Protein AF-0000000079926873 (afdb_homodimer)

Sequence (504 aa):
MEKRAVNDMFVIMSDIWLDNEETMGKLETVLDGYENVEVVPSLFVFMGNFCTHPCNLSFNSFSSLRLQFGKLGQMIGAHPRLKEQSRFLLIPGPDDPGPSTALPRCALPKYLTEEFQKHVPNAIFSSNPCRVKFCTQEIVFFRQDLLYRMRRSCLMRPSTEETNDTFEHLVATITHQSHLCPLPLSVQPVIWNYDHCLHLYPAPHTIVLGDKSQQKAFNYTGITCFNPGSFSNDSTFVAYRPCTREVELSALMEKRAVNDMFVIMSDIWLDNEETMGKLETVLDGYENVEVVPSLFVFMGNFCTHPCNLSFNSFSSLRLQFGKLGQMIGAHPRLKEQSRFLLIPGPDDPGPSTALPRCALPKYLTEEFQKHVPNAIFSSNPCRVKFCTQEIVFFRQDLLYRMRRSCLMRPSTEETNDTFEHLVATITHQSHLCPLPLSVQPVIWNYDHCLHLYPAPHTIVLGDKSQQKAFNYTGITCFNPGSFSNDSTFVAYRPCTREVELSAL

Organism: Actinidia chinensis var. chinensis (NCBI:txid1590841)

pLDDT: mean 84.82, std 15.98, range [30.34, 98.56]

Nearest PDB structures (foldseek):
  5vbn-assembly2_E  TM=8.504E-01  e=3.961E-26  Homo sapiens
  7pfo-assembly1_A  TM=8.439E-01  e=5.200E-24  Homo sapiens
  6hv9-assembly1_B  TM=8.030E-01  e=9.950E-19  Saccharomyces cerevisiae
  6hv8-assembly1_B  TM=7.920E-01  e=2.362E-18  Saccharomyces cerevisiae
  6vab-assembly1_C  TM=4.880E-01  e=1.366E-05  Mus musculus

Solvent-accessible surface area (backbone atoms only — not comparable to full-atom values): 25933 Å² total; per-residue (Å²): 119,70,71,70,45,64,72,39,27,31,39,36,35,12,31,42,25,52,79,35,68,68,34,46,51,52,49,48,52,53,51,52,56,47,56,72,42,93,74,56,45,46,31,37,35,44,26,22,26,48,45,86,56,67,53,55,93,46,66,68,51,50,55,52,49,24,53,34,33,26,51,50,15,49,54,46,47,73,33,60,63,45,55,74,62,27,37,40,36,39,28,40,19,71,49,36,64,61,98,58,77,33,36,59,29,59,36,63,52,62,83,38,48,51,45,20,34,75,48,38,68,76,51,41,70,36,30,26,51,33,78,45,76,52,93,90,38,36,36,36,42,35,43,46,59,52,64,61,50,36,51,58,30,16,62,60,67,42,56,81,82,70,51,90,45,69,66,59,28,49,50,51,45,25,61,74,63,32,21,74,70,57,55,52,57,72,33,75,50,57,42,72,92,40,46,69,72,39,43,34,72,76,77,49,47,28,39,37,40,31,21,67,51,77,60,46,76,46,77,54,97,80,24,41,31,35,22,30,6,21,26,51,83,62,38,20,25,26,44,33,24,70,75,75,66,44,76,41,86,44,65,116,120,70,73,70,44,65,72,38,28,32,38,36,35,10,30,41,25,54,79,35,68,67,35,46,52,51,51,48,50,53,50,52,56,45,56,73,41,93,76,56,45,48,31,38,38,42,26,22,27,48,46,88,56,68,54,54,93,45,66,67,50,51,55,54,50,25,52,33,32,27,51,50,15,49,56,45,47,73,32,59,64,45,58,72,61,25,37,42,37,39,27,40,17,71,48,36,64,59,98,58,78,32,37,60,28,60,37,62,53,63,82,38,47,50,46,19,34,75,47,37,70,76,52,42,68,36,31,26,52,35,78,46,78,53,93,92,39,35,37,38,42,36,44,46,59,52,64,61,50,37,51,60,30,15,62,59,66,41,56,82,81,69,51,89,44,68,66,58,29,50,50,50,47,22,59,75,63,33,21,74,70,59,55,50,56,74,32,73,51,56,42,74,92,41,47,69,71,39,42,34,73,76,77,50,46,28,40,37,38,32,19,67,51,77,59,46,75,47,75,55,96,82,24,41,32,35,23,30,6,22,27,51,84,62,38,21,26,26,46,30,25,70,74,75,66,44,78,40,86,42,64,115

Radius of gyration: 29.16 Å; Cα contacts (8 Å, |Δi|>4): 1116; chains: 2; bounding box: 43×89×57 Å

Foldseek 3Di:
DVVLLQPAKEWEAEAQALLDPVSVVLVLVVLVVQLPDPDHHAEYEYEHDHHPDQQDPDPVSQVVLLVSLLVVLVSCLVSVCCLVRYEYEYEYAQRHDADDSAPWTAWHDCSRCVSNCVRRVRYHTGIAFDWDDDDPFIETEHHYAVVVLCCQQVLPPPPVVPDPDPVVSLVVQCVVVVHNCSGPPPPRHYDPVCCVVVDCPVPGQEYEYAHQDDWDWDDDPNHTYIYQHHCVVFVWIWMASRVVRDIDTDHD/DVVLLQPAKEWEAEAQALLDPVSVVLVLVVLVVQLPDPDHHAEYEYEHDHHPDQQDPDPVSQVSLLVSLLVVLVSCLVRVCCLPRYEYEYEYAQRHDADDSAPWTAWHDPSRCVSNCVRRVRYHTGIAFDWDDDDPFIETEHHYAVVVLCCQQVLPPPPVVPDPDPVVSLVVQCVVVVHNCSGPPPPRHYDPVCCVVVDCPVPGQEYEYAHQDDWDWDDDPNHTYIYQHHCVVFVWIWMASRVVRDIDTDHD

Secondary structure (DSSP, 8-state):
--STTTT--EEEEE---TT-HHHHHHHHHHHHHHHTSSS--SEEEEES--SSS---S-HHHHHHHHHHHHHHHHHHHT-HHHHHH-EEEEE--TTSSSS-SSBSBPPPPHHHHHHHHTT-TT-EE--BSEEEEETTEEEEEE---HHHHHHHHS-----TTT---HHHHHHHHHHHHTBS--S------B-GGGGGGGB-PSPPSEEEE--SS--EEEEETTEEEEE--BHHHH-EEEEEETTTTEEEEEE-/--STTTT--EEEEE---TT-HHHHHHHHHHHHHHHTSSS--SEEEEES--SSS---S-HHHHHHHHHHHHHHHHHHHT-HHHHHH-EEEEE--TTSSSS-SSBSBPPPPHHHHHHHHTT-TT-EE--BSEEEEETTEEEEEE---HHHHHHHHS-----TTT---HHHHHHHHHHHHTBS--S------B-GGGGGGGB-PSPPSEEEE--SS--EEEEETTEEEEE--BHHHH-EEEEEETTTTEEEEEE-

InterPro domains:
  IPR007185 DNA polymerase alpha/delta/epsilon, subunit B [PF04042] (10-215)
  IPR016266 DNA polymerase epsilon, subunit B [PTHR12708] (1-252)

Structure (mmCIF, N/CA/C/O backbone):
data_AF-0000000079926873-model_v1
#
loop_
_entity.id
_entity.type
_entity.pdbx_description
1 polymer 'DNA polymerase II subunit 2'
#
loop_
_atom_site.group_PDB
_atom_site.id
_atom_site.type_symbol
_atom_site.label_atom_id
_atom_site.label_alt_id
_atom_site.label_comp_id
_atom_site.label_asym_id
_atom_site.label_entity_id
_atom_site.label_seq_id
_atom_site.pdbx_PDB_ins_code
_atom_site.Cartn_x
_atom_site.Cartn_y
_atom_site.Cartn_z
_atom_site.occupancy
_atom_site.B_iso_or_equiv
_atom_site.auth_seq_id
_atom_site.auth_comp_id
_atom_site.auth_asym_id
_atom_site.auth_atom_id
_atom_site.pdbx_PDB_model_num
ATOM 1 N N . MET A 1 1 ? 16.516 -36.938 -25.953 1 30.48 1 MET A N 1
ATOM 2 C CA . MET A 1 1 ? 16.078 -36.25 -24.734 1 30.48 1 MET A CA 1
ATOM 3 C C . MET A 1 1 ? 15.672 -34.812 -25.016 1 30.48 1 MET A C 1
ATOM 5 O O . MET A 1 1 ? 14.945 -34.188 -24.234 1 30.48 1 MET A O 1
ATOM 9 N N . GLU A 1 2 ? 16.312 -34.312 -26 1 40.38 2 GLU A N 1
ATOM 10 C CA . GLU A 1 2 ? 16.188 -33 -26.578 1 40.38 2 GLU A CA 1
ATOM 11 C C . GLU A 1 2 ? 14.891 -32.844 -27.375 1 40.38 2 GLU A C 1
ATOM 13 O O . GLU A 1 2 ? 14.258 -31.797 -27.359 1 40.38 2 GLU A O 1
ATOM 18 N N . LYS A 1 3 ? 14.578 -33.781 -28.203 1 44.34 3 LYS A N 1
ATOM 19 C CA . LYS A 1 3 ? 13.43 -33.844 -29.109 1 44.34 3 LYS A CA 1
ATOM 20 C C . LYS A 1 3 ? 12.125 -33.938 -28.328 1 44.34 3 LYS A C 1
ATOM 22 O O . LYS A 1 3 ? 11.086 -33.469 -28.781 1 44.34 3 LYS A O 1
ATOM 27 N N . ARG A 1 4 ? 12.023 -34.812 -27.406 1 47.62 4 ARG A N 1
ATOM 28 C CA . ARG A 1 4 ? 10.875 -35.062 -26.547 1 47.62 4 ARG A CA 1
ATOM 29 C C . ARG A 1 4 ? 10.523 -33.812 -25.734 1 47.62 4 ARG A C 1
ATOM 31 O O . ARG A 1 4 ? 9.398 -33.688 -25.25 1 47.62 4 ARG A O 1
ATOM 38 N N . ALA A 1 5 ? 11.586 -33.062 -25.516 1 53.28 5 ALA A N 1
ATOM 39 C CA . ALA A 1 5 ? 11.562 -31.812 -24.75 1 53.28 5 ALA A CA 1
ATOM 40 C C . ALA A 1 5 ? 10.75 -30.734 -25.469 1 53.28 5 ALA A C 1
ATOM 42 O O . ALA A 1 5 ? 10.102 -29.922 -24.812 1 53.28 5 ALA A O 1
ATOM 43 N N . VAL A 1 6 ? 10.594 -30.922 -26.844 1 56.06 6 VAL A N 1
ATOM 44 C CA . VAL A 1 6 ? 10.008 -29.875 -27.672 1 56.06 6 VAL A CA 1
ATOM 45 C C . VAL A 1 6 ? 8.5 -29.828 -27.438 1 56.06 6 VAL A C 1
ATOM 47 O O . VAL A 1 6 ? 7.891 -28.75 -27.5 1 56.06 6 VAL A O 1
ATOM 50 N N . ASN A 1 7 ? 7.926 -30.922 -26.953 1 73.88 7 ASN A N 1
ATOM 51 C CA . ASN A 1 7 ? 6.469 -30.891 -26.875 1 73.88 7 ASN A CA 1
ATOM 52 C C . ASN A 1 7 ? 5.977 -30.922 -25.422 1 73.88 7 ASN A C 1
ATOM 54 O O . ASN A 1 7 ? 4.82 -31.25 -25.172 1 73.88 7 ASN A O 1
ATOM 58 N N . ASP A 1 8 ? 6.914 -30.641 -24.531 1 88.88 8 ASP A N 1
ATOM 59 C CA . ASP A 1 8 ? 6.508 -30.688 -23.141 1 88.88 8 ASP A CA 1
ATOM 60 C C . ASP A 1 8 ? 5.496 -29.578 -22.828 1 88.88 8 ASP A C 1
ATOM 62 O O . ASP A 1 8 ? 5.613 -28.469 -23.328 1 88.88 8 ASP A O 1
ATOM 66 N N . MET A 1 9 ? 4.473 -30.078 -22.109 1 94.06 9 MET A N 1
ATOM 67 C CA . MET A 1 9 ? 3.4 -29.156 -21.734 1 94.06 9 MET A CA 1
ATOM 68 C C . MET A 1 9 ? 3.154 -29.172 -20.234 1 94.06 9 MET A C 1
ATOM 70 O O . MET A 1 9 ? 3.211 -30.234 -19.609 1 94.06 9 MET A O 1
ATOM 74 N N . PHE A 1 10 ? 3.004 -28 -19.672 1 97.06 10 PHE A N 1
ATOM 75 C CA . PHE A 1 10 ? 2.588 -27.859 -18.281 1 97.06 10 PHE A CA 1
ATOM 76 C C . PHE A 1 10 ? 1.14 -27.391 -18.203 1 97.06 10 PHE A C 1
ATOM 78 O O . PHE A 1 10 ? 0.717 -26.516 -18.953 1 97.06 10 PHE A O 1
ATOM 85 N N . VAL A 1 11 ? 0.397 -28.016 -17.359 1 97.94 11 VAL A N 1
ATOM 86 C CA . VAL A 1 11 ? -0.959 -27.562 -17.078 1 97.94 11 VAL A CA 1
ATOM 87 C C . VAL A 1 11 ? -1.008 -26.891 -15.703 1 97.94 11 VAL A C 1
ATOM 89 O O . VAL A 1 11 ? -0.74 -27.531 -14.688 1 97.94 11 VAL A O 1
ATOM 92 N N . ILE A 1 12 ? -1.332 -25.625 -15.688 1 98.5 12 ILE A N 1
ATOM 93 C CA . ILE A 1 12 ? -1.188 -24.828 -14.477 1 98.5 12 ILE A CA 1
ATOM 94 C C . ILE A 1 12 ? -2.549 -24.266 -14.062 1 98.5 12 ILE A C 1
ATOM 96 O O . ILE A 1 12 ? -3.248 -23.656 -14.875 1 98.5 12 ILE A O 1
ATOM 100 N N . MET A 1 13 ? -2.947 -24.5 -12.836 1 98.19 13 MET A N 1
ATOM 101 C CA . MET A 1 13 ? -4.211 -24.016 -12.281 1 98.19 13 MET A CA 1
ATOM 102 C C . MET A 1 13 ? -4.004 -23.422 -10.891 1 98.19 13 MET A C 1
ATOM 104 O O . MET A 1 13 ? -3.074 -23.812 -10.18 1 98.19 13 MET A O 1
ATOM 108 N N . SER A 1 14 ? -4.805 -22.484 -10.555 1 98 14 SER A N 1
ATOM 109 C CA . SER A 1 14 ? -4.773 -21.891 -9.219 1 98 14 SER A CA 1
ATOM 110 C C . SER A 1 14 ? -6.172 -21.781 -8.633 1 98 14 SER A C 1
ATOM 112 O O . SER A 1 14 ? -7.168 -21.875 -9.359 1 98 14 SER A O 1
ATOM 114 N N . ASP A 1 15 ? -6.23 -21.703 -7.293 1 96.56 15 ASP A N 1
ATOM 115 C CA . ASP A 1 15 ? -7.5 -21.547 -6.594 1 96.56 15 ASP A CA 1
ATOM 116 C C . ASP A 1 15 ? -8.43 -22.734 -6.852 1 96.56 15 ASP A C 1
ATOM 118 O O . ASP A 1 15 ? -9.547 -22.547 -7.348 1 96.56 15 ASP A O 1
ATOM 122 N N . ILE A 1 16 ? -7.988 -23.828 -6.398 1 97.5 16 ILE A N 1
ATOM 123 C CA . ILE A 1 16 ? -8.68 -25.094 -6.621 1 97.5 16 ILE A CA 1
ATOM 124 C C . ILE A 1 16 ? -9.359 -25.547 -5.328 1 97.5 16 ILE A C 1
ATOM 126 O O . ILE A 1 16 ? -8.727 -26.141 -4.461 1 97.5 16 ILE A O 1
ATOM 130 N N . TRP A 1 17 ? -10.648 -25.438 -5.293 1 95.19 17 TRP A N 1
ATOM 131 C CA . TRP A 1 17 ? -11.383 -25.781 -4.086 1 95.19 17 TRP A CA 1
ATOM 132 C C . TRP A 1 17 ? -11.773 -27.266 -4.094 1 95.19 17 TRP A C 1
ATOM 134 O O . TRP A 1 17 ? -12.781 -27.641 -4.707 1 95.19 17 TRP A O 1
ATOM 144 N N . LEU A 1 18 ? -11.117 -27.984 -3.299 1 95.31 18 LEU A N 1
ATOM 145 C CA . LEU A 1 18 ? -11.344 -29.422 -3.283 1 95.31 18 LEU A CA 1
ATOM 146 C C . LEU A 1 18 ? -12.633 -29.766 -2.537 1 95.31 18 LEU A C 1
ATOM 148 O O . LEU A 1 18 ? -13.18 -30.859 -2.711 1 95.31 18 LEU A O 1
ATOM 152 N N . ASP A 1 19 ? -13.047 -28.828 -1.688 1 91.94 19 ASP A N 1
ATOM 153 C CA . ASP A 1 19 ? -14.266 -29.062 -0.918 1 91.94 19 ASP A CA 1
ATOM 154 C C . ASP A 1 19 ? -15.508 -28.734 -1.734 1 91.94 19 ASP A C 1
ATOM 156 O O . ASP A 1 19 ? -16.641 -28.891 -1.256 1 91.94 19 ASP A O 1
ATOM 160 N N . ASN A 1 20 ? -15.336 -28.266 -2.842 1 94.62 20 ASN A N 1
ATOM 161 C CA . ASN A 1 20 ? -16.422 -27.922 -3.754 1 94.62 20 ASN A CA 1
ATOM 162 C C . ASN A 1 20 ? -16.625 -29 -4.82 1 94.62 20 ASN A C 1
ATOM 164 O O . ASN A 1 20 ? -15.727 -29.234 -5.633 1 94.62 20 ASN A O 1
ATOM 168 N N . GLU A 1 21 ? -17.812 -29.578 -4.914 1 95 21 GLU A N 1
ATOM 169 C CA . GLU A 1 21 ? -18.094 -30.688 -5.809 1 95 21 GLU A CA 1
ATOM 170 C C . GLU A 1 21 ? -18.016 -30.266 -7.27 1 95 21 GLU A C 1
ATOM 172 O O . GLU A 1 21 ? -17.578 -31.031 -8.125 1 95 21 GLU A O 1
ATOM 177 N N . GLU A 1 22 ? -18.469 -29.078 -7.465 1 96.38 22 GLU A N 1
ATOM 178 C CA . GLU A 1 22 ? -18.406 -28.578 -8.836 1 96.38 22 GLU A CA 1
ATOM 179 C C . GLU A 1 22 ? -16.969 -28.453 -9.312 1 96.38 22 GLU A C 1
ATOM 181 O O . GLU A 1 22 ? -16.641 -28.828 -10.438 1 96.38 22 GLU A O 1
ATOM 186 N N . THR A 1 23 ? -16.188 -27.953 -8.484 1 96.94 23 THR A N 1
ATOM 187 C CA . THR A 1 23 ? -14.773 -27.797 -8.805 1 96.94 23 THR A CA 1
ATOM 188 C C . THR A 1 23 ? -14.117 -29.156 -9.047 1 96.94 23 THR A C 1
ATOM 190 O O . THR A 1 23 ? -13.375 -29.328 -10.023 1 96.94 23 THR A O 1
ATOM 193 N N . MET A 1 24 ? -14.453 -30.125 -8.281 1 97 24 MET A N 1
ATOM 194 C CA . MET A 1 24 ? -13.898 -31.469 -8.43 1 97 24 MET A CA 1
ATOM 195 C C . MET A 1 24 ? -14.344 -32.094 -9.75 1 97 24 MET A C 1
ATOM 197 O O . MET A 1 24 ? -13.547 -32.75 -10.422 1 97 24 MET A O 1
ATOM 201 N N . GLY A 1 25 ? -15.602 -31.844 -10.039 1 97.38 25 GLY A N 1
ATOM 202 C CA . GLY A 1 25 ? -16.094 -32.344 -11.312 1 97.38 25 GLY A CA 1
ATOM 203 C C . GLY A 1 25 ? -15.367 -31.734 -12.5 1 97.38 25 GLY A C 1
ATOM 20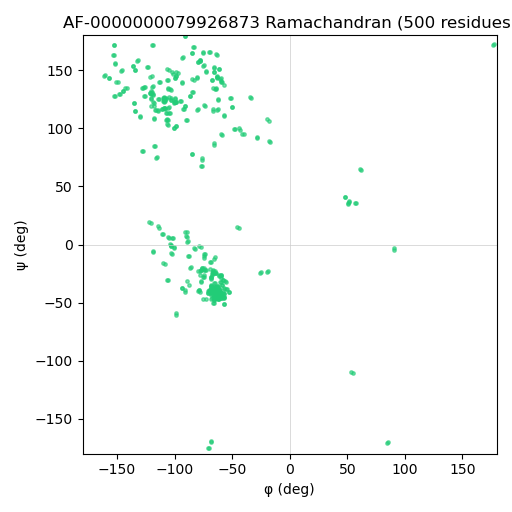4 O O . GLY A 1 25 ? -15.039 -32.438 -13.461 1 97.38 25 GLY A O 1
ATOM 205 N N . LYS A 1 26 ? -15.141 -30.5 -12.422 1 97.56 26 LYS A N 1
ATOM 206 C CA . LYS A 1 26 ? -14.43 -29.797 -13.492 1 97.56 26 LYS A CA 1
ATOM 207 C C . LYS A 1 26 ? -12.992 -30.297 -13.602 1 97.56 26 LYS A C 1
ATOM 209 O O . LYS A 1 26 ? -12.461 -30.422 -14.711 1 97.56 26 LYS A O 1
ATOM 214 N N . LEU A 1 27 ? -12.406 -30.484 -12.477 1 97.69 27 LEU A N 1
ATOM 215 C CA . LEU A 1 27 ? -11.039 -31 -12.461 1 97.69 27 LEU A CA 1
ATOM 216 C C . LEU A 1 27 ? -10.969 -32.375 -13.133 1 97.69 27 LEU A C 1
ATOM 218 O O . LEU A 1 27 ? -10.055 -32.625 -13.914 1 97.69 27 LEU A O 1
ATOM 222 N N . GLU A 1 28 ? -11.93 -33.188 -12.852 1 97.56 28 GLU A N 1
ATOM 223 C CA . GLU A 1 28 ? -12 -34.5 -13.484 1 97.56 28 GLU A CA 1
ATOM 224 C C . GLU A 1 28 ? -12.125 -34.344 -15 1 97.56 28 GLU A C 1
ATOM 226 O O . GLU A 1 28 ? -11.492 -35.125 -15.742 1 97.56 28 GLU A O 1
ATOM 231 N N . THR A 1 29 ? -12.906 -33.406 -15.375 1 97.56 29 THR A N 1
ATOM 232 C CA . THR A 1 29 ? -13.086 -33.156 -16.797 1 97.56 29 THR A CA 1
ATOM 233 C C . THR A 1 29 ? -11.758 -32.781 -17.453 1 97.56 29 THR A C 1
ATOM 235 O O . THR A 1 29 ? -11.445 -33.281 -18.562 1 97.56 29 THR A O 1
ATOM 238 N N . VAL A 1 30 ? -11 -32 -16.828 1 97.5 30 VAL A N 1
ATOM 239 C CA . VAL A 1 30 ? -9.695 -31.609 -17.359 1 97.5 30 VAL A CA 1
ATOM 240 C C . VAL A 1 30 ? -8.773 -32.844 -17.438 1 97.5 30 VAL A C 1
ATOM 242 O O . VAL A 1 30 ? -8.125 -33.062 -18.453 1 97.5 30 VAL A O 1
ATOM 245 N N . LEU A 1 31 ? -8.75 -33.625 -16.391 1 97.62 31 LEU A N 1
ATOM 246 C CA . LEU A 1 31 ? -7.898 -34.812 -16.359 1 97.62 31 LEU A CA 1
ATOM 247 C C . LEU A 1 31 ? -8.32 -35.812 -17.422 1 97.62 31 LEU A C 1
ATOM 249 O O . LEU A 1 31 ? -7.473 -36.438 -18.078 1 97.62 31 LEU A O 1
ATOM 253 N N . ASP A 1 32 ? -9.648 -35.906 -17.594 1 96.94 32 ASP A N 1
ATOM 254 C CA . ASP A 1 32 ? -10.164 -36.781 -18.656 1 96.94 32 ASP A CA 1
ATOM 255 C C . ASP A 1 32 ? -9.656 -36.344 -20.016 1 96.94 32 ASP A C 1
ATOM 257 O O . ASP A 1 32 ? -9.25 -37.188 -20.828 1 96.94 32 ASP A O 1
ATOM 261 N N . GLY A 1 33 ? -9.758 -35.094 -20.172 1 96.25 33 GLY A N 1
ATOM 262 C CA . GLY A 1 33 ? -9.305 -34.531 -21.453 1 96.25 33 GLY A CA 1
ATOM 263 C C . GLY A 1 33 ? -7.848 -34.844 -21.734 1 96.25 33 GLY A C 1
ATOM 264 O O . GLY A 1 33 ? -7.5 -35.219 -22.859 1 96.25 33 GLY A O 1
ATOM 265 N N . TYR A 1 34 ? -7.016 -34.75 -20.781 1 96.25 34 TYR A N 1
ATOM 266 C CA . TYR A 1 34 ? -5.582 -34.906 -21 1 96.25 34 TYR A CA 1
ATOM 267 C C . TYR A 1 34 ? -5.18 -36.375 -20.922 1 96.25 34 TYR A C 1
ATOM 269 O O . TYR A 1 34 ? -4.109 -36.75 -21.406 1 96.25 34 TYR A O 1
ATOM 277 N N . GLU A 1 35 ? -6.016 -37.188 -20.297 1 95.81 35 GLU A N 1
ATOM 278 C CA . GLU A 1 35 ? -5.77 -38.625 -20.281 1 95.81 35 GLU A CA 1
ATOM 279 C C . GLU A 1 35 ? -5.902 -39.219 -21.688 1 95.81 35 GLU A C 1
ATOM 281 O O . GLU A 1 35 ? -5.238 -40.188 -22 1 95.81 35 GLU A O 1
ATOM 286 N N . ASN A 1 36 ? -6.656 -38.562 -22.562 1 92.25 36 ASN A N 1
ATOM 287 C CA . ASN A 1 36 ? -7.012 -39.094 -23.859 1 92.25 36 ASN A CA 1
ATOM 288 C C . ASN A 1 36 ? -6.16 -38.5 -24.969 1 92.25 36 ASN A C 1
ATOM 290 O O . ASN A 1 36 ? -6.344 -38.844 -26.141 1 92.25 36 ASN A O 1
ATOM 294 N N . VAL A 1 37 ? -5.195 -37.719 -24.578 1 90.44 37 VAL A N 1
ATOM 295 C CA . VAL A 1 37 ? -4.352 -37.125 -25.609 1 90.44 37 VAL A CA 1
ATOM 296 C C . VAL A 1 37 ? -3.121 -38 -25.844 1 90.44 37 VAL A C 1
ATOM 298 O O . VAL A 1 37 ? -2.762 -38.812 -25 1 90.44 37 VAL A O 1
ATOM 301 N N . GLU A 1 38 ? -2.557 -37.781 -26.969 1 88.69 38 GLU A N 1
ATOM 302 C CA . GLU A 1 38 ? -1.414 -38.625 -27.359 1 88.69 38 GLU A CA 1
ATOM 303 C C . GLU A 1 38 ? -0.213 -38.344 -26.453 1 88.69 38 GLU A C 1
ATOM 305 O O . GLU A 1 38 ? 0.439 -39.281 -25.984 1 88.69 38 GLU A O 1
ATOM 310 N N . VAL A 1 39 ? 0.027 -37.125 -26.266 1 90.19 39 VAL A N 1
ATOM 311 C CA . VAL A 1 39 ? 1.121 -36.75 -25.375 1 90.19 39 VAL A CA 1
ATOM 312 C C . VAL A 1 39 ? 0.564 -36.031 -24.156 1 90.19 39 VAL A C 1
ATOM 314 O O . VAL A 1 39 ? 0.023 -34.938 -24.25 1 90.19 39 VAL A O 1
ATOM 317 N N . VAL A 1 40 ? 0.75 -36.688 -23.047 1 94.62 40 VAL A N 1
ATOM 318 C CA . VAL A 1 40 ? 0.202 -36.125 -21.828 1 94.62 40 VAL A CA 1
ATOM 319 C C . VAL A 1 40 ? 1.111 -35.031 -21.312 1 94.62 40 VAL A C 1
ATOM 321 O O . VAL A 1 40 ? 2.305 -35 -21.625 1 94.62 40 VAL A O 1
ATOM 324 N N . PRO A 1 41 ? 0.609 -34.156 -20.547 1 95.31 41 PRO A N 1
ATOM 325 C CA . PRO A 1 41 ? 1.438 -33.094 -19.969 1 95.31 41 PRO A CA 1
ATOM 326 C C . PRO A 1 41 ? 2.531 -33.625 -19.047 1 95.31 41 PRO A C 1
ATOM 328 O O . PRO A 1 41 ? 2.314 -34.625 -18.344 1 95.31 41 PRO A O 1
ATOM 331 N N . SER A 1 42 ? 3.654 -33 -19.094 1 94.75 42 SER A N 1
ATOM 332 C CA . SER A 1 42 ? 4.773 -33.438 -18.266 1 94.75 42 SER A CA 1
ATOM 333 C C . SER A 1 42 ? 4.574 -33.031 -16.797 1 94.75 42 SER A C 1
ATOM 335 O O . SER A 1 42 ? 5.082 -33.688 -15.891 1 94.75 42 SER A O 1
ATOM 337 N N . LEU A 1 43 ? 3.824 -31.938 -16.641 1 96.31 43 LEU A N 1
ATOM 338 C CA . LEU A 1 43 ? 3.699 -31.406 -15.289 1 96.31 43 LEU A CA 1
ATOM 339 C C . LEU A 1 43 ? 2.334 -30.766 -15.086 1 96.31 43 LEU A C 1
ATOM 341 O O . LEU A 1 43 ? 1.861 -30.016 -15.945 1 96.31 43 LEU A O 1
ATOM 345 N N . PHE A 1 44 ? 1.683 -31.156 -14.016 1 98 44 PHE A N 1
ATOM 346 C CA . PHE A 1 44 ? 0.508 -30.453 -13.516 1 98 44 PHE A CA 1
ATOM 347 C C . PHE A 1 44 ? 0.86 -29.609 -12.289 1 98 44 PHE A C 1
ATOM 349 O O . PHE A 1 44 ? 1.45 -30.125 -11.336 1 98 44 PHE A O 1
ATOM 356 N N . VAL A 1 45 ? 0.578 -28.344 -12.352 1 98.44 45 VAL A N 1
ATOM 357 C CA . VAL A 1 45 ? 0.833 -27.469 -11.211 1 98.44 45 VAL A CA 1
ATOM 358 C C . VAL A 1 45 ? -0.491 -27.016 -10.602 1 98.44 45 VAL A C 1
ATOM 360 O O . VAL A 1 45 ? -1.281 -26.328 -11.258 1 98.44 45 VAL A O 1
ATOM 363 N N . PHE A 1 46 ? -0.731 -27.391 -9.375 1 98.56 46 PHE A N 1
ATOM 364 C CA . PHE A 1 46 ? -1.917 -27 -8.625 1 98.56 46 PHE A CA 1
ATOM 365 C C . PHE A 1 46 ? -1.562 -25.984 -7.547 1 98.56 46 PHE A C 1
ATOM 367 O O . PHE A 1 46 ? -0.843 -26.312 -6.598 1 98.56 46 PHE A O 1
ATOM 374 N N . MET A 1 47 ? -2.041 -24.797 -7.707 1 98.25 47 MET A N 1
ATOM 375 C CA . MET A 1 47 ? -1.827 -23.797 -6.676 1 98.25 47 MET A CA 1
ATOM 376 C C . MET A 1 47 ? -3.109 -23.531 -5.891 1 98.25 47 MET A C 1
ATOM 378 O O . MET A 1 47 ? -4.199 -23.5 -6.469 1 98.25 47 MET A O 1
ATOM 382 N N . GLY A 1 48 ? -3.01 -23.344 -4.68 1 95.62 48 GLY A N 1
ATOM 383 C CA . GLY A 1 48 ? -4.18 -23.125 -3.84 1 95.62 48 GLY A CA 1
ATOM 384 C C . GLY A 1 48 ? -4.871 -21.812 -4.105 1 95.62 48 GLY A C 1
ATOM 385 O O . GLY A 1 48 ? -4.582 -21.141 -5.102 1 95.62 48 GLY A O 1
ATOM 386 N N . ASN A 1 49 ? -5.734 -21.578 -3.217 1 93.31 49 ASN A N 1
ATOM 387 C CA . ASN A 1 49 ? -6.191 -22.312 -2.043 1 93.31 49 ASN A CA 1
ATOM 388 C C . ASN A 1 49 ? -6.887 -23.609 -2.436 1 93.31 49 ASN A C 1
ATOM 390 O O . ASN A 1 49 ? -7.562 -23.672 -3.463 1 93.31 49 ASN A O 1
ATOM 394 N N . PHE A 1 50 ? -6.816 -24.531 -1.564 1 95 50 PHE A N 1
ATOM 395 C CA . PHE A 1 50 ? -7.398 -25.844 -1.857 1 95 50 PHE A CA 1
ATOM 396 C C . PHE A 1 50 ? -8.734 -26.016 -1.144 1 95 50 PHE A C 1
ATOM 398 O O . PHE A 1 50 ? -9.406 -27.031 -1.305 1 95 50 PHE A O 1
ATOM 405 N N . CYS A 1 51 ? -9.062 -24.938 -0.391 1 89.81 51 CYS A N 1
ATOM 406 C CA . CYS A 1 51 ? -10.359 -24.922 0.276 1 89.81 51 CYS A CA 1
ATOM 407 C C . CYS A 1 51 ? -11.039 -23.562 0.125 1 89.81 51 CYS A C 1
ATOM 409 O O . CYS A 1 51 ? -10.359 -22.547 -0.034 1 89.81 51 CYS A O 1
ATOM 411 N N . THR A 1 52 ? -12.375 -23.578 0.193 1 84.69 52 THR A N 1
ATOM 412 C CA . THR A 1 52 ? -13.164 -22.359 0.02 1 84.69 52 THR A CA 1
ATOM 413 C C . THR A 1 52 ? -12.961 -21.406 1.196 1 84.69 52 THR A C 1
ATOM 415 O O . THR A 1 52 ? -12.922 -20.188 1.018 1 84.69 52 THR A O 1
ATOM 418 N N . HIS A 1 53 ? -12.867 -22 2.354 1 78.5 53 HIS A N 1
ATOM 419 C CA . HIS A 1 53 ? -12.727 -21.172 3.551 1 78.5 53 HIS A CA 1
ATOM 420 C C . HIS A 1 53 ? -11.352 -21.344 4.184 1 78.5 53 HIS A C 1
ATOM 422 O O . HIS A 1 53 ? -10.773 -22.438 4.125 1 78.5 53 HIS A O 1
ATOM 428 N N . PRO A 1 54 ? -10.883 -20.109 4.621 1 69.06 54 PRO A N 1
ATOM 429 C CA . PRO A 1 54 ? -9.594 -20.25 5.309 1 69.06 54 PRO A CA 1
ATOM 430 C C . PRO A 1 54 ? -9.625 -21.297 6.418 1 69.06 54 PRO A C 1
ATOM 432 O O . PRO A 1 54 ? -10.641 -21.453 7.102 1 69.06 54 PRO A O 1
ATOM 435 N N . CYS A 1 55 ? -8.695 -22.203 6.305 1 58.56 55 CYS A N 1
ATOM 436 C CA . CYS A 1 55 ? -8.648 -23.281 7.281 1 58.56 55 CYS A CA 1
ATOM 437 C C . CYS A 1 55 ? -8.305 -22.75 8.664 1 58.56 55 CYS A C 1
ATOM 439 O O . CYS A 1 55 ? -7.227 -22.188 8.875 1 58.56 55 CYS A O 1
ATOM 441 N N . ASN A 1 56 ? -9.375 -22.312 9.344 1 57.91 56 ASN A N 1
ATOM 442 C CA . ASN A 1 56 ? -9.148 -22.016 10.75 1 57.91 56 ASN A CA 1
ATOM 443 C C . ASN A 1 56 ? -8.602 -23.219 11.5 1 57.91 56 ASN A C 1
ATOM 445 O O . ASN A 1 56 ? -8.695 -24.344 11.023 1 57.91 56 ASN A O 1
ATOM 449 N N . LEU A 1 57 ? -7.625 -23 12.352 1 54.38 57 LEU A N 1
ATOM 450 C CA . LEU A 1 57 ? -6.902 -24 13.148 1 54.38 57 LEU A CA 1
ATOM 451 C C . LEU A 1 57 ? -7.8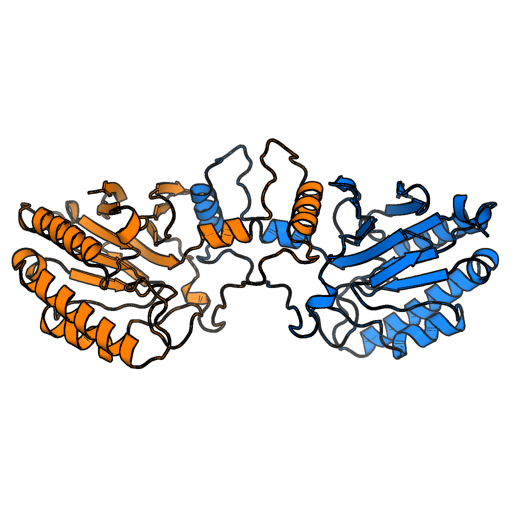67 -25 13.766 1 54.38 57 LEU A C 1
ATOM 453 O O . LEU A 1 57 ? -7.48 -25.781 14.641 1 54.38 57 LEU A O 1
ATOM 457 N N . SER A 1 58 ? -9.109 -24.953 13.219 1 55.69 58 SER A N 1
ATOM 458 C CA . SER A 1 58 ? -9.906 -25.953 13.906 1 55.69 58 SER A CA 1
ATOM 459 C C . SER A 1 58 ? -9.688 -27.344 13.312 1 55.69 58 SER A C 1
ATOM 461 O O . SER A 1 58 ? -9.453 -27.469 12.109 1 55.69 58 SER A O 1
ATOM 463 N N . PHE A 1 59 ? -9.656 -28.312 14.117 1 55.62 59 PHE A N 1
ATOM 464 C CA . PHE A 1 59 ? -9.414 -29.734 13.844 1 55.62 59 PHE A CA 1
ATOM 465 C C . PHE A 1 59 ? -10.352 -30.234 12.758 1 55.62 59 PHE A C 1
ATOM 467 O O . PHE A 1 59 ? -9.93 -30.969 11.859 1 55.62 59 PHE A O 1
ATOM 474 N N . ASN A 1 60 ? -11.578 -29.859 12.75 1 68.19 60 ASN A N 1
ATOM 475 C CA . ASN A 1 60 ? -12.547 -30.391 11.789 1 68.19 60 ASN A CA 1
ATOM 476 C C . ASN A 1 60 ? -12.242 -29.922 10.367 1 68.19 60 ASN A C 1
ATOM 478 O O . ASN A 1 60 ? -12.414 -30.672 9.414 1 68.19 60 ASN A O 1
ATOM 482 N N . SER A 1 61 ? -11.664 -28.844 10.336 1 72.38 61 SER A N 1
ATOM 483 C CA . SER A 1 61 ? -11.328 -28.312 9.016 1 72.38 61 SER A CA 1
ATOM 484 C C . SER A 1 61 ? -10.148 -29.047 8.398 1 72.38 61 SER A C 1
ATOM 486 O O . SER A 1 61 ? -10.156 -29.344 7.203 1 72.38 61 SER A O 1
ATOM 488 N N . PHE A 1 62 ? -9.391 -29.547 9.25 1 78.44 62 PHE A N 1
ATOM 489 C CA . PHE A 1 62 ? -8.203 -30.25 8.773 1 78.44 62 PHE A CA 1
ATOM 490 C C . PHE A 1 62 ? -8.555 -31.656 8.305 1 78.44 62 PHE A C 1
ATOM 492 O O . PHE A 1 62 ? -8.055 -32.125 7.281 1 78.44 62 PHE A O 1
ATOM 499 N N . SER A 1 63 ? -9.422 -32.281 9.055 1 84.44 63 SER A N 1
ATOM 500 C CA . SER A 1 63 ? -9.82 -33.625 8.688 1 84.44 63 SER A CA 1
ATOM 501 C C . SER A 1 63 ? -10.578 -33.656 7.363 1 84.44 63 SER A C 1
ATOM 503 O O . SER A 1 63 ? -10.383 -34.531 6.543 1 84.44 63 SER A O 1
ATOM 505 N N . SER A 1 64 ? -11.344 -32.688 7.23 1 87.56 64 SER A N 1
ATOM 506 C CA . SER A 1 64 ? -12.102 -32.594 5.992 1 87.56 64 SER A CA 1
ATOM 507 C C . SER A 1 64 ? -11.188 -32.312 4.797 1 87.56 64 SER A C 1
ATOM 509 O O . SER A 1 64 ? -11.344 -32.969 3.748 1 87.56 64 SER A O 1
ATOM 511 N N . LEU A 1 65 ? -10.281 -31.531 4.988 1 89.38 65 LEU A N 1
ATOM 512 C CA . LEU A 1 65 ? -9.344 -31.203 3.918 1 89.38 65 LEU A CA 1
ATOM 513 C C . LEU A 1 65 ? -8.484 -32.406 3.572 1 89.38 65 LEU A C 1
ATOM 515 O O . LEU A 1 65 ? -8.18 -32.656 2.402 1 89.38 65 LEU A O 1
ATOM 519 N N . ARG A 1 66 ? -8.164 -33.125 4.621 1 90.81 66 ARG A N 1
ATOM 520 C CA . ARG A 1 66 ? -7.395 -34.344 4.422 1 90.81 66 ARG A CA 1
ATOM 521 C C . ARG A 1 66 ? -8.148 -35.344 3.543 1 90.81 66 ARG A C 1
ATOM 523 O O . ARG A 1 66 ? -7.574 -35.938 2.633 1 90.81 66 ARG A O 1
ATOM 530 N N . LEU A 1 67 ? -9.43 -35.5 3.834 1 92.69 67 LEU A N 1
ATOM 531 C CA . LEU A 1 67 ? -10.273 -36.375 3.033 1 92.69 67 LEU A CA 1
ATOM 532 C C . LEU A 1 67 ? -10.344 -35.906 1.588 1 92.69 67 LEU A C 1
ATOM 534 O O . LEU A 1 67 ? -10.305 -36.719 0.659 1 92.69 67 LEU A O 1
ATOM 538 N N . GLN A 1 68 ? -10.398 -34.656 1.413 1 93.88 68 GLN A N 1
ATOM 539 C CA . GLN A 1 68 ? -10.492 -34.062 0.073 1 93.88 68 GLN A CA 1
ATOM 540 C C . GLN A 1 68 ? -9.211 -34.312 -0.715 1 93.88 68 GLN A C 1
ATOM 542 O O . GLN A 1 68 ? -9.25 -34.562 -1.919 1 93.88 68 GLN A O 1
ATOM 547 N N . PHE A 1 69 ? -8.078 -34.219 -0.095 1 95.44 69 PHE A N 1
ATOM 548 C CA . PHE A 1 69 ? -6.816 -34.5 -0.756 1 95.44 69 PHE A CA 1
ATOM 549 C C . PHE A 1 69 ? -6.738 -35.969 -1.162 1 95.44 69 PHE A C 1
ATOM 551 O O . PHE A 1 69 ? -6.191 -36.281 -2.215 1 95.44 69 PHE A O 1
ATOM 558 N N . GLY A 1 70 ? -7.297 -36.75 -0.298 1 96.19 70 GLY A N 1
ATOM 559 C CA . GLY A 1 70 ? -7.391 -38.156 -0.658 1 96.19 70 GLY A CA 1
ATOM 560 C C . GLY A 1 70 ? -8.227 -38.406 -1.899 1 96.19 70 GLY A C 1
ATOM 561 O O . GLY A 1 70 ? -7.848 -39.188 -2.77 1 96.19 70 GLY A O 1
ATOM 562 N N . LYS A 1 71 ? -9.328 -37.719 -1.948 1 96.62 71 LYS A N 1
ATOM 563 C CA . LYS A 1 71 ? -10.211 -37.844 -3.107 1 96.62 71 LYS A CA 1
ATOM 564 C C . LYS A 1 71 ? -9.516 -37.375 -4.379 1 96.62 71 LYS A C 1
ATOM 566 O O . LYS A 1 71 ? -9.664 -37.969 -5.441 1 96.62 71 LYS A O 1
ATOM 571 N N . LEU A 1 72 ? -8.781 -36.344 -4.23 1 97.38 72 LEU A N 1
ATOM 572 C CA . LEU A 1 72 ? -8.016 -35.844 -5.371 1 97.38 72 LEU A CA 1
ATOM 573 C C . LEU A 1 72 ? -6.98 -36.875 -5.82 1 97.38 72 LEU A C 1
ATOM 575 O O . LEU A 1 72 ? -6.828 -37.125 -7.02 1 97.38 72 LEU A O 1
ATOM 579 N N . GLY A 1 73 ? -6.324 -37.406 -4.879 1 97.31 73 GLY A N 1
ATOM 580 C CA . GLY A 1 73 ? -5.379 -38.469 -5.199 1 97.31 73 GLY A CA 1
ATOM 581 C C . GLY A 1 73 ? -6.02 -39.625 -5.926 1 97.31 73 GLY A C 1
ATOM 582 O O . GLY A 1 73 ? -5.469 -40.125 -6.91 1 97.31 73 GLY A O 1
ATOM 583 N N . GLN A 1 74 ? -7.16 -40.031 -5.422 1 97.38 74 GLN A N 1
ATOM 584 C CA . GLN A 1 74 ? -7.891 -41.125 -6.047 1 97.38 74 GLN A CA 1
ATOM 585 C C . GLN A 1 74 ? -8.289 -40.781 -7.477 1 97.38 74 GLN A C 1
ATOM 587 O O . GLN A 1 74 ? -8.203 -41.625 -8.375 1 97.38 74 GLN A O 1
ATOM 592 N N . MET A 1 75 ? -8.68 -39.594 -7.605 1 97.62 75 MET A N 1
ATOM 593 C CA . MET A 1 75 ? -9.094 -39.125 -8.922 1 97.62 75 MET A CA 1
ATOM 594 C C . MET A 1 75 ? -7.93 -39.188 -9.914 1 97.62 75 MET A C 1
ATOM 596 O O . MET A 1 75 ? -8.094 -39.656 -11.039 1 97.62 75 MET A O 1
ATOM 600 N N . ILE A 1 76 ? -6.789 -38.75 -9.547 1 97.44 76 ILE A N 1
ATOM 601 C CA . ILE A 1 76 ? -5.605 -38.781 -10.398 1 97.44 76 ILE A CA 1
ATOM 602 C C . ILE A 1 76 ? -5.199 -40.25 -10.625 1 97.44 76 ILE A C 1
ATOM 604 O O . ILE A 1 76 ? -4.828 -40.625 -11.742 1 97.44 76 ILE A O 1
ATOM 608 N N . GLY A 1 77 ? -5.305 -41.031 -9.586 1 96.31 77 GLY A N 1
ATOM 609 C CA . GLY A 1 77 ? -5.004 -42.438 -9.688 1 96.31 77 GLY A CA 1
ATOM 610 C C . GLY A 1 77 ? -5.875 -43.188 -10.695 1 96.31 77 GLY A C 1
ATOM 611 O O . GLY A 1 77 ? -5.457 -44.188 -11.266 1 96.31 77 GLY A O 1
ATOM 612 N N . ALA A 1 78 ? -7.035 -42.656 -10.891 1 96.56 78 ALA A N 1
ATOM 613 C CA . ALA A 1 78 ? -7.973 -43.25 -11.844 1 96.56 78 ALA A CA 1
ATOM 614 C C . ALA A 1 78 ? -7.59 -42.875 -13.273 1 96.56 78 ALA A C 1
ATOM 616 O O . ALA A 1 78 ? -8.242 -43.312 -14.227 1 96.56 78 ALA A O 1
ATOM 617 N N . HIS A 1 79 ? -6.59 -42.125 -13.453 1 97.5 79 HIS A N 1
ATOM 618 C CA . HIS A 1 79 ? -6.012 -41.781 -14.742 1 97.5 79 HIS A CA 1
ATOM 619 C C . HIS A 1 79 ? -4.582 -42.281 -14.867 1 97.5 79 HIS A C 1
ATOM 621 O O . HIS A 1 79 ? -3.629 -41.531 -14.68 1 97.5 79 HIS A O 1
ATOM 627 N N . PRO A 1 80 ? -4.406 -43.531 -15.258 1 96.12 80 PRO A N 1
ATOM 628 C CA . PRO A 1 80 ? -3.113 -44.219 -15.164 1 96.12 80 PRO A CA 1
ATOM 629 C C . PRO A 1 80 ? -2.035 -43.562 -16.031 1 96.12 80 PRO A C 1
ATOM 631 O O . PRO A 1 80 ? -0.863 -43.531 -15.641 1 96.12 80 PRO A O 1
ATOM 634 N N . ARG A 1 81 ? -2.381 -43.062 -17.172 1 96.06 81 ARG A N 1
ATOM 635 C CA . ARG A 1 81 ? -1.379 -42.438 -18.016 1 96.06 81 ARG A CA 1
ATOM 636 C C . ARG A 1 81 ? -0.834 -41.156 -17.375 1 96.06 81 ARG A C 1
ATOM 638 O O . ARG A 1 81 ? 0.377 -40.938 -17.375 1 96.06 81 ARG A O 1
ATOM 645 N N . LEU A 1 82 ? -1.745 -40.406 -16.844 1 96.44 82 LEU A N 1
ATOM 646 C CA . LEU A 1 82 ? -1.323 -39.188 -16.156 1 96.44 82 LEU A CA 1
ATOM 647 C C . LEU A 1 82 ? -0.51 -39.5 -14.914 1 96.44 82 LEU A C 1
ATOM 649 O O . LEU A 1 82 ? 0.515 -38.875 -14.656 1 96.44 82 LEU A O 1
ATOM 653 N N . LYS A 1 83 ? -1.01 -40.438 -14.18 1 96.12 83 LYS A N 1
ATOM 654 C CA . LYS A 1 83 ? -0.327 -40.844 -12.953 1 96.12 83 LYS A CA 1
ATOM 655 C C . LYS A 1 83 ? 1.103 -41.281 -13.234 1 96.12 83 LYS A C 1
ATOM 657 O O . LYS A 1 83 ? 2.021 -40.969 -12.477 1 96.12 83 LYS A O 1
ATOM 662 N N . GLU A 1 84 ? 1.308 -41.969 -14.344 1 94.81 84 GLU A N 1
ATOM 663 C CA . GLU A 1 84 ? 2.594 -42.594 -14.648 1 94.81 84 GLU A CA 1
ATOM 664 C C . GLU A 1 84 ? 3.518 -41.594 -15.375 1 94.81 84 GLU A C 1
ATOM 666 O O . GLU A 1 84 ? 4.73 -41.594 -15.156 1 94.81 84 GLU A O 1
ATOM 671 N N . GLN A 1 85 ? 2.896 -40.781 -16.172 1 94.69 85 GLN A N 1
ATOM 672 C CA . GLN A 1 85 ? 3.746 -40.031 -17.078 1 94.69 85 GLN A CA 1
ATOM 673 C C . GLN A 1 85 ? 3.812 -38.562 -16.688 1 94.69 85 GLN A C 1
ATOM 675 O O . GLN A 1 85 ? 4.688 -37.812 -17.156 1 94.69 85 GLN A O 1
ATOM 680 N N . SER A 1 86 ? 2.924 -38.125 -15.898 1 95.19 86 SER A N 1
ATOM 681 C CA . SER A 1 86 ? 2.91 -36.75 -15.492 1 95.19 86 SER A CA 1
ATOM 682 C C . SER A 1 86 ? 3.4 -36.562 -14.055 1 95.19 86 SER A C 1
ATOM 684 O O . SER A 1 86 ? 3.334 -37.5 -13.258 1 95.19 86 SER A O 1
ATOM 686 N N . ARG A 1 87 ? 3.969 -35.469 -13.805 1 95.44 87 ARG A N 1
ATOM 687 C CA . ARG A 1 87 ? 4.285 -35.062 -12.438 1 95.44 87 ARG A CA 1
ATOM 688 C C . ARG A 1 87 ? 3.275 -34.031 -11.914 1 95.44 87 ARG A C 1
ATOM 690 O O . ARG A 1 87 ? 2.715 -33.281 -12.688 1 95.44 87 ARG A O 1
ATOM 697 N N . PHE A 1 88 ? 3.051 -34.156 -10.594 1 97.69 88 PHE A N 1
ATOM 698 C CA . PHE A 1 88 ? 2.088 -33.25 -9.969 1 97.69 88 PHE A CA 1
ATOM 699 C C . PHE A 1 88 ? 2.762 -32.375 -8.906 1 97.69 88 PHE A C 1
ATOM 701 O O . PHE A 1 88 ? 3.393 -32.906 -7.984 1 97.69 88 PHE A O 1
ATOM 708 N N . LEU A 1 89 ? 2.727 -31.109 -9.094 1 97.94 89 LEU A N 1
ATOM 709 C CA . LEU A 1 89 ? 3.289 -30.125 -8.172 1 97.94 89 LEU A CA 1
ATOM 710 C C . LEU A 1 89 ? 2.184 -29.344 -7.469 1 97.94 89 LEU A C 1
ATOM 712 O O . LEU A 1 89 ? 1.317 -28.766 -8.125 1 97.94 89 LEU A O 1
ATOM 716 N N . LEU A 1 90 ? 2.17 -29.344 -6.133 1 98.19 90 LEU A N 1
ATOM 717 C CA . LEU A 1 90 ? 1.179 -28.609 -5.352 1 98.19 90 LEU A CA 1
ATOM 718 C C . LEU A 1 90 ? 1.834 -27.484 -4.562 1 98.19 90 LEU A C 1
ATOM 720 O O . LEU A 1 90 ? 2.816 -27.703 -3.852 1 98.19 90 LEU A O 1
ATOM 724 N N . ILE A 1 91 ? 1.373 -26.344 -4.727 1 97.38 91 ILE A N 1
ATOM 725 C CA . ILE A 1 91 ? 1.853 -25.141 -4.055 1 97.38 91 ILE A CA 1
ATOM 726 C C . ILE A 1 91 ? 0.73 -24.531 -3.213 1 97.38 91 ILE A C 1
ATOM 728 O O . ILE A 1 91 ? -0.375 -24.312 -3.711 1 97.38 91 ILE A O 1
ATOM 732 N N . PRO A 1 92 ? 0.967 -24.234 -1.946 1 94.81 92 PRO A N 1
ATOM 733 C CA . PRO A 1 92 ? -0.104 -23.719 -1.095 1 94.81 92 PRO A CA 1
ATOM 734 C C . PRO A 1 92 ? -0.475 -22.281 -1.435 1 94.81 92 PRO A C 1
ATOM 736 O O . PRO A 1 92 ? 0.374 -21.5 -1.891 1 94.81 92 PRO A O 1
ATOM 739 N N . GLY A 1 93 ? -1.708 -21.953 -1.242 1 92.69 93 GLY A N 1
ATOM 740 C CA . GLY A 1 93 ? -2.178 -20.578 -1.347 1 92.69 93 GLY A CA 1
ATOM 741 C C . GLY A 1 93 ? -2.123 -19.828 -0.03 1 92.69 93 GLY A C 1
ATOM 742 O O . GLY A 1 93 ? -1.702 -20.375 0.989 1 92.69 93 GLY A O 1
ATOM 743 N N . PRO A 1 94 ? -2.51 -18.625 -0.049 1 87 94 PRO A N 1
ATOM 744 C CA . PRO A 1 94 ? -2.404 -17.766 1.134 1 87 94 PRO A CA 1
ATOM 745 C C . PRO A 1 94 ? -3.285 -18.234 2.287 1 87 94 PRO A C 1
ATOM 747 O O . PRO A 1 94 ? -2.949 -18.031 3.455 1 87 94 PRO A O 1
ATOM 750 N N . ASP A 1 95 ? -4.363 -18.969 2.021 1 84 95 ASP A N 1
ATOM 751 C CA . ASP A 1 95 ? -5.289 -19.344 3.084 1 84 95 ASP A CA 1
ATOM 752 C C . ASP A 1 95 ? -5.219 -20.828 3.373 1 84 95 ASP A C 1
ATOM 754 O O . ASP A 1 95 ? -6.059 -21.375 4.098 1 84 95 ASP A O 1
ATOM 758 N N . ASP A 1 96 ? -4.277 -21.484 2.805 1 88.56 96 ASP A N 1
ATOM 759 C CA . ASP A 1 96 ? -4.105 -22.906 3.084 1 88.56 96 ASP A CA 1
ATOM 760 C C . ASP A 1 96 ? -3.41 -23.109 4.426 1 88.56 96 ASP A C 1
ATOM 762 O O . ASP A 1 96 ? -2.77 -22.203 4.953 1 88.56 96 ASP A O 1
ATOM 766 N N . PRO A 1 97 ? -3.562 -24.203 4.941 1 82.12 97 PRO A N 1
ATOM 767 C CA . PRO A 1 97 ? -2.945 -24.453 6.246 1 82.12 97 PRO A CA 1
ATOM 768 C C . PRO A 1 97 ? -1.427 -24.297 6.223 1 82.12 97 PRO A C 1
ATOM 770 O O . PRO A 1 97 ? -0.78 -24.656 5.234 1 82.12 97 PRO A O 1
ATOM 773 N N . GLY A 1 98 ? -0.885 -23.734 7.258 1 77.06 98 GLY A N 1
ATOM 774 C CA . GLY A 1 98 ? 0.544 -23.516 7.426 1 77.06 98 GLY A CA 1
ATOM 775 C C . GLY A 1 98 ? 0.89 -22.766 8.695 1 77.06 98 GLY A C 1
ATOM 776 O O . GLY A 1 98 ? -0.001 -22.328 9.43 1 77.06 98 GLY A O 1
ATOM 777 N N . PRO A 1 99 ? 2.145 -22.703 8.961 1 70.62 99 PRO A N 1
ATOM 778 C CA . PRO A 1 99 ? 2.574 -22.094 10.219 1 70.62 99 PRO A CA 1
ATOM 779 C C . PRO A 1 99 ? 2.24 -20.609 10.305 1 70.62 99 PRO A C 1
ATOM 781 O O . PRO A 1 99 ? 2.066 -20.062 11.398 1 70.62 99 PRO A O 1
ATOM 784 N N . SER A 1 100 ? 2.275 -19.906 9.117 1 64.94 100 SER A N 1
ATOM 785 C CA . SER A 1 100 ? 1.994 -18.469 9.102 1 64.94 100 SER A CA 1
ATOM 786 C C . SER A 1 100 ? 1.443 -18.031 7.754 1 64.94 100 SER A C 1
ATOM 788 O O . SER A 1 100 ? 1.521 -18.766 6.77 1 64.94 100 SER A O 1
ATOM 790 N N . THR A 1 101 ? 0.865 -16.859 7.805 1 67 101 THR A N 1
ATOM 791 C CA . THR A 1 101 ? 0.389 -16.266 6.559 1 67 101 THR A CA 1
ATOM 792 C C . THR A 1 101 ? 1.482 -15.422 5.91 1 67 101 THR A C 1
ATOM 794 O O . THR A 1 101 ? 1.278 -14.859 4.832 1 67 101 THR A O 1
ATOM 797 N N . ALA A 1 102 ? 2.555 -15.453 6.539 1 72.69 102 ALA A N 1
ATOM 798 C CA . ALA A 1 102 ? 3.676 -14.68 6.016 1 72.69 102 ALA A CA 1
ATOM 799 C C . ALA A 1 102 ? 4.34 -15.398 4.84 1 72.69 102 ALA A C 1
ATOM 801 O O . ALA A 1 102 ? 4.246 -16.625 4.723 1 72.69 102 ALA A O 1
ATOM 802 N N . LEU A 1 103 ? 5.008 -14.586 4.07 1 78.75 103 LEU A N 1
ATOM 803 C CA . LEU A 1 103 ? 5.762 -15.141 2.953 1 78.75 103 LEU A CA 1
ATOM 804 C C . LEU A 1 103 ? 7.242 -15.258 3.301 1 78.75 103 LEU A C 1
ATOM 806 O O . LEU A 1 103 ? 7.785 -14.422 4.023 1 78.75 103 LEU A O 1
ATOM 810 N N . PRO A 1 104 ? 7.867 -16.406 2.77 1 84 104 PRO A N 1
ATOM 811 C CA . PRO A 1 104 ? 7.328 -17.5 1.965 1 84 104 PRO A CA 1
ATOM 812 C C . PRO A 1 104 ? 6.48 -18.484 2.785 1 84 104 PRO A C 1
ATOM 814 O O . PRO A 1 104 ? 6.613 -18.531 4.008 1 84 104 PRO A O 1
ATOM 817 N N . ARG A 1 105 ? 5.605 -19.094 2.074 1 88.31 105 ARG A N 1
ATOM 818 C CA . ARG A 1 105 ? 4.77 -20.094 2.717 1 88.31 105 ARG A CA 1
ATOM 819 C C . ARG A 1 105 ? 5.379 -21.484 2.57 1 88.31 105 ARG A C 1
ATOM 821 O O . ARG A 1 105 ? 5.871 -21.844 1.498 1 88.31 105 ARG A O 1
ATOM 828 N N . CYS A 1 106 ? 5.273 -22.172 3.604 1 87.38 106 CYS A N 1
ATOM 829 C CA . CYS A 1 106 ? 5.793 -23.531 3.57 1 87.38 106 CYS A CA 1
ATOM 830 C C . CYS A 1 106 ? 4.863 -24.453 2.787 1 87.38 106 CYS A C 1
ATOM 832 O O . CYS A 1 106 ? 3.715 -24.094 2.518 1 87.38 106 CYS A O 1
ATOM 834 N N . ALA A 1 107 ? 5.434 -25.594 2.475 1 91.88 107 ALA A N 1
ATOM 835 C CA . ALA A 1 107 ? 4.629 -26.609 1.799 1 91.88 107 ALA A CA 1
ATOM 836 C C . ALA A 1 107 ? 3.494 -27.094 2.693 1 91.88 107 ALA A C 1
ATOM 838 O O . ALA A 1 107 ? 3.518 -26.875 3.908 1 91.88 107 ALA A O 1
ATOM 839 N 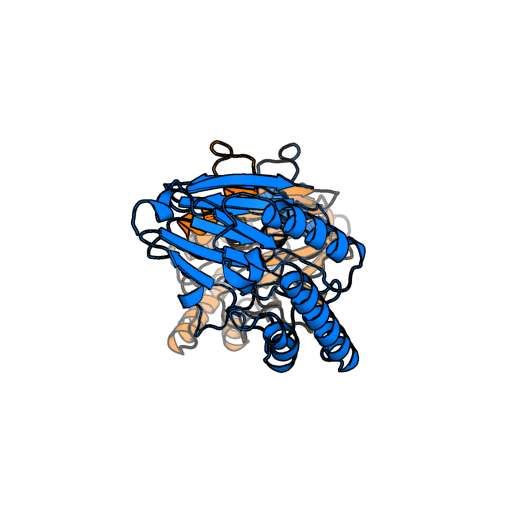N . LEU A 1 108 ? 2.555 -27.719 2.123 1 91.25 108 LEU A N 1
ATOM 840 C CA . LEU A 1 108 ? 1.438 -28.281 2.869 1 91.25 108 LEU A CA 1
ATOM 841 C C . LEU A 1 108 ? 1.93 -29.312 3.885 1 91.25 108 LEU A C 1
ATOM 843 O O . LEU A 1 108 ? 2.867 -30.062 3.611 1 91.25 108 LEU A O 1
ATOM 847 N N . PRO A 1 109 ? 1.308 -29.344 5.055 1 87.25 109 PRO A N 1
ATOM 848 C CA . PRO A 1 109 ? 1.721 -30.281 6.094 1 87.25 109 PRO A CA 1
ATOM 849 C C . PRO A 1 109 ? 1.581 -31.734 5.652 1 87.25 109 PRO A C 1
ATOM 851 O O . PRO A 1 109 ? 0.671 -32.062 4.887 1 87.25 109 PRO A O 1
ATOM 854 N N . LYS A 1 110 ? 2.416 -32.531 6.215 1 89.06 110 LYS A N 1
ATOM 855 C CA . LYS A 1 110 ? 2.449 -33.938 5.883 1 89.06 110 LYS A CA 1
ATOM 856 C C . LYS A 1 110 ? 1.114 -34.625 6.195 1 89.06 110 LYS A C 1
ATOM 858 O O . LYS A 1 110 ? 0.699 -35.531 5.5 1 89.06 110 LYS A O 1
ATOM 863 N N . TYR A 1 111 ? 0.472 -34.125 7.223 1 86.25 111 TYR A N 1
ATOM 864 C CA . TYR A 1 111 ? -0.82 -34.656 7.629 1 86.25 111 TYR A CA 1
ATOM 865 C C . TYR A 1 111 ? -1.815 -34.625 6.477 1 86.25 111 TYR A C 1
ATOM 867 O O . TYR A 1 111 ? -2.623 -35.531 6.309 1 86.25 111 TYR A O 1
ATOM 875 N N . LEU A 1 112 ? -1.672 -33.688 5.676 1 88.56 112 LEU A N 1
ATOM 876 C CA . LEU A 1 112 ? -2.588 -33.5 4.555 1 88.56 112 LEU A CA 1
ATOM 877 C C . LEU A 1 112 ? -2.074 -34.25 3.32 1 88.56 112 LEU A C 1
ATOM 879 O O . LEU A 1 112 ? -2.846 -34.906 2.615 1 88.56 112 LEU A O 1
ATOM 883 N N . THR A 1 113 ? -0.791 -34.188 3.119 1 92.19 113 THR A N 1
ATOM 884 C CA . THR A 1 113 ? -0.224 -34.656 1.856 1 92.19 113 THR A CA 1
ATOM 885 C C . THR A 1 113 ? -0.129 -36.188 1.83 1 92.19 113 THR A C 1
ATOM 887 O O . THR A 1 113 ? -0.095 -36.781 0.757 1 92.19 113 THR A O 1
ATOM 890 N N . GLU A 1 114 ? -0.109 -36.781 3.008 1 93.44 114 GLU A N 1
ATOM 891 C CA . GLU A 1 114 ? 0.043 -38.219 3.08 1 93.44 114 GLU A CA 1
ATOM 892 C C . GLU A 1 114 ? -1.111 -38.938 2.381 1 93.44 114 GLU A C 1
ATOM 894 O O . GLU A 1 114 ? -0.904 -39.938 1.695 1 93.44 114 GLU A O 1
ATOM 899 N N . GLU A 1 115 ? -2.295 -38.469 2.555 1 93 115 GLU A N 1
ATOM 900 C CA . GLU A 1 115 ? -3.467 -39.062 1.934 1 93 115 GLU A CA 1
ATOM 901 C C . GLU A 1 115 ? -3.41 -38.969 0.413 1 93 115 GLU A C 1
ATOM 903 O O . GLU A 1 115 ? -3.84 -39.875 -0.301 1 93 115 GLU A O 1
ATOM 908 N N . PHE A 1 116 ? -2.926 -37.906 -0.065 1 95.44 116 PHE A N 1
ATOM 909 C CA . PHE A 1 116 ? -2.744 -37.656 -1.493 1 95.44 116 PHE A CA 1
ATOM 910 C C . PHE A 1 116 ? -1.64 -38.562 -2.051 1 95.44 116 PHE A C 1
ATOM 912 O O . PHE A 1 116 ? -1.805 -39.188 -3.105 1 95.44 116 PHE A O 1
ATOM 919 N N . GLN A 1 117 ? -0.598 -38.719 -1.338 1 95.44 117 GLN A N 1
ATOM 920 C CA . GLN A 1 117 ? 0.601 -39.438 -1.798 1 95.44 117 GLN A CA 1
ATOM 921 C C . GLN A 1 117 ? 0.389 -40.938 -1.816 1 95.44 117 GLN A C 1
ATOM 923 O O . GLN A 1 117 ? 1.139 -41.656 -2.469 1 95.44 117 GLN A O 1
ATOM 928 N N . LYS A 1 118 ? -0.606 -41.375 -1.067 1 94.94 118 LYS A N 1
ATOM 929 C CA . LYS A 1 118 ? -0.976 -42.781 -1.137 1 94.94 118 LYS A CA 1
ATOM 930 C C . LYS A 1 118 ? -1.354 -43.188 -2.561 1 94.94 118 LYS A C 1
ATOM 932 O O . LYS A 1 118 ? -1.115 -44.312 -2.977 1 94.94 118 LYS A O 1
ATOM 937 N N . HIS A 1 119 ? -1.889 -42.219 -3.287 1 95.75 119 HIS A N 1
ATOM 938 C CA . HIS A 1 119 ? -2.387 -42.531 -4.629 1 95.75 119 HIS A CA 1
ATOM 939 C C . HIS A 1 119 ? -1.445 -41.969 -5.691 1 95.75 119 HIS A C 1
ATOM 941 O O . HIS A 1 119 ? -1.366 -42.5 -6.797 1 95.75 119 HIS A O 1
ATOM 947 N N . VAL A 1 120 ? -0.81 -40.906 -5.367 1 96.31 120 VAL A N 1
ATOM 948 C CA . VAL A 1 120 ? 0.14 -40.281 -6.273 1 96.31 120 VAL A CA 1
ATOM 949 C C . VAL A 1 120 ? 1.48 -40.062 -5.562 1 96.31 120 VAL A C 1
ATOM 951 O O . VAL A 1 120 ? 1.835 -38.969 -5.184 1 96.31 120 VAL A O 1
ATOM 954 N N . PRO A 1 121 ? 2.25 -41.031 -5.477 1 93.62 121 PRO A N 1
ATOM 955 C CA . PRO A 1 121 ? 3.467 -41 -4.664 1 93.62 121 PRO A CA 1
ATOM 956 C C . PRO A 1 121 ? 4.512 -40.031 -5.207 1 93.62 121 PRO A C 1
ATOM 958 O O . PRO A 1 121 ? 5.359 -39.562 -4.453 1 93.62 121 PRO A O 1
ATOM 961 N N . ASN A 1 122 ? 4.508 -39.75 -6.469 1 92.94 122 ASN A N 1
ATOM 962 C CA . ASN A 1 122 ? 5.535 -38.875 -7.059 1 92.94 122 ASN A CA 1
ATOM 963 C C . ASN A 1 122 ? 5.133 -37.406 -7.02 1 92.94 122 ASN A C 1
ATOM 965 O O . ASN A 1 122 ? 5.762 -36.562 -7.668 1 92.94 122 ASN A O 1
ATOM 969 N N . ALA A 1 123 ? 4.117 -37.125 -6.316 1 96 123 ALA A N 1
ATOM 970 C CA . ALA A 1 123 ? 3.67 -35.75 -6.203 1 96 123 ALA A CA 1
ATOM 971 C C . ALA A 1 123 ? 4.68 -34.906 -5.43 1 96 123 ALA A C 1
ATOM 973 O O . ALA A 1 123 ? 5.312 -35.375 -4.488 1 96 123 ALA A O 1
ATOM 974 N N . ILE A 1 124 ? 4.887 -33.688 -5.836 1 96.38 124 ILE A N 1
ATOM 975 C CA . ILE A 1 124 ? 5.816 -32.781 -5.211 1 96.38 124 ILE A CA 1
ATOM 976 C C . ILE A 1 124 ? 5.043 -31.656 -4.496 1 96.38 124 ILE A C 1
ATOM 978 O O . ILE A 1 124 ? 4.148 -31.047 -5.086 1 96.38 124 ILE A O 1
ATOM 982 N N . PHE A 1 125 ? 5.324 -31.484 -3.273 1 96.25 125 PHE A N 1
ATOM 983 C CA . PHE A 1 125 ? 4.746 -30.391 -2.5 1 96.25 125 PHE A CA 1
ATOM 984 C C . PHE A 1 125 ? 5.797 -29.328 -2.197 1 96.25 125 PHE A C 1
ATOM 986 O O . PHE A 1 125 ? 6.797 -29.609 -1.533 1 96.25 125 PHE A O 1
ATOM 993 N N . SER A 1 126 ? 5.605 -28.188 -2.678 1 95.75 126 SER A N 1
ATOM 994 C CA . SER A 1 126 ? 6.621 -27.141 -2.566 1 95.75 126 SER A CA 1
ATOM 995 C C . SER A 1 126 ? 6.094 -25.938 -1.79 1 95.75 126 SER A C 1
ATOM 997 O O . SER A 1 126 ? 4.926 -25.906 -1.406 1 95.75 126 SER A O 1
ATOM 999 N N . SER A 1 127 ? 7 -25.047 -1.51 1 93.69 127 SER A N 1
ATOM 1000 C CA . SER A 1 127 ? 6.648 -23.797 -0.844 1 93.69 127 SER A CA 1
ATOM 1001 C C . SER A 1 127 ? 6.145 -22.766 -1.843 1 93.69 127 SER A C 1
ATOM 1003 O O . SER A 1 127 ? 6.18 -23 -3.053 1 93.69 127 SER A O 1
ATOM 1005 N N . ASN A 1 128 ? 5.633 -21.719 -1.327 1 93.75 128 ASN A N 1
ATOM 1006 C CA . ASN A 1 128 ? 5.168 -20.562 -2.082 1 93.75 128 ASN A CA 1
ATOM 1007 C C . ASN A 1 128 ? 5.953 -19.297 -1.723 1 93.75 128 ASN A C 1
ATOM 1009 O O . ASN A 1 128 ? 5.832 -18.781 -0.61 1 93.75 128 ASN A O 1
ATOM 1013 N N . PRO A 1 129 ? 6.793 -18.875 -2.643 1 94.19 129 PRO A N 1
ATOM 1014 C CA . PRO A 1 129 ? 6.91 -19.188 -4.07 1 94.19 129 PRO A CA 1
ATOM 1015 C C . PRO A 1 129 ? 7.73 -20.453 -4.332 1 94.19 129 PRO A C 1
ATOM 1017 O O . PRO A 1 129 ? 8.359 -20.984 -3.414 1 94.19 129 PRO A O 1
ATOM 1020 N N . CYS A 1 130 ? 7.566 -20.922 -5.586 1 95.31 130 CYS A N 1
ATOM 1021 C CA . CYS A 1 130 ? 8.32 -22.094 -6.012 1 95.31 130 CYS A CA 1
ATOM 1022 C C . CYS A 1 130 ? 9.062 -21.828 -7.316 1 95.31 130 CYS A C 1
ATOM 1024 O O . CYS A 1 130 ? 8.5 -21.25 -8.25 1 95.31 130 CYS A O 1
ATOM 1026 N N . ARG A 1 131 ? 10.305 -22.234 -7.332 1 93.5 131 ARG A N 1
ATOM 1027 C CA . ARG A 1 131 ? 11.117 -22.094 -8.539 1 93.5 131 ARG A CA 1
ATOM 1028 C C . ARG A 1 131 ? 11.383 -23.453 -9.172 1 93.5 131 ARG A C 1
ATOM 1030 O O . ARG A 1 131 ? 11.789 -24.391 -8.484 1 93.5 131 ARG A O 1
ATOM 1037 N N . VAL A 1 132 ? 11.062 -23.562 -10.422 1 92.81 132 VAL A N 1
ATOM 1038 C CA . VAL A 1 132 ? 11.258 -24.797 -11.156 1 92.81 132 VAL A CA 1
ATOM 1039 C C . VAL A 1 132 ? 12.195 -24.562 -12.336 1 92.81 132 VAL A C 1
ATOM 1041 O O . VAL A 1 132 ? 12.031 -23.609 -13.086 1 92.81 132 VAL A O 1
ATOM 1044 N N . LYS A 1 133 ? 13.133 -25.469 -12.391 1 90.56 133 LYS A N 1
ATOM 1045 C CA . LYS A 1 133 ? 14.008 -25.438 -13.562 1 90.56 133 LYS A CA 1
ATOM 1046 C C . LYS A 1 133 ? 13.656 -26.562 -14.531 1 90.56 133 LYS A C 1
ATOM 1048 O O . LYS A 1 133 ? 13.477 -27.719 -14.117 1 90.56 133 LYS A O 1
ATOM 1053 N N . PHE A 1 134 ? 13.438 -26.234 -15.734 1 88.12 134 PHE A N 1
ATOM 1054 C CA . PHE A 1 134 ? 13.18 -27.188 -16.812 1 88.12 134 PHE A CA 1
ATOM 1055 C C . PHE A 1 134 ? 14.07 -26.906 -18.016 1 88.12 134 PHE A C 1
ATOM 1057 O O . PHE A 1 134 ? 13.859 -25.938 -18.734 1 88.12 134 PHE A O 1
ATOM 1064 N N . CYS A 1 135 ? 15 -27.828 -18.203 1 84.31 135 CYS A N 1
ATOM 1065 C CA . CYS A 1 135 ? 16 -27.609 -19.25 1 84.31 135 CYS A CA 1
ATOM 1066 C C . CYS A 1 135 ? 16.703 -26.266 -19.047 1 84.31 135 CYS A C 1
ATOM 1068 O O . CYS A 1 135 ? 17.281 -26 -18 1 84.31 135 CYS A O 1
ATOM 1070 N N . THR A 1 136 ? 16.438 -25.312 -19.938 1 85.38 136 THR A N 1
ATOM 1071 C CA . THR A 1 136 ? 17.109 -24.031 -19.828 1 85.38 136 THR A CA 1
ATOM 1072 C C . THR A 1 136 ? 16.156 -22.969 -19.297 1 85.38 136 THR A C 1
ATOM 1074 O O . THR A 1 136 ? 16.531 -21.797 -19.156 1 85.38 136 THR A O 1
ATOM 1077 N N . GLN A 1 137 ? 15.023 -23.453 -18.938 1 89.31 137 GLN A N 1
ATOM 1078 C CA . GLN A 1 137 ? 14.016 -22.484 -18.516 1 89.31 137 GLN A CA 1
ATOM 1079 C C . GLN A 1 137 ? 13.867 -22.469 -17 1 89.31 137 GLN A C 1
ATOM 1081 O O . GLN A 1 137 ? 13.922 -23.516 -16.344 1 89.31 137 GLN A O 1
ATOM 1086 N N . GLU A 1 138 ? 13.844 -21.297 -16.484 1 93.81 138 GLU A N 1
ATOM 1087 C CA . GLU A 1 138 ? 13.5 -21.109 -15.078 1 93.81 138 GLU A CA 1
ATOM 1088 C C . GLU A 1 138 ? 12.117 -20.484 -14.922 1 93.81 138 GLU A C 1
ATOM 1090 O O . GLU A 1 138 ? 11.828 -19.438 -15.508 1 93.81 138 GLU A O 1
ATOM 1095 N N . ILE A 1 139 ? 11.281 -21.203 -14.141 1 95.69 139 ILE A N 1
ATOM 1096 C CA . ILE A 1 139 ? 9.898 -20.766 -13.953 1 95.69 139 ILE A CA 1
ATOM 1097 C C . ILE A 1 139 ? 9.641 -20.531 -12.469 1 95.69 139 ILE A C 1
ATOM 1099 O O . ILE A 1 139 ? 9.992 -21.344 -11.625 1 95.69 139 ILE A O 1
ATOM 1103 N N . VAL A 1 140 ? 9.07 -19.375 -12.156 1 96.81 140 VAL A N 1
ATOM 1104 C CA . VAL A 1 140 ? 8.711 -19.062 -10.781 1 96.81 140 VAL A CA 1
ATOM 1105 C C . VAL A 1 140 ? 7.188 -19.078 -10.633 1 96.81 140 VAL A C 1
ATOM 1107 O O . VAL A 1 140 ? 6.473 -18.422 -11.383 1 96.81 140 VAL A O 1
ATOM 1110 N N . PHE A 1 141 ? 6.703 -19.906 -9.727 1 97.62 141 PHE A N 1
ATOM 1111 C CA . PHE A 1 141 ? 5.289 -19.969 -9.383 1 97.62 141 PHE A CA 1
ATOM 1112 C C . PHE A 1 141 ? 5.016 -19.188 -8.094 1 97.62 141 PHE A C 1
ATOM 1114 O O . PHE A 1 141 ? 5.676 -19.422 -7.078 1 97.62 141 PHE A O 1
ATOM 1121 N N . PHE A 1 142 ? 4.133 -18.281 -8.141 1 96.81 142 PHE A N 1
ATOM 1122 C CA . PHE A 1 142 ? 3.781 -17.5 -6.961 1 96.81 142 PHE A CA 1
ATOM 1123 C C . PHE A 1 142 ? 2.268 -17.391 -6.82 1 96.81 142 PHE A C 1
ATOM 1125 O O . PHE A 1 142 ? 1.604 -16.781 -7.652 1 96.81 142 PHE A O 1
ATOM 1132 N N . ARG A 1 143 ? 1.768 -17.984 -5.762 1 96.31 143 ARG A N 1
ATOM 1133 C CA . ARG A 1 143 ? 0.334 -17.938 -5.488 1 96.31 143 ARG A CA 1
ATOM 1134 C C . ARG A 1 143 ? 0.004 -16.891 -4.438 1 96.31 143 ARG A C 1
ATOM 1136 O O . ARG A 1 143 ? 0.171 -17.125 -3.238 1 96.31 143 ARG A O 1
ATOM 1143 N N . GLN A 1 144 ? -0.465 -15.742 -4.871 1 90.06 144 GLN A N 1
ATOM 1144 C CA . GLN A 1 144 ? -0.889 -14.625 -4.035 1 90.06 144 GLN A CA 1
ATOM 1145 C C . GLN A 1 144 ? -1.873 -13.727 -4.777 1 90.06 144 GLN A C 1
ATOM 1147 O O . GLN A 1 144 ? -1.749 -13.523 -5.988 1 90.06 144 GLN A O 1
ATOM 1152 N N . ASP A 1 145 ? -2.816 -13.234 -4.059 1 84.38 145 ASP A N 1
ATOM 1153 C CA . ASP A 1 145 ? -3.766 -12.32 -4.691 1 84.38 145 ASP A CA 1
ATOM 1154 C C . ASP A 1 145 ? -3.229 -10.891 -4.711 1 84.38 145 ASP A C 1
ATOM 1156 O O . ASP A 1 145 ? -3.756 -10.016 -4.023 1 84.38 145 ASP A O 1
ATOM 1160 N N . LEU A 1 146 ? -2.355 -10.656 -5.605 1 78.38 146 LEU A N 1
ATOM 1161 C CA . LEU A 1 146 ? -1.602 -9.406 -5.617 1 78.38 146 LEU A CA 1
ATOM 1162 C C . LEU A 1 146 ? -2.436 -8.273 -6.207 1 78.38 146 LEU A C 1
ATOM 1164 O O . LEU A 1 146 ? -2.326 -7.125 -5.773 1 78.38 146 LEU A O 1
ATOM 1168 N N . LEU A 1 147 ? -3.182 -8.672 -7.27 1 72.62 147 LEU A N 1
ATOM 1169 C CA . LEU A 1 147 ? -3.922 -7.621 -7.953 1 72.62 147 LEU A CA 1
ATOM 1170 C C . LEU A 1 147 ? -4.938 -6.977 -7.02 1 72.62 147 LEU A C 1
ATOM 1172 O O . LEU A 1 147 ? -5.125 -5.758 -7.043 1 72.62 147 LEU A O 1
ATOM 1176 N N . TYR A 1 148 ? -5.57 -7.871 -6.301 1 63.62 148 TYR A N 1
ATOM 1177 C CA . TYR A 1 148 ? -6.516 -7.348 -5.32 1 63.62 148 TYR A CA 1
ATOM 1178 C C . TYR A 1 148 ? -5.824 -6.391 -4.355 1 63.62 148 TYR A C 1
ATOM 1180 O O . TYR A 1 148 ? -6.32 -5.289 -4.105 1 63.62 148 TYR A O 1
ATOM 1188 N N . ARG A 1 149 ? -4.762 -6.879 -3.838 1 64.94 149 ARG A N 1
ATOM 1189 C CA . ARG A 1 149 ? -4.012 -6.098 -2.861 1 64.94 149 ARG A CA 1
ATOM 1190 C C . ARG A 1 149 ? -3.5 -4.801 -3.477 1 64.94 149 ARG A C 1
ATOM 1192 O O . ARG A 1 149 ? -3.504 -3.752 -2.824 1 64.94 149 ARG A O 1
ATOM 1199 N N . MET A 1 150 ? -3.051 -4.984 -4.652 1 65.25 150 MET A N 1
ATOM 1200 C CA . MET A 1 150 ? -2.547 -3.812 -5.363 1 65.25 150 MET A CA 1
ATOM 1201 C C . MET A 1 150 ? -3.656 -2.789 -5.578 1 65.25 150 MET A C 1
ATOM 1203 O O . MET A 1 150 ? -3.43 -1.585 -5.441 1 65.25 150 MET A O 1
ATOM 1207 N N . ARG A 1 151 ? -4.727 -3.348 -6.008 1 57.66 151 ARG A N 1
ATOM 1208 C CA . ARG A 1 151 ? -5.855 -2.453 -6.242 1 57.66 151 ARG A CA 1
ATOM 1209 C C . ARG A 1 151 ? -6.25 -1.723 -4.965 1 57.66 151 ARG A C 1
ATOM 1211 O O . ARG A 1 151 ? -6.582 -0.536 -4.996 1 57.66 151 ARG A O 1
ATOM 1218 N N . ARG A 1 152 ? -6.258 -2.58 -3.959 1 54.66 152 ARG A N 1
ATOM 1219 C CA . ARG A 1 152 ? -6.629 -2.01 -2.668 1 54.66 152 ARG A CA 1
ATOM 1220 C C . ARG A 1 152 ? -5.609 -0.968 -2.219 1 54.66 152 ARG A C 1
ATOM 1222 O O . ARG A 1 152 ? -5.965 0.013 -1.562 1 54.66 152 ARG A O 1
ATOM 1229 N N . SER A 1 153 ? -4.426 -1.443 -2.482 1 53.25 153 SER A N 1
ATOM 1230 C CA . SER A 1 153 ? -3.348 -0.548 -2.08 1 53.25 153 SER A CA 1
ATOM 1231 C C . SER A 1 153 ? -3.291 0.687 -2.973 1 53.25 153 SER A C 1
ATOM 1233 O O . SER A 1 153 ? -2.766 1.727 -2.572 1 53.25 153 SER A O 1
ATOM 1235 N N . CYS A 1 154 ? -3.555 0.306 -4.348 1 47.44 154 CYS A N 1
ATOM 1236 C CA . CYS A 1 154 ? -3.51 1.43 -5.277 1 47.44 154 CYS A CA 1
ATOM 1237 C C . CYS A 1 154 ? -4.535 2.492 -4.898 1 47.44 154 CYS A C 1
ATOM 1239 O O . CYS A 1 154 ? -5.691 2.174 -4.617 1 47.44 154 CYS A O 1
ATOM 1241 N N . LEU A 1 155 ? -4.172 3.381 -4.25 1 46.03 155 LEU A N 1
ATOM 1242 C CA . LEU A 1 155 ? -5.055 4.531 -4.098 1 46.03 155 LEU A CA 1
ATOM 1243 C C . LEU A 1 155 ? -5.961 4.688 -5.312 1 46.03 155 LEU A C 1
ATOM 1245 O O . LEU A 1 155 ? -5.512 4.539 -6.453 1 46.03 155 LEU A O 1
ATOM 1249 N N . MET A 1 156 ? -7.246 4.051 -5.289 1 42.56 156 MET A N 1
ATOM 1250 C CA . MET A 1 156 ? -8.289 4.156 -6.309 1 42.56 156 MET A CA 1
ATOM 1251 C C . MET A 1 156 ? -8.039 5.355 -7.219 1 42.56 156 MET A C 1
ATOM 1253 O O . MET A 1 156 ? -7.898 6.484 -6.742 1 42.56 156 MET A O 1
ATOM 1257 N N . ARG A 1 157 ? -7.277 5.121 -8.273 1 43.12 157 ARG A N 1
ATOM 1258 C CA . ARG A 1 157 ? -7.418 6.203 -9.234 1 43.12 157 ARG A CA 1
ATOM 1259 C C . ARG A 1 157 ? -8.875 6.605 -9.406 1 43.12 157 ARG A C 1
ATOM 1261 O O . ARG A 1 157 ? -9.734 5.75 -9.641 1 43.12 157 ARG A O 1
ATOM 1268 N N . PRO A 1 158 ? -9.266 7.652 -8.773 1 42.81 158 PRO A N 1
ATOM 1269 C CA . PRO A 1 158 ? -10.586 8.016 -9.297 1 42.81 158 PRO A CA 1
ATOM 1270 C C . PRO A 1 158 ? -10.727 7.715 -10.789 1 42.81 158 PRO A C 1
ATOM 1272 O O . PRO A 1 158 ? -9.727 7.645 -11.508 1 42.81 158 PRO A O 1
ATOM 1275 N N . SER A 1 159 ? -11.734 7.004 -11.141 1 40.59 159 SER A N 1
ATOM 1276 C CA . SER A 1 159 ? -11.977 6.898 -12.578 1 40.59 159 SER A CA 1
ATOM 1277 C C . SER A 1 159 ? -11.281 8.023 -13.336 1 40.59 159 SER A C 1
ATOM 1279 O O . SER A 1 159 ? -11.289 9.172 -12.898 1 40.59 159 SER A O 1
ATOM 1281 N N . THR A 1 160 ? -10.188 7.621 -14.062 1 44.44 160 THR A N 1
ATOM 1282 C CA . THR A 1 160 ? -9.609 8.586 -14.992 1 44.44 160 THR A CA 1
ATOM 1283 C C . THR A 1 160 ? -10.617 9.688 -15.32 1 44.44 160 THR A C 1
ATOM 1285 O O . THR A 1 160 ? -10.25 10.75 -15.82 1 44.44 160 THR A O 1
ATOM 1288 N N . GLU A 1 161 ? -11.789 9.383 -15.172 1 47.78 161 GLU A N 1
ATOM 1289 C CA . GLU A 1 161 ? -12.836 10.344 -15.508 1 47.78 161 GLU A CA 1
ATOM 1290 C C . GLU A 1 161 ? -12.906 11.469 -14.484 1 47.78 161 GLU A C 1
ATOM 1292 O O . GLU A 1 161 ? -13.359 12.57 -14.797 1 47.78 161 GLU A O 1
ATOM 1297 N N . GLU A 1 162 ? -12.391 11.195 -13.305 1 49.84 162 GLU A N 1
ATOM 1298 C CA . GLU A 1 162 ? -12.664 12.25 -12.328 1 49.84 162 GLU A CA 1
ATOM 1299 C C . GLU A 1 162 ? -11.469 13.188 -12.172 1 49.84 162 GLU A C 1
ATOM 1301 O O . GLU A 1 162 ? -11.625 14.406 -12.156 1 49.84 162 GLU A O 1
ATOM 1306 N N . THR A 1 163 ? -10.273 12.75 -11.797 1 56.91 163 THR A N 1
ATOM 1307 C CA . THR A 1 163 ? -9.125 13.648 -11.766 1 56.91 163 THR A CA 1
ATOM 1308 C C . THR A 1 163 ? -7.836 12.883 -12.023 1 56.91 163 THR A C 1
ATOM 1310 O O . THR A 1 163 ? -7.742 11.695 -11.727 1 56.91 163 THR A O 1
ATOM 1313 N N . ASN A 1 164 ? -6.918 13.328 -12.719 1 59.75 164 ASN A N 1
ATOM 1314 C CA . ASN A 1 164 ? -5.582 12.789 -12.969 1 59.75 164 ASN A CA 1
ATOM 1315 C C . ASN A 1 164 ? -4.566 13.312 -11.953 1 59.75 164 ASN A C 1
ATOM 1317 O O . ASN A 1 164 ? -3.385 12.977 -12.023 1 59.75 164 ASN A O 1
ATOM 1321 N N . ASP A 1 165 ? -5.086 14.047 -10.914 1 74.62 165 ASP A N 1
ATOM 1322 C CA . ASP A 1 165 ? -4.172 14.617 -9.93 1 74.62 165 ASP A CA 1
ATOM 1323 C C . ASP A 1 165 ? -4.031 13.711 -8.711 1 74.62 165 ASP A C 1
ATOM 1325 O O . ASP A 1 165 ? -5.035 13.305 -8.117 1 74.62 165 ASP A O 1
ATOM 1329 N N . THR A 1 166 ? -2.832 13.32 -8.383 1 74.75 166 THR A N 1
ATOM 1330 C CA . THR A 1 166 ? -2.535 12.367 -7.316 1 74.75 166 THR A CA 1
ATOM 1331 C C . THR A 1 166 ? -3.055 12.875 -5.977 1 74.75 166 THR A C 1
ATOM 1333 O O . THR A 1 166 ? -3.508 12.086 -5.141 1 74.75 166 THR A O 1
ATOM 1336 N N . PHE A 1 167 ? -2.998 14.203 -5.777 1 83.31 167 PHE A N 1
ATOM 1337 C CA . PHE A 1 167 ? -3.488 14.766 -4.523 1 83.31 167 PHE A CA 1
ATOM 1338 C C . PHE A 1 167 ? -5.004 14.617 -4.422 1 83.31 167 PHE A C 1
ATOM 1340 O O . PHE A 1 167 ? -5.527 14.258 -3.365 1 83.31 167 PHE A O 1
ATOM 1347 N N . GLU A 1 168 ? -5.59 14.875 -5.43 1 83.06 168 GLU A N 1
ATOM 1348 C CA . GLU A 1 168 ? -7.047 14.75 -5.449 1 83.06 168 GLU A CA 1
ATOM 1349 C C . GLU A 1 168 ? -7.484 13.312 -5.219 1 83.06 168 GLU A C 1
ATOM 1351 O O . GLU A 1 168 ? -8.469 13.062 -4.523 1 83.06 168 GLU A O 1
ATOM 1356 N N . HIS A 1 169 ? -6.684 12.516 -5.77 1 76.69 169 HIS A N 1
ATOM 1357 C CA . HIS A 1 169 ? -6.961 11.094 -5.562 1 76.69 169 HIS A CA 1
ATOM 1358 C C . HIS A 1 169 ? -6.801 10.711 -4.094 1 76.69 169 HIS A C 1
ATOM 1360 O O . HIS A 1 169 ? -7.602 9.945 -3.559 1 76.69 169 HIS A O 1
ATOM 1366 N N . LEU A 1 170 ? -5.762 11.164 -3.547 1 80.69 170 LEU A N 1
ATOM 1367 C CA . LEU A 1 170 ? -5.516 10.891 -2.135 1 80.69 170 LEU A CA 1
ATOM 1368 C C . LEU A 1 170 ? -6.676 11.383 -1.277 1 80.69 170 LEU A C 1
ATOM 1370 O O . LEU A 1 170 ? -7.176 10.656 -0.418 1 80.69 170 LEU A O 1
ATOM 1374 N N . VAL A 1 171 ? -7.105 12.586 -1.555 1 86.31 171 VAL A N 1
ATOM 1375 C CA . VAL A 1 171 ? -8.188 13.188 -0.787 1 86.31 171 VAL A CA 1
ATOM 1376 C C . VAL A 1 171 ? -9.461 12.367 -0.947 1 86.31 171 VAL A C 1
ATOM 1378 O O . VAL A 1 171 ? -10.156 12.078 0.034 1 86.31 171 VAL A O 1
ATOM 1381 N N . ALA A 1 172 ? -9.703 12.055 -2.176 1 81.5 172 ALA A N 1
ATOM 1382 C CA . ALA A 1 172 ? -10.883 11.227 -2.43 1 81.5 172 ALA A CA 1
ATOM 1383 C C . ALA A 1 172 ? -10.812 9.914 -1.653 1 81.5 172 ALA A C 1
ATOM 1385 O O . ALA A 1 172 ? -11.805 9.484 -1.057 1 81.5 172 ALA A O 1
ATOM 1386 N N . THR A 1 173 ? -9.703 9.344 -1.625 1 75.5 173 THR A N 1
ATOM 1387 C CA . THR A 1 173 ? -9.516 8.062 -0.959 1 75.5 173 THR A CA 1
ATOM 1388 C C . THR A 1 173 ? -9.711 8.195 0.547 1 75.5 173 THR A C 1
ATOM 1390 O O . THR A 1 173 ? -10.438 7.41 1.159 1 75.5 173 THR A O 1
ATOM 1393 N N . ILE A 1 174 ? -9.102 9.172 1.142 1 82.81 174 ILE A N 1
ATOM 1394 C CA . ILE A 1 174 ? -9.18 9.422 2.576 1 82.81 174 ILE A CA 1
ATOM 1395 C C . ILE A 1 174 ? -10.633 9.695 2.969 1 82.81 174 ILE A C 1
ATOM 1397 O O . ILE A 1 174 ? -11.117 9.195 3.984 1 82.81 174 ILE A O 1
ATOM 1401 N N . THR A 1 175 ? -11.281 10.445 2.117 1 83.62 175 THR A N 1
ATOM 1402 C CA . THR A 1 175 ? -12.656 10.836 2.404 1 83.62 175 THR A CA 1
ATOM 1403 C C . THR A 1 175 ? -13.594 9.633 2.281 1 83.62 175 THR A C 1
ATOM 1405 O O . THR A 1 175 ? -14.445 9.414 3.148 1 83.62 175 THR A O 1
ATOM 1408 N N . HIS A 1 176 ? -13.344 8.867 1.249 1 75.44 176 HIS A N 1
ATOM 1409 C CA . HIS A 1 176 ? -14.188 7.699 1.024 1 75.44 176 HIS A CA 1
ATOM 1410 C C . HIS A 1 176 ? -14 6.656 2.119 1 75.44 176 HIS A C 1
ATOM 1412 O O . HIS A 1 176 ? -14.953 6 2.533 1 75.44 176 HIS A O 1
ATOM 1418 N N . GLN A 1 177 ? -12.797 6.543 2.557 1 72.56 177 GLN A N 1
ATOM 1419 C CA . GLN A 1 177 ? -12.477 5.555 3.582 1 72.56 177 GLN A CA 1
ATOM 1420 C C . GLN A 1 177 ? -12.688 6.129 4.98 1 72.56 177 GLN A C 1
ATOM 1422 O O . GLN A 1 177 ? -12.648 5.395 5.969 1 72.56 177 GLN A O 1
ATOM 1427 N N 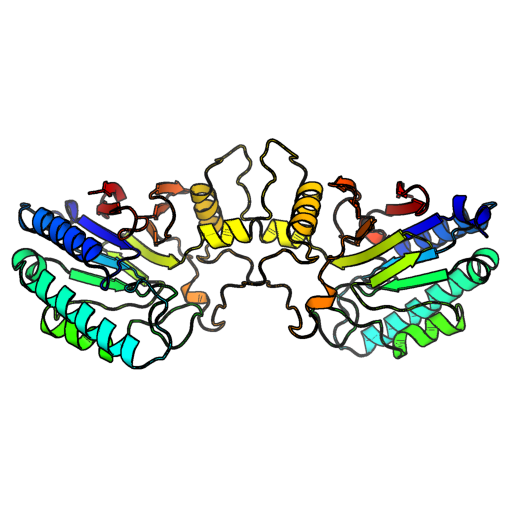. SER A 1 178 ? -12.906 7.418 5.039 1 82.44 178 SER A N 1
ATOM 1428 C CA . SER A 1 178 ? -13.031 8.148 6.301 1 82.44 178 SER A CA 1
ATOM 1429 C C . SER A 1 178 ? -11.898 7.789 7.254 1 82.44 178 SER A C 1
ATOM 1431 O O . SER A 1 178 ? -12.133 7.527 8.438 1 82.44 178 SER A O 1
ATOM 1433 N N . HIS A 1 179 ? -10.68 7.668 6.66 1 83.19 179 HIS A N 1
ATOM 1434 C CA . HIS A 1 179 ? -9.477 7.312 7.402 1 83.19 179 HIS A CA 1
ATOM 1435 C C . HIS A 1 179 ? -8.25 8.023 6.844 1 83.19 179 HIS A C 1
ATOM 1437 O O . HIS A 1 179 ? -8.062 8.078 5.625 1 83.19 179 HIS A O 1
ATOM 1443 N N . LEU A 1 180 ? -7.461 8.602 7.668 1 84.94 180 LEU A N 1
ATOM 1444 C CA . LEU A 1 180 ? -6.32 9.414 7.254 1 84.94 180 LEU A CA 1
ATOM 1445 C C . LEU A 1 180 ? -5.242 8.555 6.613 1 84.94 180 LEU A C 1
ATOM 1447 O O . LEU A 1 180 ? -4.418 9.047 5.84 1 84.94 180 LEU A O 1
ATOM 1451 N N . CYS A 1 181 ? -5.102 7.402 6.945 1 73.5 181 CYS A N 1
ATOM 1452 C CA . CYS A 1 181 ? -4.121 6.488 6.371 1 73.5 181 CYS A CA 1
ATOM 1453 C C . CYS A 1 181 ? -4.809 5.348 5.633 1 73.5 181 CYS A C 1
ATOM 1455 O O . CYS A 1 181 ? -4.922 4.238 6.16 1 73.5 181 CYS A O 1
ATOM 1457 N N . PRO A 1 182 ? -5.289 5.848 4.438 1 61.34 182 PRO A N 1
ATOM 1458 C CA . PRO A 1 182 ? -6.094 4.855 3.725 1 61.34 182 PRO A CA 1
ATOM 1459 C C . PRO A 1 182 ? -5.27 3.656 3.254 1 61.34 182 PRO A C 1
ATOM 1461 O O . PRO A 1 182 ? -5.828 2.676 2.756 1 61.34 182 PRO A O 1
ATOM 1464 N N . LEU A 1 183 ? -3.959 3.775 3.318 1 54.38 183 LEU A N 1
ATOM 1465 C CA . LEU A 1 183 ? -3.172 2.705 2.715 1 54.38 183 LEU A CA 1
ATOM 1466 C C . LEU A 1 183 ? -3.352 1.4 3.484 1 54.38 183 LEU A C 1
ATOM 1468 O O . LEU A 1 183 ? -3.426 1.404 4.715 1 54.38 183 LEU A O 1
ATOM 1472 N N . PRO A 1 184 ? -3.918 0.542 2.764 1 49.12 184 PRO A N 1
ATOM 1473 C CA . PRO A 1 184 ? -4.082 -0.77 3.396 1 49.12 184 PRO A CA 1
ATOM 1474 C C . PRO A 1 184 ? -2.861 -1.188 4.215 1 49.12 184 PRO A C 1
ATOM 1476 O O . PRO A 1 184 ? -1.724 -0.967 3.791 1 49.12 184 PRO A O 1
ATOM 1479 N N . LEU A 1 185 ? -2.967 -0.885 5.562 1 44.28 185 LEU A N 1
ATOM 1480 C CA . LEU A 1 185 ? -2.1 -1.546 6.531 1 44.28 185 LEU A CA 1
ATOM 1481 C C . LEU A 1 185 ? -1.624 -2.895 6.004 1 44.28 185 LEU A C 1
ATOM 1483 O O . LEU A 1 185 ? -0.831 -3.576 6.656 1 44.28 185 LEU A O 1
ATOM 1487 N N . SER A 1 186 ? -2.377 -3.408 5.121 1 45.28 186 SER A N 1
ATOM 1488 C CA . SER A 1 186 ? -2.135 -4.848 5.062 1 45.28 186 SER A CA 1
ATOM 1489 C C . SER A 1 186 ? -0.837 -5.16 4.328 1 45.28 186 SER A C 1
ATOM 1491 O O . SER A 1 186 ? -0.736 -4.941 3.117 1 45.28 186 SER A O 1
ATOM 1493 N N . VAL A 1 187 ? 0.299 -4.762 4.98 1 50.72 187 VAL A N 1
ATOM 1494 C CA . VAL A 1 187 ? 1.608 -5.223 4.531 1 50.72 187 VAL A CA 1
ATOM 1495 C C . VAL A 1 187 ? 1.646 -6.746 4.527 1 50.72 187 VAL A C 1
ATOM 1497 O O . VAL A 1 187 ? 1.165 -7.391 5.461 1 50.72 187 VAL A O 1
ATOM 1500 N N . GLN A 1 188 ? 1.702 -7.336 3.219 1 55.31 188 GLN A N 1
ATOM 1501 C CA . GLN A 1 188 ? 2.025 -8.758 3.209 1 55.31 188 GLN A CA 1
ATOM 1502 C C . GLN A 1 188 ? 3.229 -9.055 4.102 1 55.31 188 GLN A C 1
ATOM 1504 O O . GLN A 1 188 ? 4.344 -8.609 3.818 1 55.31 188 GLN A O 1
ATOM 1509 N N . PRO A 1 189 ? 2.936 -9.531 5.328 1 59.66 189 PRO A N 1
ATOM 1510 C CA . PRO A 1 189 ? 4.078 -9.891 6.172 1 59.66 189 PRO A CA 1
ATOM 1511 C C . PRO A 1 189 ? 5.078 -10.797 5.457 1 59.66 189 PRO A C 1
ATOM 1513 O O . PRO A 1 189 ? 4.68 -11.773 4.816 1 59.66 189 PRO A O 1
ATOM 1516 N N . VAL A 1 190 ? 6.273 -10.281 5.324 1 63.72 190 VAL A N 1
ATOM 1517 C CA . VAL A 1 190 ? 7.352 -11.094 4.773 1 63.72 190 VAL A CA 1
ATOM 1518 C C . VAL A 1 190 ? 8.352 -11.438 5.875 1 63.72 190 VAL A C 1
ATOM 1520 O O . VAL A 1 190 ? 8.773 -10.562 6.633 1 63.72 190 VAL A O 1
ATOM 1523 N N . ILE A 1 191 ? 8.602 -12.758 6.051 1 60.59 191 ILE A N 1
ATOM 1524 C CA . ILE A 1 191 ? 9.641 -13.164 6.992 1 60.59 191 ILE A CA 1
ATOM 1525 C C . ILE A 1 191 ? 10.992 -12.641 6.523 1 60.59 191 ILE A C 1
ATOM 1527 O O . ILE A 1 191 ? 11.5 -13.047 5.473 1 60.59 191 ILE A O 1
ATOM 1531 N N . TRP A 1 192 ? 11.523 -11.805 7.281 1 59.62 192 TRP A N 1
ATOM 1532 C CA . TRP A 1 192 ? 12.688 -11.023 6.883 1 59.62 192 TRP A CA 1
ATOM 1533 C C . TRP A 1 192 ? 13.82 -11.93 6.418 1 59.62 192 TRP A C 1
ATOM 1535 O O . TRP A 1 192 ? 14.43 -11.688 5.375 1 59.62 192 TRP A O 1
ATOM 1545 N N . ASN A 1 193 ? 13.961 -13.023 7.07 1 65.06 193 ASN A N 1
ATOM 1546 C CA . ASN A 1 193 ? 15.094 -13.898 6.789 1 65.06 193 ASN A CA 1
ATOM 1547 C C . ASN A 1 193 ? 14.906 -14.656 5.48 1 65.06 193 ASN A C 1
ATOM 1549 O O . ASN A 1 193 ? 15.859 -15.227 4.945 1 65.06 193 ASN A O 1
ATOM 1553 N N . TYR A 1 194 ? 13.695 -14.562 4.996 1 70.75 194 TYR A N 1
ATOM 1554 C CA . TYR A 1 194 ? 13.414 -15.336 3.795 1 70.75 194 TYR A CA 1
ATOM 1555 C C . TYR A 1 194 ? 12.977 -14.438 2.65 1 70.75 194 TYR A C 1
ATOM 1557 O O . TYR A 1 194 ? 12.375 -14.906 1.678 1 70.75 194 TYR A O 1
ATOM 1565 N N . ASP A 1 195 ? 13.273 -13.203 2.795 1 74.88 195 ASP A N 1
ATOM 1566 C CA . ASP A 1 195 ? 12.891 -12.25 1.761 1 74.88 195 ASP A CA 1
ATOM 1567 C C . ASP A 1 195 ? 13.555 -12.586 0.428 1 74.88 195 ASP A C 1
ATOM 1569 O O . ASP A 1 195 ? 12.992 -12.312 -0.637 1 74.88 195 ASP A O 1
ATOM 1573 N N . HIS A 1 196 ? 14.688 -13.234 0.514 1 75.81 196 HIS A N 1
ATOM 1574 C CA . HIS A 1 196 ? 15.438 -13.562 -0.693 1 75.81 196 HIS A CA 1
ATOM 1575 C C . HIS A 1 196 ? 14.648 -14.516 -1.587 1 75.81 196 HIS A C 1
ATOM 1577 O O . HIS A 1 196 ? 14.859 -14.555 -2.803 1 75.81 196 HIS A O 1
ATOM 1583 N N . CYS A 1 197 ? 13.727 -15.266 -0.993 1 81.44 197 CYS A N 1
ATOM 1584 C CA . CYS A 1 197 ? 12.898 -16.203 -1.749 1 81.44 197 CYS A CA 1
ATOM 1585 C C . CYS A 1 197 ? 11.93 -15.453 -2.658 1 81.44 197 CYS A C 1
ATOM 1587 O O . CYS A 1 197 ? 11.406 -16.031 -3.615 1 81.44 197 CYS A O 1
ATOM 1589 N N . LEU A 1 198 ? 11.805 -14.156 -2.354 1 84.94 198 LEU A N 1
ATOM 1590 C CA . LEU A 1 198 ? 10.836 -13.367 -3.111 1 84.94 198 LEU A CA 1
ATOM 1591 C C . LEU A 1 198 ? 11.531 -12.547 -4.195 1 84.94 198 LEU A C 1
ATOM 1593 O O . LEU A 1 198 ? 10.867 -11.93 -5.031 1 84.94 198 LEU A O 1
ATOM 1597 N N . HIS A 1 199 ? 12.812 -12.656 -4.207 1 85.25 199 HIS A N 1
ATOM 1598 C CA . HIS A 1 199 ? 13.57 -11.922 -5.211 1 85.25 199 HIS A CA 1
ATOM 1599 C C . HIS A 1 199 ? 13.562 -12.648 -6.551 1 85.25 199 HIS A C 1
ATOM 1601 O O . HIS A 1 199 ? 13.609 -13.883 -6.59 1 85.25 199 HIS A O 1
ATOM 1607 N N . LEU A 1 200 ? 13.508 -11.883 -7.555 1 87.69 200 LEU A N 1
ATOM 1608 C CA . LEU A 1 200 ? 13.406 -12.445 -8.898 1 87.69 200 LEU A CA 1
ATOM 1609 C C . LEU A 1 200 ? 14.758 -12.398 -9.602 1 87.69 200 LEU A C 1
ATOM 1611 O O . LEU A 1 200 ? 14.938 -13.039 -10.641 1 87.69 200 LEU A O 1
ATOM 1615 N N . TYR A 1 201 ? 15.672 -11.727 -8.953 1 79.25 201 TYR A N 1
ATOM 1616 C CA . TYR A 1 201 ? 16.984 -11.688 -9.594 1 79.25 201 TYR A CA 1
ATOM 1617 C C . TYR A 1 201 ? 17.797 -12.922 -9.242 1 79.25 201 TYR A C 1
ATOM 1619 O O . TYR A 1 201 ? 17.938 -13.281 -8.07 1 79.25 201 TYR A O 1
ATOM 1627 N N . PRO A 1 202 ? 18.406 -13.625 -10.258 1 83.94 202 PRO A N 1
ATOM 1628 C CA . PRO A 1 202 ? 18.344 -13.359 -11.695 1 83.94 202 PRO A CA 1
ATOM 1629 C C . PRO A 1 202 ? 16.953 -13.555 -12.281 1 83.94 202 PRO A C 1
ATOM 1631 O O . PRO A 1 202 ? 16.188 -14.391 -11.789 1 83.94 202 PRO A O 1
ATOM 1634 N N . ALA A 1 203 ? 16.641 -12.766 -13.305 1 88.69 203 ALA A N 1
ATOM 1635 C CA . ALA A 1 203 ? 15.281 -12.766 -13.867 1 88.69 203 ALA A CA 1
ATOM 1636 C C . ALA A 1 203 ? 14.93 -14.133 -14.438 1 88.69 203 ALA A C 1
ATOM 1638 O O . ALA A 1 203 ? 15.68 -14.688 -15.25 1 88.69 203 ALA A O 1
ATOM 1639 N N . PRO A 1 204 ? 13.859 -14.688 -13.992 1 93.69 204 PRO A N 1
ATOM 1640 C CA . PRO A 1 204 ? 13.406 -15.945 -14.594 1 93.69 204 PRO A CA 1
ATOM 1641 C C . PRO A 1 204 ? 12.875 -15.766 -16.016 1 93.69 204 PRO A C 1
ATOM 1643 O O . PRO A 1 204 ? 12.688 -14.633 -16.469 1 93.69 204 PRO A O 1
ATOM 1646 N N . HIS A 1 205 ? 12.75 -16.922 -16.656 1 94.5 205 HIS A N 1
ATOM 1647 C CA . HIS A 1 205 ? 12.188 -16.875 -18.016 1 94.5 205 HIS A CA 1
ATOM 1648 C C . HIS A 1 205 ? 10.672 -16.703 -17.969 1 94.5 205 HIS A C 1
ATOM 1650 O O . HIS A 1 205 ? 10.086 -16.094 -18.859 1 94.5 205 HIS A O 1
ATOM 1656 N N . THR A 1 206 ? 10.062 -17.266 -16.938 1 96.19 206 THR A N 1
ATOM 1657 C CA . THR A 1 206 ? 8.602 -17.234 -16.828 1 96.19 206 THR A CA 1
ATOM 1658 C C . THR A 1 206 ? 8.164 -17.031 -15.383 1 96.19 206 THR A C 1
ATOM 1660 O O . THR A 1 206 ? 8.742 -17.609 -14.469 1 96.19 206 THR A O 1
ATOM 1663 N N . ILE A 1 207 ? 7.211 -16.141 -15.195 1 96.5 207 ILE A N 1
ATOM 1664 C CA . ILE A 1 207 ? 6.59 -15.938 -13.898 1 96.5 207 ILE A CA 1
ATOM 1665 C C . ILE A 1 207 ? 5.102 -16.266 -13.977 1 96.5 207 ILE A C 1
ATOM 1667 O O . ILE A 1 207 ? 4.375 -15.711 -14.797 1 96.5 207 ILE A O 1
ATOM 1671 N N . VAL A 1 208 ? 4.676 -17.188 -13.164 1 97.62 208 VAL A N 1
ATOM 1672 C CA . VAL A 1 208 ? 3.262 -17.531 -13.078 1 97.62 208 VAL A CA 1
ATOM 1673 C C . VAL A 1 208 ? 2.66 -16.938 -11.805 1 97.62 208 VAL A C 1
ATOM 1675 O O . VAL A 1 208 ? 3.016 -17.328 -10.695 1 97.62 208 VAL A O 1
ATOM 1678 N N . LEU A 1 209 ? 1.815 -16.031 -11.992 1 95.69 209 LEU A N 1
ATOM 1679 C CA . LEU A 1 209 ? 1.129 -15.406 -10.867 1 95.69 209 LEU A CA 1
ATOM 1680 C C . LEU A 1 209 ? -0.254 -16.016 -10.664 1 95.69 209 LEU A C 1
ATOM 1682 O O . LEU A 1 209 ? -1.182 -15.727 -11.422 1 95.69 209 LEU A O 1
ATOM 1686 N N . GLY A 1 210 ? -0.369 -16.859 -9.711 1 96.19 210 GLY A N 1
ATOM 1687 C CA . GLY A 1 210 ? -1.659 -17.453 -9.391 1 96.19 210 GLY A CA 1
ATOM 1688 C C . GLY A 1 210 ? -2.574 -16.5 -8.633 1 96.19 210 GLY A C 1
ATOM 1689 O O . GLY A 1 210 ? -2.799 -16.672 -7.434 1 96.19 210 GLY A O 1
ATOM 1690 N N . ASP A 1 211 ? -3.121 -15.555 -9.281 1 91.56 211 ASP A N 1
ATOM 1691 C CA . ASP A 1 211 ? -4.074 -14.586 -8.75 1 91.56 211 ASP A CA 1
ATOM 1692 C C . ASP A 1 211 ? -5.508 -14.977 -9.094 1 91.56 211 ASP A C 1
ATOM 1694 O O . ASP A 1 211 ? -5.766 -15.523 -10.172 1 91.56 211 ASP A O 1
ATOM 1698 N N . LYS A 1 212 ? -6.375 -14.609 -8.188 1 90.56 212 LYS A N 1
ATOM 1699 C CA . LYS A 1 212 ? -7.766 -14.984 -8.43 1 90.56 212 LYS A CA 1
ATOM 1700 C C . LYS A 1 212 ? -8.391 -14.109 -9.516 1 90.56 212 LYS A C 1
ATOM 1702 O O . LYS A 1 212 ? -9.461 -14.422 -10.031 1 90.56 212 LYS A O 1
ATOM 1707 N N . SER A 1 213 ? -7.668 -13.141 -9.883 1 86.62 213 SER A N 1
ATOM 1708 C CA . SER A 1 213 ? -8.18 -12.219 -10.891 1 86.62 213 SER A CA 1
ATOM 1709 C C . SER A 1 213 ? -8.258 -12.891 -12.266 1 86.62 213 SER A C 1
ATOM 1711 O O . SER A 1 213 ? -7.949 -14.07 -12.398 1 86.62 213 SER A O 1
ATOM 1713 N N . GLN A 1 214 ? -8.602 -12.172 -13.234 1 90.31 214 GLN A N 1
ATOM 1714 C CA . GLN A 1 214 ? -8.82 -12.688 -14.578 1 90.31 214 GLN A CA 1
ATOM 1715 C C . GLN A 1 214 ? -7.531 -13.258 -15.164 1 90.31 214 GLN A C 1
ATOM 1717 O O . GLN A 1 214 ? -6.453 -12.695 -14.977 1 90.31 214 GLN A O 1
ATOM 1722 N N . GLN A 1 215 ? -7.797 -14.32 -15.906 1 94.38 215 GLN A N 1
ATOM 1723 C CA . GLN A 1 215 ? -6.684 -14.953 -16.609 1 94.38 215 GLN A CA 1
ATOM 1724 C C . GLN A 1 215 ? -6.074 -14.016 -17.641 1 94.38 215 GLN A C 1
ATOM 1726 O O . GLN A 1 215 ? -6.797 -13.312 -18.344 1 94.38 215 GLN A O 1
ATOM 1731 N N . LYS A 1 216 ? -4.793 -13.945 -17.656 1 94.12 216 LYS A N 1
ATOM 1732 C CA . LYS A 1 216 ? -4.117 -13.039 -18.578 1 94.12 216 LYS A CA 1
ATOM 1733 C C . LYS A 1 216 ? -2.66 -13.445 -18.781 1 94.12 216 LYS A C 1
ATOM 1735 O O . LYS A 1 216 ? -2.049 -14.047 -17.891 1 94.12 216 LYS A O 1
ATOM 1740 N N . ALA A 1 217 ? -2.143 -13.242 -19.984 1 95.56 217 ALA A N 1
ATOM 1741 C CA . ALA A 1 217 ? -0.729 -13.445 -20.281 1 95.56 217 ALA A CA 1
ATOM 1742 C C . ALA A 1 217 ? -0.088 -12.156 -20.797 1 95.56 217 ALA A C 1
ATOM 1744 O O . ALA A 1 217 ? -0.734 -11.367 -21.484 1 95.56 217 ALA A O 1
ATOM 1745 N N . PHE A 1 218 ? 1.157 -11.945 -20.422 1 93.94 218 PHE A N 1
ATOM 1746 C CA . PHE A 1 218 ? 1.864 -10.727 -20.781 1 93.94 218 PHE A CA 1
ATOM 1747 C C . PHE A 1 218 ? 3.365 -10.977 -20.875 1 93.94 218 PHE A C 1
ATOM 1749 O O . PHE A 1 218 ? 3.949 -11.594 -19.984 1 93.94 218 PHE A O 1
ATOM 1756 N N . ASN A 1 219 ? 3.914 -10.602 -21.953 1 93.5 219 ASN A N 1
ATOM 1757 C CA . ASN A 1 219 ? 5.367 -10.625 -22.094 1 93.5 219 ASN A CA 1
ATOM 1758 C C . ASN A 1 219 ? 5.977 -9.25 -21.859 1 93.5 219 ASN A C 1
ATOM 1760 O O . ASN A 1 219 ? 5.602 -8.281 -22.516 1 93.5 219 ASN A O 1
ATOM 1764 N N . TYR A 1 220 ? 6.863 -9.203 -20.906 1 88.75 220 TYR A N 1
ATOM 1765 C CA . TYR A 1 220 ? 7.465 -7.922 -20.547 1 88.75 220 TYR A CA 1
ATOM 1766 C C . TYR A 1 220 ? 8.969 -8.055 -20.375 1 88.75 220 TYR A C 1
ATOM 1768 O O . TYR A 1 220 ? 9.445 -8.828 -19.547 1 88.75 220 TYR A O 1
ATOM 1776 N N . THR A 1 221 ? 9.75 -7.316 -21.109 1 88.56 221 THR A N 1
ATOM 1777 C CA . THR A 1 221 ? 11.203 -7.289 -21.078 1 88.56 221 THR A CA 1
ATOM 1778 C C . THR A 1 221 ? 11.773 -8.703 -21.172 1 88.56 221 THR A C 1
ATOM 1780 O O . THR A 1 221 ? 12.68 -9.062 -20.422 1 88.56 221 THR A O 1
ATOM 1783 N N . GLY A 1 222 ? 11.133 -9.602 -21.938 1 91.25 222 GLY A N 1
ATOM 1784 C CA . GLY A 1 222 ? 11.641 -10.938 -22.203 1 91.25 222 GLY A CA 1
ATOM 1785 C C . GLY A 1 222 ? 11.148 -11.961 -21.188 1 91.25 222 GLY A C 1
ATOM 1786 O O . GLY A 1 222 ? 11.461 -13.148 -21.312 1 91.25 222 GLY A O 1
ATOM 1787 N N . ILE A 1 223 ? 10.461 -11.5 -20.234 1 93.69 223 ILE A N 1
ATOM 1788 C CA . ILE A 1 223 ? 9.906 -12.414 -19.25 1 93.69 223 ILE A CA 1
ATOM 1789 C C . ILE A 1 223 ? 8.445 -12.711 -19.562 1 93.69 223 ILE A C 1
ATOM 1791 O O . ILE A 1 223 ? 7.645 -11.797 -19.75 1 93.69 223 ILE A O 1
ATOM 1795 N N . THR A 1 224 ? 8.117 -13.984 -19.734 1 96.06 224 THR A N 1
ATOM 1796 C CA . THR A 1 224 ? 6.73 -14.398 -19.922 1 96.06 224 THR A CA 1
ATOM 1797 C C . THR A 1 224 ? 5.992 -14.469 -18.594 1 96.06 224 THR A C 1
ATOM 1799 O O . THR A 1 224 ? 6.414 -15.188 -17.688 1 96.06 224 THR A O 1
ATOM 1802 N N . CYS A 1 225 ? 4.996 -13.633 -18.453 1 95.88 225 CYS A N 1
ATOM 1803 C CA . CYS A 1 225 ? 4.211 -13.625 -17.234 1 95.88 225 CYS A CA 1
ATOM 1804 C C . CYS A 1 225 ? 2.748 -13.945 -17.516 1 95.88 225 CYS A C 1
ATOM 1806 O O . CYS A 1 225 ? 2.188 -13.469 -18.5 1 95.88 225 CYS A O 1
ATOM 1808 N N . PHE A 1 226 ? 2.141 -14.852 -16.656 1 97.25 226 PHE A N 1
ATOM 1809 C CA . PHE A 1 226 ? 0.717 -15.078 -16.875 1 97.25 226 PHE A CA 1
ATOM 1810 C C . PHE A 1 226 ? 0.028 -15.469 -15.562 1 97.25 226 PHE A C 1
ATOM 1812 O O . PHE A 1 226 ? 0.69 -15.836 -14.594 1 97.25 226 PHE A O 1
ATOM 1819 N N . ASN A 1 227 ? -1.179 -15.227 -15.555 1 97.06 227 ASN A N 1
ATOM 1820 C CA . ASN A 1 227 ? -2.098 -15.57 -14.469 1 97.06 227 ASN A CA 1
ATOM 1821 C C . ASN A 1 227 ? -3.154 -16.562 -14.938 1 97.06 227 ASN A C 1
ATOM 1823 O O . ASN A 1 227 ? -3.977 -16.25 -15.797 1 97.06 227 ASN A O 1
ATOM 1827 N N . PRO A 1 228 ? -3.135 -17.781 -14.352 1 97.44 228 PRO A N 1
ATOM 1828 C CA . PRO A 1 228 ? -4.141 -18.75 -14.773 1 97.44 228 PRO A CA 1
ATOM 1829 C C . PRO A 1 228 ? -5.559 -18.344 -14.383 1 97.44 228 PRO A C 1
ATOM 1831 O O . PRO A 1 228 ? -6.527 -18.812 -14.992 1 97.44 228 PRO A O 1
ATOM 1834 N N . GLY A 1 229 ? -5.715 -17.5 -13.367 1 95.75 229 GLY A N 1
ATOM 1835 C CA . GLY A 1 229 ? -7.035 -17.172 -12.859 1 95.75 229 GLY A CA 1
ATOM 1836 C C . GLY A 1 229 ? -7.551 -18.156 -11.844 1 95.75 229 GLY A C 1
ATOM 1837 O O . GLY A 1 229 ? -6.801 -19.031 -11.375 1 95.75 229 GLY A O 1
ATOM 1838 N N . SER A 1 230 ? -8.797 -18.062 -11.469 1 96.31 230 SER A N 1
ATOM 1839 C CA . SER A 1 230 ? -9.406 -18.953 -10.484 1 96.31 230 SER A CA 1
ATOM 1840 C C . SER A 1 230 ? -10.07 -20.141 -11.148 1 96.31 230 SER A C 1
ATOM 1842 O O . SER A 1 230 ? -11.055 -19.984 -11.883 1 96.31 230 SER A O 1
ATOM 1844 N N . PHE A 1 231 ? -9.656 -21.312 -10.93 1 98 231 PHE A N 1
ATOM 1845 C CA . PHE A 1 231 ? -10.25 -22.516 -11.5 1 98 231 PHE A CA 1
ATOM 1846 C C . PHE A 1 231 ? -11.633 -22.766 -10.922 1 98 231 PHE A C 1
ATOM 1848 O O . PHE A 1 231 ? -12.547 -23.172 -11.648 1 98 231 PHE A O 1
ATOM 1855 N N . SER A 1 232 ? -11.734 -22.516 -9.641 1 96.31 232 SER A N 1
ATOM 1856 C CA . SER A 1 232 ? -12.992 -22.812 -8.961 1 96.31 232 SER A CA 1
ATOM 1857 C C . SER A 1 232 ? -14.102 -21.875 -9.422 1 96.31 232 SER A C 1
ATOM 1859 O O . SER A 1 232 ? -15.25 -22.297 -9.578 1 96.31 232 SER A O 1
ATOM 1861 N N . ASN A 1 233 ? -13.742 -20.688 -9.68 1 94.31 233 ASN A N 1
ATOM 1862 C CA . ASN A 1 233 ? -14.773 -19.703 -10.016 1 94.31 233 ASN A CA 1
ATOM 1863 C C . ASN A 1 233 ? -14.977 -19.609 -11.523 1 94.31 233 ASN A C 1
ATOM 1865 O O . ASN A 1 233 ? -16.109 -19.5 -11.992 1 94.31 233 ASN A O 1
ATOM 1869 N N . ASP A 1 234 ? -13.852 -19.719 -12.266 1 94.69 234 ASP A N 1
ATOM 1870 C CA . ASP A 1 234 ? -13.945 -19.406 -13.688 1 94.69 234 ASP A CA 1
ATOM 1871 C C . ASP A 1 234 ? -13.594 -20.625 -14.531 1 94.69 234 ASP A C 1
ATOM 1873 O O . ASP A 1 234 ? -13.695 -20.594 -15.766 1 94.69 234 ASP A O 1
ATOM 1877 N N . SER A 1 235 ? -13.172 -21.703 -13.984 1 97.06 235 SER A N 1
ATOM 1878 C CA . SER A 1 235 ? -12.75 -22.922 -14.672 1 97.06 235 SER A CA 1
ATOM 1879 C C . SER A 1 235 ? -11.625 -22.641 -15.664 1 97.06 235 SER A C 1
ATOM 1881 O O . SER A 1 235 ? -11.633 -23.156 -16.781 1 97.06 235 SER A O 1
ATOM 1883 N N . THR A 1 236 ? -10.812 -21.719 -15.234 1 97.25 236 THR A N 1
ATOM 1884 C CA . THR A 1 236 ? -9.711 -21.328 -16.109 1 97.25 236 THR A CA 1
ATOM 1885 C C . THR A 1 236 ? -8.422 -22.031 -15.695 1 97.25 236 THR A C 1
ATOM 1887 O O . THR A 1 236 ? -8.227 -22.328 -14.516 1 97.25 236 THR A O 1
ATOM 1890 N N . PHE A 1 237 ? -7.605 -22.375 -16.656 1 97.94 237 PHE A N 1
ATOM 1891 C CA . PHE A 1 237 ? -6.262 -22.906 -16.469 1 97.94 237 PHE A CA 1
ATOM 1892 C C . PHE A 1 237 ? -5.371 -22.578 -17.656 1 97.94 237 PHE A C 1
ATOM 1894 O O . PHE A 1 237 ? -5.828 -21.969 -18.625 1 97.94 237 PHE A O 1
ATOM 1901 N N . VAL A 1 238 ? -4.055 -22.875 -17.516 1 98.19 238 VAL A N 1
ATOM 1902 C CA . VAL A 1 238 ? -3.127 -22.5 -18.578 1 98.19 238 VAL A CA 1
ATOM 1903 C C . VAL A 1 238 ? -2.336 -23.734 -19.016 1 98.19 238 VAL A C 1
ATOM 1905 O O . VAL A 1 238 ? -1.864 -24.516 -18.188 1 98.19 238 VAL A O 1
ATOM 1908 N N . ALA A 1 239 ? -2.348 -23.984 -20.328 1 97.06 239 ALA A N 1
ATOM 1909 C CA . ALA A 1 239 ? -1.378 -24.906 -20.922 1 97.06 239 ALA A CA 1
ATOM 1910 C C . ALA A 1 239 ? -0.128 -24.156 -21.375 1 97.06 239 ALA A C 1
ATOM 1912 O O . ALA A 1 239 ? -0.209 -23.266 -22.219 1 97.06 239 ALA A O 1
ATOM 1913 N N . TYR A 1 240 ? 0.984 -24.547 -20.781 1 96.56 240 TYR A N 1
ATOM 1914 C CA . TYR A 1 240 ? 2.232 -23.828 -21.031 1 96.56 240 TYR A CA 1
ATOM 1915 C C . TYR A 1 240 ? 3.287 -24.766 -21.609 1 96.56 240 TYR A C 1
ATOM 1917 O O . TYR A 1 240 ? 3.479 -25.875 -21.125 1 96.56 240 TYR A O 1
ATOM 1925 N N . ARG A 1 241 ? 3.854 -24.281 -22.688 1 93.94 241 ARG A N 1
ATOM 1926 C CA . ARG A 1 241 ? 4.961 -25.016 -23.281 1 93.94 241 ARG A CA 1
ATOM 1927 C C . ARG A 1 241 ? 6.293 -24.312 -23.016 1 93.94 241 ARG A C 1
ATOM 1929 O O . ARG A 1 241 ? 6.633 -23.344 -23.688 1 93.94 241 ARG A O 1
ATOM 1936 N N . PRO A 1 242 ? 7.051 -24.812 -22.109 1 91.12 242 PRO A N 1
ATOM 1937 C CA . PRO A 1 242 ? 8.258 -24.109 -21.641 1 91.12 242 PRO A CA 1
ATOM 1938 C C . PRO A 1 242 ? 9.281 -23.906 -22.75 1 91.12 242 PRO A C 1
ATOM 1940 O O . PRO A 1 242 ? 9.969 -22.875 -22.781 1 91.12 242 PRO A O 1
ATOM 1943 N N . CYS A 1 243 ? 9.445 -24.859 -23.688 1 86.25 243 CYS A N 1
ATOM 1944 C CA . CYS A 1 243 ? 10.469 -24.781 -24.719 1 86.25 243 CYS A CA 1
ATOM 1945 C C . CYS A 1 243 ? 10.258 -23.562 -25.609 1 86.25 243 CYS A C 1
ATOM 1947 O O . CYS A 1 243 ? 11.211 -22.844 -25.938 1 86.25 243 CYS A O 1
ATOM 1949 N N . THR A 1 244 ? 8.992 -23.359 -25.922 1 87.56 244 THR A N 1
ATOM 1950 C CA . THR A 1 244 ? 8.672 -22.234 -26.797 1 87.56 244 THR A CA 1
ATOM 1951 C C . THR A 1 244 ? 8.094 -21.078 -25.984 1 87.56 244 THR A C 1
ATOM 1953 O O . THR A 1 244 ? 7.812 -20.016 -26.531 1 87.56 244 THR A O 1
ATOM 1956 N N . ARG A 1 245 ? 7.961 -21.203 -24.75 1 90.75 245 ARG A N 1
ATOM 1957 C CA . ARG A 1 245 ? 7.355 -20.219 -23.859 1 90.75 245 ARG A CA 1
ATOM 1958 C C . ARG A 1 245 ? 5.988 -19.781 -24.375 1 90.75 245 ARG A C 1
ATOM 1960 O O . ARG A 1 245 ? 5.668 -18.594 -24.359 1 90.75 245 ARG A O 1
ATOM 1967 N N . GLU A 1 246 ? 5.281 -20.734 -24.938 1 93.19 246 GLU A N 1
ATOM 1968 C CA . GLU A 1 246 ? 3.932 -20.484 -25.422 1 93.19 246 GLU A CA 1
ATOM 1969 C C . GLU A 1 246 ? 2.896 -20.672 -24.328 1 93.19 246 GLU A C 1
ATOM 1971 O O . GLU A 1 246 ? 2.891 -21.703 -23.641 1 93.19 246 GLU A O 1
ATOM 1976 N N . VAL A 1 247 ? 2.096 -19.641 -24.203 1 96.06 247 VAL A N 1
ATOM 1977 C CA . VAL A 1 247 ? 1.058 -19.656 -23.188 1 96.06 247 VAL A CA 1
ATOM 1978 C C . VAL A 1 247 ? -0.314 -19.812 -23.828 1 96.06 247 VAL A C 1
ATOM 1980 O O . VAL A 1 247 ? -0.72 -18.969 -24.641 1 96.06 247 VAL A O 1
ATOM 1983 N N . GLU A 1 248 ? -0.978 -20.875 -23.531 1 96.5 248 GLU A N 1
ATOM 1984 C CA . GLU A 1 248 ? -2.342 -21.094 -24 1 96.5 248 GLU A CA 1
ATOM 1985 C C . GLU A 1 248 ? -3.352 -20.906 -22.875 1 96.5 248 GLU A C 1
ATOM 1987 O O . GLU A 1 248 ? -3.453 -21.766 -21.984 1 96.5 248 GLU A O 1
ATOM 1992 N N . LEU A 1 249 ? -4.078 -19.828 -22.922 1 96.31 249 LEU A N 1
ATOM 1993 C CA . LEU A 1 249 ? -5.137 -19.594 -21.953 1 96.31 249 LEU A CA 1
ATOM 1994 C C . LEU A 1 249 ? -6.344 -20.484 -22.234 1 96.31 249 LEU A C 1
ATOM 1996 O O . LEU A 1 249 ? -6.934 -20.406 -23.312 1 96.31 249 LEU A O 1
ATOM 2000 N N . SER A 1 250 ? -6.664 -21.328 -21.266 1 95.81 250 SER A N 1
ATOM 2001 C CA . SER A 1 250 ? -7.719 -22.312 -21.484 1 95.81 250 SER A CA 1
ATOM 2002 C C . SER A 1 250 ? -8.82 -22.188 -20.438 1 95.81 250 SER A C 1
ATOM 2004 O O . SER A 1 250 ? -8.594 -21.641 -19.359 1 95.81 250 SER A O 1
ATOM 2006 N N . ALA A 1 251 ? -10.023 -22.578 -20.812 1 94.06 251 ALA A N 1
ATOM 2007 C CA . ALA A 1 251 ? -11.172 -22.641 -19.922 1 94.06 251 ALA A CA 1
ATOM 2008 C C . ALA A 1 251 ? -12.102 -23.797 -20.281 1 94.06 251 ALA A C 1
ATOM 2010 O O . ALA A 1 251 ? -12.148 -24.219 -21.438 1 94.06 251 ALA A O 1
ATOM 2011 N N . LEU A 1 252 ? -12.75 -24.312 -19.328 1 92.12 252 LEU A N 1
ATOM 2012 C CA . LEU A 1 252 ? -13.758 -25.344 -19.594 1 92.12 252 LEU A CA 1
ATOM 2013 C C . LEU A 1 252 ? -15.078 -24.703 -20.031 1 92.12 252 LEU A C 1
ATOM 2015 O O . LEU A 1 252 ? -15.445 -23.641 -19.516 1 92.12 252 LEU A O 1
ATOM 2019 N N . MET B 1 1 ? -18.312 38.875 19.266 1 30.34 1 MET B N 1
ATOM 2020 C CA . MET B 1 1 ? -17.484 37.656 19.25 1 30.34 1 MET B CA 1
ATOM 2021 C C . MET B 1 1 ? -17.594 36.938 17.922 1 30.34 1 MET B C 1
ATOM 2023 O O . MET B 1 1 ? -16.719 36.125 17.578 1 30.34 1 MET B O 1
ATOM 2027 N N . GLU B 1 2 ? -18.719 37.156 17.375 1 40.03 2 GLU B N 1
ATOM 2028 C CA . GLU B 1 2 ? -19.203 36.656 16.094 1 40.03 2 GLU B CA 1
ATOM 2029 C C . GLU B 1 2 ? -18.547 37.406 14.93 1 40.03 2 GLU B C 1
ATOM 2031 O O . GLU B 1 2 ? -18.266 36.812 13.891 1 40.03 2 GLU B O 1
ATOM 2036 N N . LYS B 1 3 ? -18.484 38.656 14.961 1 44.19 3 LYS B N 1
ATOM 2037 C CA . LYS B 1 3 ? -17.969 39.594 13.961 1 44.19 3 LYS B CA 1
ATOM 2038 C C . LYS B 1 3 ? -16.453 39.438 13.797 1 44.19 3 LYS B C 1
ATOM 2040 O O . LYS B 1 3 ? -15.922 39.656 12.711 1 44.19 3 LYS B O 1
ATOM 2045 N N . ARG B 1 4 ? -15.727 39.438 14.82 1 47.69 4 ARG B N 1
ATOM 2046 C CA . ARG B 1 4 ? -14.273 39.281 14.898 1 47.69 4 ARG B CA 1
ATOM 2047 C C . ARG B 1 4 ? -13.836 37.938 14.305 1 47.69 4 ARG B C 1
ATOM 2049 O O . ARG B 1 4 ? -12.672 37.781 13.922 1 47.69 4 ARG B O 1
ATOM 2056 N N . ALA B 1 5 ? -14.812 37.031 14.383 1 53.47 5 ALA B N 1
ATOM 2057 C CA . ALA B 1 5 ? -14.688 35.656 13.945 1 53.47 5 ALA B CA 1
ATOM 2058 C C . ALA B 1 5 ? -14.594 35.562 12.422 1 53.47 5 ALA B C 1
ATOM 2060 O O . ALA B 1 5 ? -13.914 34.688 11.883 1 53.47 5 ALA B O 1
ATOM 2061 N N . VAL B 1 6 ? -15.102 36.688 11.75 1 56 6 VAL B N 1
ATOM 2062 C CA . VAL B 1 6 ? -15.25 36.625 10.297 1 56 6 VAL B CA 1
ATOM 2063 C C . VAL B 1 6 ? -13.883 36.781 9.633 1 56 6 VAL B C 1
ATOM 2065 O O . VAL B 1 6 ? -13.641 36.219 8.562 1 56 6 VAL B O 1
ATOM 2068 N N . ASN B 1 7 ? -12.898 37.344 10.375 1 74.12 7 ASN B N 1
ATOM 2069 C CA . ASN B 1 7 ? -11.648 37.625 9.672 1 74.12 7 ASN B CA 1
ATOM 2070 C C . ASN B 1 7 ? -10.508 36.75 10.211 1 74.12 7 ASN B C 1
ATOM 2072 O O . ASN B 1 7 ? -9.336 37.094 10.008 1 74.12 7 ASN B O 1
ATOM 2076 N N . ASP B 1 8 ? -10.906 35.75 10.961 1 89 8 ASP B N 1
ATOM 2077 C CA . ASP B 1 8 ? -9.852 34.906 11.523 1 89 8 ASP B CA 1
ATOM 2078 C C . ASP B 1 8 ? -9.086 34.156 10.43 1 89 8 ASP B C 1
ATOM 2080 O O . ASP B 1 8 ? -9.688 33.719 9.445 1 89 8 ASP B O 1
ATOM 2084 N N . MET B 1 9 ? -7.766 34.25 10.648 1 94.12 9 MET B N 1
ATOM 2085 C CA . MET B 1 9 ? -6.883 33.594 9.68 1 94.12 9 MET B CA 1
ATOM 2086 C C . MET B 1 9 ? -5.914 32.656 10.367 1 94.12 9 MET B C 1
ATOM 2088 O O . MET B 1 9 ? -5.418 32.938 11.461 1 94.12 9 MET B O 1
ATOM 2092 N N . PHE B 1 10 ? -5.758 31.484 9.789 1 97.12 10 PHE B N 1
ATOM 2093 C CA . PHE B 1 10 ? -4.742 30.531 10.219 1 97.12 10 PHE B CA 1
ATOM 2094 C C . PHE B 1 10 ? -3.588 30.484 9.219 1 97.12 10 PHE B C 1
ATOM 2096 O O . PHE B 1 10 ? -3.807 30.5 8.008 1 97.12 10 PHE B O 1
ATOM 2103 N N . VAL B 1 11 ? -2.404 30.531 9.734 1 98 11 VAL B N 1
ATOM 2104 C CA . VAL B 1 11 ? -1.231 30.328 8.891 1 98 11 VAL B CA 1
ATOM 2105 C C . VAL B 1 11 ? -0.643 28.938 9.141 1 98 11 VAL B C 1
ATOM 2107 O O . VAL B 1 11 ? -0.216 28.641 10.258 1 98 11 VAL B O 1
ATOM 2110 N N . ILE B 1 12 ? -0.631 28.141 8.125 1 98.56 12 ILE B N 1
ATOM 2111 C CA . ILE B 1 12 ? -0.319 26.719 8.281 1 98.56 12 ILE B CA 1
ATOM 2112 C C . ILE B 1 12 ? 0.906 26.359 7.441 1 98.56 12 ILE B C 1
ATOM 2114 O O . ILE B 1 12 ? 0.951 26.656 6.246 1 98.56 12 ILE B O 1
ATOM 2118 N N . MET B 1 13 ? 1.907 25.781 8.062 1 98.19 13 MET B N 1
ATOM 2119 C CA . MET B 1 13 ? 3.133 25.359 7.391 1 98.19 13 MET B CA 1
ATOM 2120 C C . MET B 1 13 ? 3.531 23.953 7.824 1 98.19 13 MET B C 1
ATOM 2122 O O . MET B 1 13 ? 3.203 23.516 8.93 1 98.19 13 MET B O 1
ATOM 2126 N N . SER B 1 14 ? 4.168 23.234 6.957 1 98 14 SER B N 1
ATOM 2127 C CA . SER B 1 14 ? 4.688 21.922 7.281 1 98 14 SER B CA 1
ATOM 2128 C C . SER B 1 14 ? 6.137 21.766 6.824 1 98 14 SER B C 1
ATOM 2130 O O . SER B 1 14 ? 6.621 22.547 6.008 1 98 14 SER B O 1
ATOM 2132 N N . ASP B 1 15 ? 6.828 20.812 7.445 1 96.56 15 ASP B N 1
ATOM 2133 C CA . ASP B 1 15 ? 8.211 20.516 7.066 1 96.56 15 ASP B CA 1
ATOM 2134 C C . ASP B 1 15 ? 9.109 21.734 7.281 1 96.56 15 ASP B C 1
ATOM 2136 O O . ASP B 1 15 ? 9.758 22.203 6.348 1 96.56 15 ASP B O 1
ATOM 2140 N N . ILE B 1 16 ? 9.219 22.078 8.5 1 97.56 16 ILE B N 1
ATOM 2141 C CA . ILE B 1 16 ? 9.953 23.266 8.906 1 97.56 16 ILE B CA 1
ATOM 2142 C C . ILE B 1 16 ? 11.273 22.859 9.57 1 97.56 16 ILE B C 1
ATOM 2144 O O . ILE B 1 16 ? 11.305 22.547 10.766 1 97.56 16 ILE B O 1
ATOM 2148 N N . TRP B 1 17 ? 12.352 23.062 8.891 1 95.25 17 TRP B N 1
ATOM 2149 C CA . TRP B 1 17 ? 13.656 22.641 9.406 1 95.25 17 TRP B CA 1
ATOM 2150 C C . TRP B 1 17 ? 14.297 23.766 10.219 1 95.25 17 TRP B C 1
ATOM 2152 O O . TRP B 1 17 ? 14.906 24.672 9.656 1 95.25 17 TRP B O 1
ATOM 2162 N N . LEU B 1 18 ? 14.305 23.578 11.461 1 95.31 18 LEU B N 1
ATOM 2163 C CA . LEU B 1 18 ? 14.812 24.609 12.344 1 95.31 18 LEU B CA 1
ATOM 2164 C C . LEU B 1 18 ? 16.328 24.641 12.336 1 95.31 18 LEU B C 1
ATOM 2166 O O . LEU B 1 18 ? 16.953 25.641 12.727 1 95.31 18 LEU B O 1
ATOM 2170 N N . ASP B 1 19 ? 16.906 23.5 11.93 1 91.94 19 ASP B N 1
ATOM 2171 C CA . ASP B 1 19 ? 18.375 23.422 11.898 1 91.94 19 ASP B CA 1
ATOM 2172 C C . ASP B 1 19 ? 18.922 24.031 10.617 1 91.94 19 ASP B C 1
ATOM 2174 O O . ASP B 1 19 ? 20.141 24.078 10.422 1 91.94 19 ASP B O 1
ATOM 2178 N N . ASN B 1 20 ? 18.125 24.422 9.805 1 94.69 20 ASN B N 1
ATOM 2179 C CA . ASN B 1 20 ? 18.5 25.062 8.539 1 94.69 20 ASN B CA 1
ATOM 2180 C C . ASN B 1 20 ? 18.359 26.578 8.617 1 94.69 20 ASN B C 1
ATOM 2182 O O . ASN B 1 20 ? 17.25 27.094 8.797 1 94.69 20 ASN B O 1
ATOM 2186 N N . GLU B 1 21 ? 19.438 27.312 8.367 1 95.06 21 GLU B N 1
ATOM 2187 C CA . GLU B 1 21 ? 19.469 28.766 8.516 1 95.06 21 GLU B CA 1
ATOM 2188 C C . GLU B 1 21 ? 18.562 29.438 7.48 1 95.06 21 GLU B C 1
ATOM 2190 O O . GLU B 1 21 ? 17.938 30.469 7.77 1 95.06 21 GLU B O 1
ATOM 2195 N N . GLU B 1 22 ? 18.594 28.859 6.344 1 96.44 22 GLU B N 1
ATOM 2196 C CA . GLU B 1 22 ? 17.734 29.438 5.301 1 96.44 22 GLU B CA 1
ATOM 2197 C C . GLU B 1 22 ? 16.266 29.344 5.672 1 96.44 22 GLU B C 1
ATOM 2199 O O . GLU B 1 22 ? 15.508 30.297 5.5 1 96.44 22 GLU B O 1
ATOM 2204 N N . THR B 1 23 ? 15.922 28.25 6.164 1 97.06 23 THR B N 1
ATOM 2205 C CA . THR B 1 23 ? 14.547 28.031 6.586 1 97.06 23 THR B CA 1
ATOM 2206 C C . THR B 1 23 ? 14.164 28.984 7.711 1 97.06 23 THR B C 1
ATOM 2208 O O . THR B 1 23 ? 13.094 29.594 7.684 1 97.06 23 THR B O 1
ATOM 2211 N N . MET B 1 24 ? 15.047 29.219 8.609 1 97.06 24 MET B N 1
ATOM 2212 C CA . MET B 1 24 ? 14.805 30.125 9.727 1 97.06 24 MET B CA 1
ATOM 2213 C C . MET B 1 24 ? 14.648 31.547 9.242 1 97.06 24 MET B C 1
ATOM 2215 O O . MET B 1 24 ? 13.781 32.281 9.727 1 97.06 24 MET B O 1
ATOM 2219 N N . GLY B 1 25 ? 15.5 31.875 8.297 1 97.44 25 GLY B N 1
ATOM 2220 C CA . GLY B 1 25 ? 15.375 33.188 7.715 1 97.44 25 GLY B CA 1
ATOM 2221 C C . GLY B 1 25 ? 14.039 33.438 7.027 1 97.44 25 GLY B C 1
ATOM 2222 O O . GLY B 1 25 ? 13.438 34.5 7.16 1 97.44 25 GLY B O 1
ATOM 2223 N N . LYS B 1 26 ? 13.617 32.469 6.336 1 97.62 26 LYS B N 1
ATOM 2224 C CA . LYS B 1 26 ? 12.336 32.531 5.641 1 97.62 26 LYS B CA 1
ATOM 2225 C C . LYS B 1 26 ? 11.18 32.625 6.633 1 97.62 26 LYS B C 1
ATOM 2227 O O . LYS B 1 26 ? 10.211 33.344 6.402 1 97.62 26 LYS B O 1
ATOM 2232 N N . LEU B 1 27 ? 11.297 31.859 7.656 1 97.75 27 LEU B N 1
ATOM 2233 C CA . LEU B 1 27 ? 10.273 31.891 8.703 1 97.75 27 LEU B CA 1
ATOM 2234 C C . LEU B 1 27 ? 10.18 33.281 9.312 1 97.75 27 LEU B C 1
ATOM 2236 O O . LEU B 1 27 ? 9.078 33.781 9.539 1 97.75 27 LEU B O 1
ATOM 2240 N N . GLU B 1 28 ? 11.297 33.875 9.539 1 97.62 28 GLU B N 1
ATOM 2241 C CA . GLU B 1 28 ? 11.328 35.219 10.07 1 97.62 28 GLU B CA 1
ATOM 2242 C C . GLU B 1 28 ? 10.633 36.219 9.117 1 97.62 28 GLU B C 1
ATOM 2244 O O . GLU B 1 28 ? 9.906 37.094 9.555 1 97.62 28 GLU B O 1
ATOM 2249 N N . THR B 1 29 ? 10.891 35.969 7.863 1 97.62 29 THR B N 1
ATOM 2250 C CA . THR B 1 29 ? 10.266 36.812 6.855 1 97.62 29 THR B CA 1
ATOM 2251 C C . THR B 1 29 ? 8.742 36.719 6.918 1 97.62 29 THR B C 1
ATOM 2253 O O . THR B 1 29 ? 8.039 37.719 6.812 1 97.62 29 THR B O 1
ATOM 2256 N N . VAL B 1 30 ? 8.258 35.562 7.094 1 97.56 30 VAL B N 1
ATOM 2257 C CA . VAL B 1 30 ? 6.82 35.344 7.188 1 97.56 30 VAL B CA 1
ATOM 2258 C C . VAL B 1 30 ? 6.273 36.031 8.438 1 97.56 30 VAL B C 1
ATOM 2260 O O . VAL B 1 30 ? 5.266 36.75 8.375 1 97.56 30 VAL B O 1
ATOM 2263 N N . LEU B 1 31 ? 6.949 35.875 9.547 1 97.69 31 LEU B N 1
ATOM 2264 C CA . LEU B 1 31 ? 6.508 36.469 10.805 1 97.69 31 LEU B CA 1
ATOM 2265 C C . LEU B 1 31 ? 6.543 38 10.711 1 97.69 31 LEU B C 1
ATOM 2267 O O . LEU B 1 31 ? 5.637 38.688 11.203 1 97.69 31 LEU B O 1
ATOM 2271 N N . ASP B 1 32 ? 7.594 38.5 10.031 1 96.94 32 ASP B N 1
ATOM 2272 C CA . ASP B 1 32 ? 7.684 39.938 9.812 1 96.94 32 ASP B CA 1
ATOM 2273 C C . ASP B 1 32 ? 6.473 40.438 9.031 1 96.94 32 ASP B C 1
ATOM 2275 O O . ASP B 1 32 ? 5.906 41.469 9.367 1 96.94 32 ASP B O 1
ATOM 2279 N N . GLY B 1 33 ? 6.199 39.719 8.047 1 96.31 33 GLY B N 1
ATOM 2280 C CA . GLY B 1 33 ? 5.062 40.094 7.223 1 96.31 33 GLY B CA 1
ATOM 2281 C C . GLY B 1 33 ? 3.76 40.156 7.996 1 96.31 33 GLY B C 1
ATOM 2282 O O . GLY B 1 33 ? 2.99 41.094 7.836 1 96.31 33 GLY B O 1
ATOM 2283 N N . TYR B 1 34 ? 3.533 39.219 8.836 1 96.25 34 TYR B N 1
ATOM 2284 C CA . TYR B 1 34 ? 2.256 39.156 9.531 1 96.25 34 TYR B CA 1
ATOM 2285 C C . TYR B 1 34 ? 2.27 40.031 10.781 1 96.25 34 TYR B C 1
ATOM 2287 O O . TYR B 1 34 ? 1.214 40.375 11.312 1 96.25 34 TYR B O 1
ATOM 2295 N N . GLU B 1 35 ? 3.471 40.375 11.266 1 95.94 35 GLU B N 1
ATOM 2296 C CA . GLU B 1 35 ? 3.584 41.312 12.383 1 95.94 35 GLU B CA 1
ATOM 2297 C C . GLU B 1 35 ? 3.117 42.688 11.984 1 95.94 35 GLU B C 1
ATOM 2299 O O . GLU B 1 35 ? 2.617 43.438 12.82 1 95.94 35 GLU B O 1
ATOM 2304 N N . ASN B 1 36 ? 3.164 43 10.688 1 92.19 36 ASN B N 1
ATOM 2305 C CA . ASN B 1 36 ? 2.928 44.375 10.203 1 92.19 36 ASN B CA 1
ATOM 2306 C C . ASN B 1 36 ? 1.525 44.531 9.625 1 92.19 36 ASN B C 1
ATOM 2308 O O . ASN B 1 36 ? 1.162 45.594 9.148 1 92.19 36 ASN B O 1
ATOM 2312 N N . VAL B 1 37 ? 0.743 43.469 9.773 1 90.44 37 VAL B N 1
ATOM 2313 C CA . VAL B 1 37 ? -0.608 43.562 9.227 1 90.44 37 VAL B CA 1
ATOM 2314 C C . VAL B 1 37 ? -1.57 44.062 10.305 1 90.44 37 VAL B C 1
ATOM 2316 O O . VAL B 1 37 ? -1.269 43.969 11.5 1 90.44 37 VAL B O 1
ATOM 2319 N N . GLU B 1 38 ? -2.658 44.531 9.859 1 88.75 38 GLU B N 1
ATOM 2320 C CA . GLU B 1 38 ? -3.633 45.125 10.781 1 88.75 38 GLU B CA 1
ATOM 2321 C C . GLU B 1 38 ? -4.238 44.031 11.68 1 88.75 38 GLU B C 1
ATOM 2323 O O . GLU B 1 38 ? -4.34 44.219 12.898 1 88.75 38 GLU B O 1
ATOM 2328 N N . VAL B 1 39 ? -4.613 43 11.047 1 90.31 39 VAL B N 1
ATOM 2329 C CA . VAL B 1 39 ? -5.16 41.906 11.812 1 90.31 39 VAL B CA 1
ATOM 2330 C C . VAL B 1 39 ? -4.23 40.688 11.695 1 90.31 39 VAL B C 1
ATOM 2332 O O . VAL B 1 39 ? -4.07 40.125 10.617 1 90.31 39 VAL B O 1
ATOM 2335 N N . VAL B 1 40 ? -3.699 40.344 12.828 1 94.62 40 VAL B N 1
ATOM 2336 C CA . VAL B 1 40 ? -2.74 39.25 12.828 1 94.62 40 VAL B CA 1
ATOM 2337 C C . VAL B 1 40 ? -3.484 37.906 12.789 1 94.62 40 VAL B C 1
ATOM 2339 O O . VAL B 1 40 ? -4.648 37.844 13.195 1 94.62 40 VAL B O 1
ATOM 2342 N N . PRO B 1 41 ? -2.861 36.906 12.352 1 95.38 41 PRO B N 1
ATOM 2343 C CA . PRO B 1 41 ? -3.494 35.594 12.344 1 95.38 41 PRO B CA 1
ATOM 2344 C C . PRO B 1 41 ? -3.828 35.094 13.75 1 95.38 41 PRO B C 1
ATOM 2346 O O . PRO B 1 41 ? -3.076 35.344 14.695 1 95.38 41 PRO B O 1
ATOM 2349 N N . SER B 1 42 ? -4.922 34.406 13.844 1 94.75 42 SER B N 1
ATOM 2350 C CA . SER B 1 42 ? -5.344 33.906 15.141 1 94.75 42 SER B CA 1
ATOM 2351 C C . SER B 1 42 ? -4.535 32.656 15.539 1 94.75 42 SER B C 1
ATOM 2353 O O . SER B 1 42 ? -4.363 32.406 16.734 1 94.75 42 SER B O 1
ATOM 2355 N N . LEU B 1 43 ? -4.066 31.984 14.508 1 96.38 43 LEU B N 1
ATOM 2356 C CA . LEU B 1 43 ? -3.396 30.719 14.805 1 96.38 43 LEU B CA 1
ATOM 2357 C C . LEU B 1 43 ? -2.291 30.438 13.789 1 96.38 43 LEU B C 1
ATOM 2359 O O . LEU B 1 43 ? -2.494 30.609 12.578 1 96.38 43 LEU B O 1
ATOM 2363 N N . PHE B 1 44 ? -1.125 30.141 14.289 1 98 44 PHE B N 1
ATOM 2364 C CA . PHE B 1 44 ? -0.044 29.578 13.492 1 98 44 PHE B CA 1
ATOM 2365 C C . PHE B 1 44 ? 0.094 28.078 13.742 1 98 44 PHE B C 1
ATOM 2367 O O . PHE B 1 44 ? 0.191 27.641 14.898 1 98 44 PHE B O 1
ATOM 2374 N N . VAL B 1 45 ? 0.034 27.297 12.703 1 98.44 45 VAL B N 1
ATOM 2375 C CA . VAL B 1 45 ? 0.204 25.859 12.836 1 98.44 45 VAL B CA 1
ATOM 2376 C C . VAL B 1 45 ? 1.519 25.422 12.188 1 98.44 45 VAL B C 1
ATOM 2378 O O . VAL B 1 45 ? 1.7 25.578 10.977 1 98.44 45 VAL B O 1
ATOM 2381 N N . PHE B 1 46 ? 2.414 24.906 12.984 1 98.56 46 PHE B N 1
ATOM 2382 C CA . PHE B 1 46 ? 3.697 24.391 12.523 1 98.56 46 PHE B CA 1
ATOM 2383 C C . PHE B 1 46 ? 3.719 22.875 12.57 1 98.56 46 PHE B C 1
ATOM 2385 O O . PHE B 1 46 ? 3.664 22.281 13.656 1 98.56 46 PHE B O 1
ATOM 2392 N N . MET B 1 47 ? 3.785 22.266 11.43 1 98.25 47 MET B N 1
ATOM 2393 C CA . MET B 1 47 ? 3.906 20.812 11.391 1 98.25 47 MET B CA 1
ATOM 2394 C C . MET B 1 47 ? 5.32 20.406 11 1 98.25 47 MET B C 1
ATOM 2396 O O . MET B 1 47 ? 5.934 21.016 10.125 1 98.25 47 MET B O 1
ATOM 2400 N N . GLY B 1 48 ? 5.805 19.422 11.57 1 95.62 48 GLY B N 1
ATOM 2401 C CA . GLY B 1 48 ? 7.156 18.969 11.289 1 95.62 48 GLY B CA 1
ATOM 2402 C C . GLY B 1 48 ? 7.316 18.391 9.898 1 95.62 48 GLY B C 1
ATOM 2403 O O . GLY B 1 48 ? 6.426 18.531 9.055 1 95.62 48 GLY B O 1
ATOM 2404 N N . ASN B 1 49 ? 8.445 17.828 9.781 1 93.38 49 ASN B N 1
ATOM 2405 C CA . ASN B 1 49 ? 9.578 17.641 10.68 1 93.38 49 ASN B CA 1
ATOM 2406 C C . ASN B 1 49 ? 10.242 18.984 11.016 1 93.38 49 ASN B C 1
ATOM 2408 O O . ASN B 1 49 ? 10.305 19.875 10.18 1 93.38 49 ASN B O 1
ATOM 2412 N N . PHE B 1 50 ? 10.82 19 12.141 1 95 50 PHE B N 1
ATOM 2413 C CA . PHE B 1 50 ? 11.445 20.25 12.594 1 95 50 PHE B CA 1
ATOM 2414 C C . PHE B 1 50 ? 12.953 20.188 12.422 1 95 50 PHE B C 1
ATOM 2416 O O . PHE B 1 50 ? 13.656 21.156 12.711 1 95 50 PHE B O 1
ATOM 2423 N N . CYS B 1 51 ? 13.375 19 11.922 1 89.94 51 CYS B N 1
ATOM 2424 C CA . CYS B 1 51 ? 14.789 18.828 11.617 1 89.94 51 CYS B CA 1
ATOM 2425 C C . CYS B 1 51 ? 14.984 18.141 10.273 1 89.94 51 CYS B C 1
ATOM 2427 O O . CYS B 1 51 ? 14.117 17.391 9.82 1 89.94 51 CYS B O 1
ATOM 2429 N N . THR B 1 52 ? 16.141 18.422 9.656 1 84.88 52 THR B N 1
ATOM 2430 C CA . THR B 1 52 ? 16.453 17.875 8.344 1 84.88 52 THR B CA 1
ATOM 2431 C C . THR B 1 52 ? 16.672 16.359 8.414 1 84.88 52 THR B C 1
ATOM 2433 O O . THR B 1 52 ? 16.281 15.633 7.5 1 84.88 52 THR B O 1
ATOM 2436 N N . HIS B 1 53 ? 17.297 15.961 9.477 1 78.75 53 HIS B N 1
ATOM 2437 C CA . HIS B 1 53 ? 17.594 14.539 9.617 1 78.75 53 HIS B CA 1
ATOM 2438 C C . HIS B 1 53 ? 16.812 13.922 10.766 1 78.75 53 HIS B C 1
ATOM 2440 O O . HIS B 1 53 ? 16.516 14.586 11.758 1 78.75 53 HIS B O 1
ATOM 2446 N N . PRO B 1 54 ? 16.359 12.648 10.383 1 69.31 54 PRO B N 1
ATOM 2447 C CA . PRO B 1 54 ? 15.664 11.977 11.484 1 69.31 54 PRO B CA 1
ATOM 2448 C C . PRO B 1 54 ? 16.469 11.961 12.781 1 69.31 54 PRO B C 1
ATOM 2450 O O . PRO B 1 54 ? 17.703 11.844 12.742 1 69.31 54 PRO B O 1
ATOM 2453 N N . CYS B 1 55 ? 15.812 12.445 13.805 1 58.75 55 CYS B N 1
ATOM 2454 C CA . CYS B 1 55 ? 16.5 12.516 15.094 1 58.75 55 CYS B CA 1
ATOM 2455 C C . CYS B 1 55 ? 16.812 11.125 15.625 1 58.75 55 CYS B C 1
ATOM 2457 O O . CYS B 1 55 ? 15.898 10.328 15.852 1 58.75 55 CYS B O 1
ATOM 2459 N N . ASN B 1 56 ? 17.969 10.641 15.188 1 57.97 56 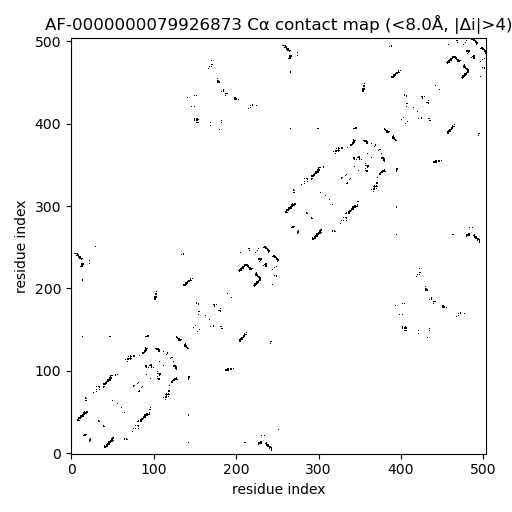ASN B N 1
ATOM 2460 C CA . ASN B 1 56 ? 18.422 9.414 15.836 1 57.97 56 ASN B CA 1
ATOM 2461 C C . ASN B 1 56 ? 18.594 9.609 17.344 1 57.97 56 ASN B C 1
ATOM 2463 O O . ASN B 1 56 ? 18.656 10.742 17.812 1 57.97 56 ASN B O 1
ATOM 2467 N N . LEU B 1 57 ? 18.203 8.641 18.109 1 54.41 57 LEU B N 1
ATOM 2468 C CA . LEU B 1 57 ? 18.219 8.609 19.562 1 54.41 57 LEU B CA 1
ATOM 2469 C C . LEU B 1 57 ? 19.562 9.109 20.109 1 54.41 57 LEU B C 1
ATOM 2471 O O . LEU B 1 57 ? 19.844 8.977 21.297 1 54.41 57 LEU B O 1
ATOM 2475 N N . SER B 1 58 ? 20.281 9.758 19.156 1 55.78 58 SER B N 1
ATOM 2476 C CA . SER B 1 58 ? 21.516 10.172 19.812 1 55.78 58 SER B CA 1
ATOM 2477 C C . SER B 1 58 ? 21.344 11.492 20.547 1 55.78 58 SER B C 1
ATOM 2479 O O . SER B 1 58 ? 20.562 12.352 20.125 1 55.78 58 SER B O 1
ATOM 2481 N N . PHE B 1 59 ? 21.938 11.633 21.656 1 55.38 59 PHE B N 1
ATOM 2482 C CA . PHE B 1 59 ? 21.906 12.742 22.594 1 55.38 59 PHE B CA 1
ATOM 2483 C C . PHE B 1 59 ? 22.234 14.055 21.891 1 55.38 59 PHE B C 1
ATOM 2485 O O . PHE B 1 59 ? 21.594 15.078 22.141 1 55.38 59 PHE B O 1
ATOM 2492 N N . ASN B 1 60 ? 23.156 14.07 21.031 1 68.5 60 ASN B N 1
ATOM 2493 C CA . ASN B 1 60 ? 23.594 15.312 20.391 1 68.5 60 ASN B CA 1
ATOM 2494 C C . ASN B 1 60 ? 22.516 15.875 19.469 1 68.5 60 ASN B C 1
ATOM 2496 O O . ASN B 1 60 ? 22.344 17.094 19.391 1 68.5 60 ASN B O 1
ATOM 2500 N N . SER B 1 61 ? 21.797 15.023 19.016 1 72.25 61 SER B N 1
ATOM 2501 C CA . SER B 1 61 ? 20.734 15.469 18.109 1 72.25 61 SER B CA 1
ATOM 2502 C C . SER B 1 61 ? 19.609 16.141 18.875 1 72.25 61 SER B C 1
ATOM 2504 O O . SER B 1 61 ? 19.078 17.156 18.453 1 72.25 61 SER B O 1
ATOM 2506 N N . PHE B 1 62 ? 19.5 15.711 20.047 1 78.5 62 PHE B N 1
ATOM 2507 C CA . PHE B 1 62 ? 18.422 16.25 20.875 1 78.5 62 PHE B CA 1
ATOM 2508 C C . PHE B 1 62 ? 18.781 17.625 21.406 1 78.5 62 PHE B C 1
ATOM 2510 O O . PHE B 1 62 ? 17.953 18.531 21.438 1 78.5 62 PHE B O 1
ATOM 2517 N N . SER B 1 63 ? 20.016 17.75 21.797 1 84.62 63 SER B N 1
ATOM 2518 C CA . SER B 1 63 ? 20.469 19.031 22.328 1 84.62 63 SER B CA 1
ATOM 2519 C C . SER B 1 63 ? 20.438 20.109 21.266 1 84.62 63 SER B C 1
ATOM 2521 O O . SER B 1 63 ? 20.047 21.25 21.547 1 84.62 63 SER B O 1
ATOM 2523 N N . SER B 1 64 ? 20.797 19.719 20.156 1 87.56 64 SER B N 1
ATOM 2524 C CA . SER B 1 64 ? 20.797 20.672 19.047 1 87.56 64 SER B CA 1
ATOM 2525 C C . SER B 1 64 ? 19.375 21.094 18.688 1 87.56 64 SER B C 1
ATOM 2527 O O . SER B 1 64 ? 19.094 22.281 18.484 1 87.56 64 SER B O 1
ATOM 2529 N N . LEU B 1 65 ? 18.531 20.188 18.703 1 89.31 65 LEU B N 1
ATOM 2530 C CA . LEU B 1 65 ? 17.141 20.484 18.375 1 89.31 65 LEU B CA 1
ATOM 2531 C C . LEU B 1 65 ? 16.5 21.359 19.453 1 89.31 65 LEU B C 1
ATOM 2533 O O . LEU B 1 65 ? 15.711 22.25 19.141 1 89.31 65 LEU B O 1
ATOM 2537 N N . ARG B 1 66 ? 16.922 21.047 20.656 1 90.88 66 ARG B N 1
ATOM 2538 C CA . ARG B 1 66 ? 16.438 21.859 21.766 1 90.88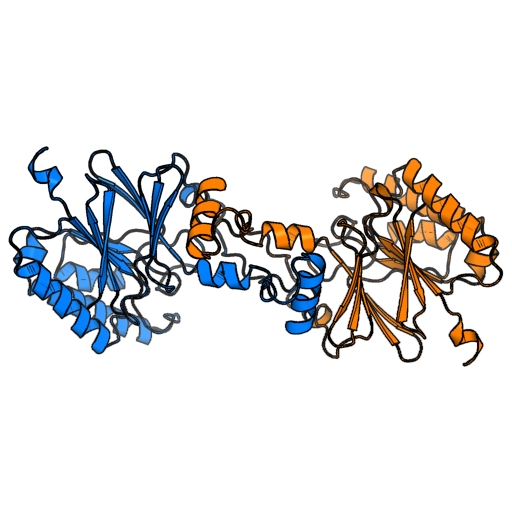 66 ARG B CA 1
ATOM 2539 C C . ARG B 1 66 ? 16.844 23.328 21.609 1 90.88 66 ARG B C 1
ATOM 2541 O O . ARG B 1 66 ? 16.016 24.219 21.812 1 90.88 66 ARG B O 1
ATOM 2548 N N . LEU B 1 67 ? 18.094 23.547 21.234 1 92.75 67 LEU B N 1
ATOM 2549 C CA . LEU B 1 67 ? 18.594 24.891 21 1 92.75 67 LEU B CA 1
ATOM 2550 C C . LEU B 1 67 ? 17.812 25.562 19.859 1 92.75 67 LEU B C 1
ATOM 2552 O O . LEU B 1 67 ? 17.5 26.75 19.938 1 92.75 67 LEU B O 1
ATOM 2556 N N . GLN B 1 68 ? 17.5 24.828 18.891 1 93.94 68 GLN B N 1
ATOM 2557 C CA . GLN B 1 68 ? 16.781 25.375 17.734 1 93.94 68 GLN B CA 1
ATOM 2558 C C . GLN B 1 68 ? 15.359 25.766 18.109 1 93.94 68 GLN B C 1
ATOM 2560 O O . GLN B 1 68 ? 14.844 26.766 17.625 1 93.94 68 GLN B O 1
ATOM 2565 N N . PHE B 1 69 ? 14.711 25.016 18.922 1 95.56 69 PHE B N 1
ATOM 2566 C CA . PHE B 1 69 ? 13.383 25.375 19.406 1 95.56 69 PHE B CA 1
ATOM 2567 C C . PHE B 1 69 ? 13.43 26.641 20.234 1 95.56 69 PHE B C 1
ATOM 2569 O O . PHE B 1 69 ? 12.508 27.469 20.172 1 95.56 69 PHE B O 1
ATOM 2576 N N . GLY B 1 70 ? 14.5 26.734 20.953 1 96.25 70 GLY B N 1
ATOM 2577 C CA . GLY B 1 70 ? 14.703 27.984 21.688 1 96.25 70 GLY B CA 1
ATOM 2578 C C . GLY B 1 70 ? 14.828 29.188 20.781 1 96.25 70 GLY B C 1
ATOM 2579 O O . GLY B 1 70 ? 14.234 30.234 21.031 1 96.25 70 GLY B O 1
ATOM 2580 N N . LYS B 1 71 ? 15.594 29 19.734 1 96.69 71 LYS B N 1
ATOM 2581 C CA . LYS B 1 71 ? 15.766 30.078 18.766 1 96.69 71 LYS B CA 1
ATOM 2582 C C . LYS B 1 71 ? 14.438 30.453 18.109 1 96.69 71 LYS B C 1
ATOM 2584 O O . LYS B 1 71 ? 14.164 31.625 17.891 1 96.69 71 LYS B O 1
ATOM 2589 N N . LEU B 1 72 ? 13.672 29.469 17.844 1 97.44 72 LEU B N 1
ATOM 2590 C CA . LEU B 1 72 ? 12.352 29.719 17.281 1 97.44 72 LEU B CA 1
ATOM 2591 C C . LEU B 1 72 ? 11.484 30.5 18.266 1 97.44 72 LEU B C 1
ATOM 2593 O O . LEU B 1 72 ? 10.805 31.469 17.875 1 97.44 72 LEU B O 1
ATOM 2597 N N . GLY B 1 73 ? 11.523 30.094 19.453 1 97.38 73 GLY B N 1
ATOM 2598 C CA . GLY B 1 73 ? 10.805 30.828 20.484 1 97.38 73 GLY B CA 1
ATOM 2599 C C . GLY B 1 73 ? 11.227 32.281 20.578 1 97.38 73 GLY B C 1
ATOM 2600 O O . GLY B 1 73 ? 10.375 33.188 20.672 1 97.38 73 GLY B O 1
ATOM 2601 N N . GLN B 1 74 ? 12.523 32.469 20.547 1 97.44 74 GLN B N 1
ATOM 2602 C CA . GLN B 1 74 ? 13.055 33.812 20.609 1 97.44 74 GLN B CA 1
ATOM 2603 C C . GLN B 1 74 ? 12.594 34.656 19.406 1 97.44 74 GLN B C 1
ATOM 2605 O O . GLN B 1 74 ? 12.266 35.812 19.547 1 97.44 74 GLN B O 1
ATOM 2610 N N . MET B 1 75 ? 12.594 34 18.344 1 97.69 75 MET B N 1
ATOM 2611 C CA . MET B 1 75 ? 12.18 34.656 17.109 1 97.69 75 MET B CA 1
ATOM 2612 C C . MET B 1 75 ? 10.727 35.125 17.203 1 97.69 75 MET B C 1
ATOM 2614 O O . MET B 1 75 ? 10.391 36.25 16.844 1 97.69 75 MET B O 1
ATOM 2618 N N . ILE B 1 76 ? 9.852 34.312 17.656 1 97.44 76 ILE B N 1
ATOM 2619 C CA . ILE B 1 76 ? 8.445 34.656 17.844 1 97.44 76 ILE B CA 1
ATOM 2620 C C . ILE B 1 76 ? 8.312 35.719 18.922 1 97.44 76 ILE B C 1
ATOM 2622 O O . ILE B 1 76 ? 7.527 36.656 18.781 1 97.44 76 ILE B O 1
ATOM 2626 N N . GLY B 1 77 ? 9.094 35.562 19.953 1 96.38 77 GLY B N 1
ATOM 2627 C CA . GLY B 1 77 ? 9.102 36.562 21.031 1 96.38 77 GLY B CA 1
ATOM 2628 C C . GLY B 1 77 ? 9.484 37.938 20.562 1 96.38 77 GLY B C 1
ATOM 2629 O O . GLY B 1 77 ? 9.062 38.938 21.141 1 96.38 77 GLY B O 1
ATOM 2630 N N . ALA B 1 78 ? 10.242 37.969 19.516 1 96.62 78 ALA B N 1
ATOM 2631 C CA . ALA B 1 78 ? 10.68 39.25 18.938 1 96.62 78 ALA B CA 1
ATOM 2632 C C . ALA B 1 78 ? 9.562 39.906 18.125 1 96.62 78 ALA B C 1
ATOM 2634 O O . ALA B 1 78 ? 9.727 41 17.609 1 96.62 78 ALA B O 1
ATOM 2635 N N . HIS B 1 79 ? 8.461 39.281 18.016 1 97.5 79 HIS B N 1
ATOM 2636 C CA . HIS B 1 79 ? 7.254 39.781 17.375 1 97.5 79 HIS B CA 1
ATOM 2637 C C . HIS B 1 79 ? 6.105 39.875 18.375 1 97.5 79 HIS B C 1
ATOM 2639 O O . HIS B 1 79 ? 5.242 39 18.438 1 97.5 79 HIS B O 1
ATOM 2645 N N . PRO B 1 80 ? 6.031 40.969 19.094 1 96.12 80 PRO B N 1
ATOM 2646 C CA . PRO B 1 80 ? 5.148 41.094 20.266 1 96.12 80 PRO B CA 1
ATOM 2647 C C . PRO B 1 80 ? 3.67 40.969 19.891 1 96.12 80 PRO B C 1
ATOM 2649 O O . PRO B 1 80 ? 2.879 40.438 20.656 1 96.12 80 PRO B O 1
ATOM 2652 N N . ARG B 1 81 ? 3.273 41.5 18.766 1 96.12 81 ARG B N 1
ATOM 2653 C CA . ARG B 1 81 ? 1.869 41.406 18.391 1 96.12 81 ARG B CA 1
ATOM 2654 C C . ARG B 1 81 ? 1.462 39.969 18.125 1 96.12 81 ARG B C 1
ATOM 2656 O O . ARG B 1 81 ? 0.4 39.531 18.578 1 96.12 81 ARG B O 1
ATOM 2663 N N . LEU B 1 82 ? 2.324 39.281 17.438 1 96.5 82 LEU B N 1
ATOM 2664 C CA . LEU B 1 82 ? 2.049 37.844 17.172 1 96.5 82 LEU B CA 1
ATOM 2665 C C . LEU B 1 82 ? 2.066 37.062 18.453 1 96.5 82 LEU B C 1
ATOM 2667 O O . LEU B 1 82 ? 1.204 36.188 18.672 1 96.5 82 LEU B O 1
ATOM 2671 N N . LYS B 1 83 ? 3.064 37.312 19.25 1 96.19 83 LYS B N 1
ATOM 2672 C CA . LYS B 1 83 ? 3.199 36.594 20.516 1 96.19 83 LYS B CA 1
ATOM 2673 C C . LYS B 1 83 ? 1.957 36.781 21.375 1 96.19 83 LYS B C 1
ATOM 2675 O O . LYS B 1 83 ? 1.501 35.844 22.016 1 96.19 83 LYS B O 1
ATOM 2680 N N . GLU B 1 84 ? 1.369 37.969 21.344 1 94.94 84 GLU B N 1
ATOM 2681 C CA . GLU B 1 84 ? 0.272 38.281 22.25 1 94.94 84 GLU B CA 1
ATOM 2682 C C . GLU B 1 84 ? -1.074 37.906 21.656 1 94.94 84 GLU B C 1
ATOM 2684 O O . GLU B 1 84 ? -1.981 37.469 22.375 1 94.94 84 GLU B O 1
ATOM 2689 N N . GLN B 1 85 ? -1.132 38 20.359 1 94.75 85 GLN B N 1
ATOM 2690 C CA . GLN B 1 85 ? -2.467 37.906 19.781 1 94.75 85 GLN B CA 1
ATOM 2691 C C . GLN B 1 85 ? -2.645 36.625 19.016 1 94.75 85 GLN B C 1
ATOM 2693 O O . GLN B 1 85 ? -3.77 36.219 18.703 1 94.75 85 GLN B O 1
ATOM 2698 N N . SER B 1 86 ? -1.587 35.969 18.703 1 95.19 86 SER B N 1
ATOM 2699 C CA . SER B 1 86 ? -1.675 34.719 17.953 1 95.19 86 SER B CA 1
ATOM 2700 C C . SER B 1 86 ? -1.397 33.531 18.844 1 95.19 86 SER B C 1
ATOM 2702 O O . SER B 1 86 ? -0.74 33.656 19.875 1 95.19 86 SER B O 1
ATOM 2704 N N . ARG B 1 87 ? -1.99 32.438 18.5 1 95.56 87 ARG B N 1
ATOM 2705 C CA . ARG B 1 87 ? -1.649 31.172 19.109 1 95.56 87 ARG B CA 1
ATOM 2706 C C . ARG B 1 87 ? -0.764 30.344 18.188 1 95.56 87 ARG B C 1
ATOM 2708 O O . ARG B 1 87 ? -0.845 30.469 16.969 1 95.56 87 ARG B O 1
ATOM 2715 N N . PHE B 1 88 ? 0.102 29.547 18.844 1 97.69 88 PHE B N 1
ATOM 2716 C CA . PHE B 1 88 ? 1.027 28.719 18.078 1 97.69 88 PHE B CA 1
ATOM 2717 C C . PHE B 1 88 ? 0.814 27.25 18.391 1 97.69 88 PHE B C 1
ATOM 2719 O O . PHE B 1 88 ? 0.86 26.844 19.562 1 97.69 88 PHE B O 1
ATOM 2726 N N . LEU B 1 89 ? 0.477 26.516 17.406 1 97.94 89 LEU B N 1
ATOM 2727 C CA . LEU B 1 89 ? 0.256 25.078 17.5 1 97.94 89 LEU B CA 1
ATOM 2728 C C . LEU B 1 89 ? 1.362 24.297 16.781 1 97.94 89 LEU B C 1
ATOM 2730 O O . LEU B 1 89 ? 1.631 24.547 15.609 1 97.94 89 LEU B O 1
ATOM 2734 N N . LEU B 1 90 ? 2.045 23.391 17.484 1 98.19 90 LEU B N 1
ATOM 2735 C CA . LEU B 1 90 ? 3.107 22.578 16.906 1 98.19 90 LEU B CA 1
ATOM 2736 C C . LEU B 1 90 ? 2.709 21.094 16.875 1 98.19 90 LEU B C 1
ATOM 2738 O O . LEU B 1 90 ? 2.295 20.547 17.891 1 98.19 90 LEU B O 1
ATOM 2742 N N . ILE B 1 91 ? 2.77 20.531 15.773 1 97.44 91 ILE B N 1
ATOM 2743 C CA . ILE B 1 91 ? 2.443 19.125 15.539 1 97.44 91 ILE B CA 1
ATOM 2744 C C . ILE B 1 91 ? 3.676 18.391 15.016 1 97.44 91 ILE B C 1
ATOM 2746 O O . ILE B 1 91 ? 4.297 18.828 14.047 1 97.44 91 ILE B O 1
ATOM 2750 N N . PRO B 1 92 ? 4.051 17.266 15.609 1 94.81 92 PRO B N 1
ATOM 2751 C CA . PRO B 1 92 ? 5.262 16.578 15.172 1 94.81 92 PRO B CA 1
ATOM 2752 C C . PRO B 1 92 ? 5.09 15.883 13.82 1 94.81 92 PRO B C 1
ATOM 2754 O O . PRO B 1 92 ? 3.98 15.469 13.469 1 94.81 92 PRO B O 1
ATOM 2757 N N . GLY B 1 93 ? 6.148 15.805 13.086 1 92.75 93 GLY B N 1
ATOM 2758 C CA . GLY B 1 93 ? 6.195 15.031 11.859 1 92.75 93 GLY B CA 1
ATOM 2759 C C . GLY B 1 93 ? 6.656 13.602 12.07 1 92.75 93 GLY B C 1
ATOM 2760 O O . GLY B 1 93 ? 6.941 13.203 13.195 1 92.75 93 GLY B O 1
ATOM 2761 N N . PRO B 1 94 ? 6.707 12.875 11.039 1 86.94 94 PRO B N 1
ATOM 2762 C CA . PRO B 1 94 ? 7.031 11.445 11.133 1 86.94 94 PRO B CA 1
ATOM 2763 C C . PRO B 1 94 ? 8.453 11.195 11.633 1 86.94 94 PRO B C 1
ATOM 2765 O O . PRO B 1 94 ? 8.711 10.172 12.273 1 86.94 94 PRO B O 1
ATOM 2768 N N . ASP B 1 95 ? 9.367 12.133 11.461 1 84.12 95 ASP B N 1
ATOM 2769 C CA . ASP B 1 95 ? 10.766 11.883 11.828 1 84.12 95 ASP B CA 1
ATOM 2770 C C . ASP B 1 95 ? 11.172 12.711 13.047 1 84.12 95 ASP B C 1
ATOM 2772 O O . ASP B 1 95 ? 12.352 12.789 13.383 1 84.12 95 ASP B O 1
ATOM 2776 N N . ASP B 1 96 ? 10.234 13.32 13.641 1 88.69 96 ASP B N 1
ATOM 2777 C CA . ASP B 1 96 ? 10.531 14.078 14.852 1 88.69 96 ASP B CA 1
ATOM 2778 C C . ASP B 1 96 ? 10.672 13.156 16.062 1 88.69 96 ASP B C 1
ATOM 2780 O O . ASP B 1 96 ? 10.203 12.016 16.031 1 88.69 96 ASP B O 1
ATOM 2784 N N . PRO B 1 97 ? 11.289 13.602 17.016 1 82.31 97 PRO B N 1
ATOM 2785 C CA . PRO B 1 97 ? 11.477 12.742 18.188 1 82.31 97 PRO B CA 1
ATOM 2786 C C . PRO B 1 97 ? 10.164 12.297 18.812 1 82.31 97 PRO B C 1
ATOM 2788 O O . PRO B 1 97 ? 9.203 13.07 18.859 1 82.31 97 PRO B O 1
ATOM 2791 N N . GLY B 1 98 ? 10.102 11.062 19.234 1 77.38 98 GLY B N 1
ATOM 2792 C CA . GLY B 1 98 ? 8.945 10.469 19.891 1 77.38 98 GLY B CA 1
ATOM 2793 C C . GLY B 1 98 ? 9.133 9 20.219 1 77.38 98 GLY B C 1
ATOM 2794 O O . GLY B 1 98 ? 10.164 8.406 19.875 1 77.38 98 GLY B O 1
ATOM 2795 N N . PRO B 1 99 ? 8.195 8.492 20.922 1 70.81 99 PRO B N 1
ATOM 2796 C CA . PRO B 1 99 ? 8.344 7.109 21.391 1 70.81 99 PRO B CA 1
ATOM 2797 C C . PRO B 1 99 ? 8.344 6.098 20.25 1 70.81 99 PRO B C 1
ATOM 2799 O O . PRO B 1 99 ? 8.93 5.02 20.375 1 70.81 99 PRO B O 1
ATOM 2802 N N . SER B 1 100 ? 7.566 6.406 19.156 1 65.06 100 SER B N 1
ATOM 2803 C CA . SER B 1 100 ? 7.492 5.488 18.031 1 65.06 100 SER B CA 1
ATOM 2804 C C . SER B 1 100 ? 7.172 6.227 16.734 1 65.06 100 SER B C 1
ATOM 2806 O O . SER B 1 100 ? 6.77 7.391 16.75 1 65.06 100 SER B O 1
ATOM 2808 N N . THR B 1 101 ? 7.445 5.512 15.664 1 66.88 101 THR B N 1
ATOM 2809 C CA . THR B 1 101 ? 7.086 6.062 14.359 1 66.88 101 THR B CA 1
ATOM 2810 C C . THR B 1 101 ? 5.66 5.668 13.984 1 66.88 101 THR B C 1
ATOM 2812 O O . THR B 1 101 ? 5.168 6.051 12.914 1 66.88 101 THR B O 1
ATOM 2815 N N . ALA B 1 102 ? 5.094 5.02 14.883 1 73 102 ALA B N 1
ATOM 2816 C CA . ALA B 1 102 ? 3.723 4.582 14.633 1 73 102 ALA B CA 1
ATOM 2817 C C . ALA B 1 102 ? 2.734 5.723 14.828 1 73 102 ALA B C 1
ATOM 2819 O O . ALA B 1 102 ? 3.016 6.676 15.562 1 73 102 ALA B O 1
ATOM 2820 N N . LEU B 1 103 ? 1.598 5.535 14.195 1 79.12 103 LEU B N 1
ATOM 2821 C CA . LEU B 1 103 ? 0.524 6.512 14.352 1 79.12 103 LEU B CA 1
ATOM 2822 C C . LEU B 1 103 ? -0.509 6.016 15.359 1 79.12 103 LEU B C 1
ATOM 2824 O O . LEU B 1 103 ? -0.779 4.816 15.445 1 79.12 103 LEU B O 1
ATOM 2828 N N . PRO B 1 104 ? -1.05 7.027 16.172 1 84.25 104 PRO B N 1
ATOM 2829 C CA . PRO B 1 104 ? -0.764 8.461 16.234 1 84.25 104 PRO B CA 1
ATOM 2830 C C . PRO B 1 104 ? 0.567 8.773 16.906 1 84.25 104 PRO B C 1
ATOM 2832 O O . PRO B 1 104 ? 1.086 7.941 17.656 1 84.25 104 PRO B O 1
ATOM 2835 N N . ARG B 1 105 ? 1.076 9.883 16.531 1 88.38 105 ARG B N 1
ATOM 2836 C CA . ARG B 1 105 ? 2.318 10.336 17.141 1 88.38 105 ARG B CA 1
ATOM 2837 C C . ARG B 1 105 ? 2.037 11.258 18.328 1 88.38 105 ARG B C 1
ATOM 2839 O O . ARG B 1 105 ? 1.164 12.125 18.25 1 88.38 105 ARG B O 1
ATOM 2846 N N . CYS B 1 106 ? 2.791 11.055 19.297 1 87.44 106 CYS B N 1
ATOM 2847 C CA . CYS B 1 106 ? 2.637 11.906 20.469 1 87.44 106 CYS B CA 1
ATOM 2848 C C . CYS B 1 106 ? 3.219 13.289 20.219 1 87.44 106 CYS B C 1
ATOM 2850 O O . CYS B 1 106 ? 3.965 13.492 19.266 1 87.44 106 CYS B O 1
ATOM 2852 N N . ALA B 1 107 ? 2.832 14.172 21.109 1 91.88 107 ALA B N 1
ATOM 2853 C CA . ALA B 1 107 ? 3.385 15.523 21.047 1 91.88 107 ALA B CA 1
ATOM 2854 C C . ALA B 1 107 ? 4.891 15.508 21.281 1 91.88 107 ALA B C 1
ATOM 2856 O O . ALA B 1 107 ? 5.438 14.523 21.797 1 91.88 107 ALA B O 1
ATOM 2857 N N . LEU B 1 108 ? 5.523 16.547 20.938 1 91.44 108 LEU B N 1
ATOM 2858 C CA . LEU B 1 108 ? 6.957 16.688 21.172 1 91.44 108 LEU B CA 1
ATOM 2859 C C . LEU B 1 108 ? 7.277 16.594 22.656 1 91.44 108 LEU B C 1
ATOM 2861 O O . LEU B 1 108 ? 6.52 17.094 23.5 1 91.44 108 LEU B O 1
ATOM 2865 N N . PRO B 1 109 ? 8.406 15.969 22.984 1 87.44 109 PRO B N 1
ATOM 2866 C CA . PRO B 1 1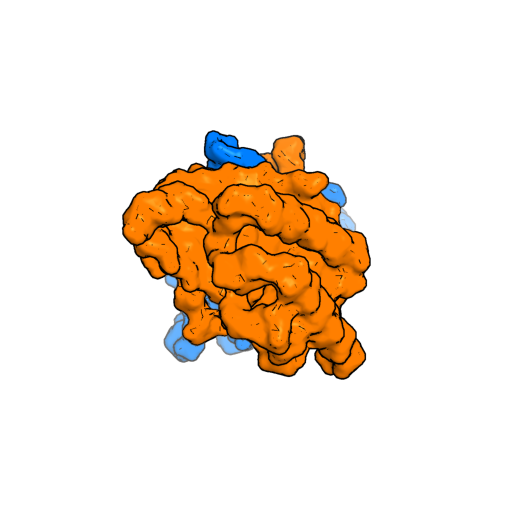09 ? 8.789 15.828 24.406 1 87.44 109 PRO B CA 1
ATOM 2867 C C . PRO B 1 109 ? 9 17.172 25.094 1 87.44 109 PRO B C 1
ATOM 2869 O O . PRO B 1 109 ? 9.445 18.141 24.469 1 87.44 109 PRO B O 1
ATOM 2872 N N . LYS B 1 110 ? 8.742 17.141 26.344 1 89.31 110 LYS B N 1
ATOM 2873 C CA . LYS B 1 110 ? 8.859 18.344 27.156 1 89.31 110 LYS B CA 1
ATOM 2874 C C . LYS B 1 110 ? 10.281 18.906 27.125 1 89.31 110 LYS B C 1
ATOM 2876 O O . LYS B 1 110 ? 10.477 20.125 27.172 1 89.31 110 LYS B O 1
ATOM 2881 N N . TYR B 1 111 ? 11.227 18 27 1 86.31 111 TYR B N 1
ATOM 2882 C CA . TYR B 1 111 ? 12.625 18.391 26.938 1 86.31 111 TYR B CA 1
ATOM 2883 C C . TYR B 1 111 ? 12.867 19.375 25.797 1 86.31 111 TYR B C 1
ATOM 2885 O O . TYR B 1 111 ? 13.672 20.312 25.938 1 86.31 111 TYR B O 1
ATOM 2893 N N . LEU B 1 112 ? 12.141 19.234 24.812 1 88.62 112 LEU B N 1
ATOM 2894 C CA . LEU B 1 112 ? 12.312 20.094 23.641 1 88.62 112 LEU B CA 1
ATOM 2895 C C . LEU B 1 112 ? 11.422 21.328 23.75 1 88.62 112 LEU B C 1
ATOM 2897 O O . LEU B 1 112 ? 11.852 22.453 23.438 1 88.62 112 LEU B O 1
ATOM 2901 N N . THR B 1 113 ? 10.234 21.141 24.25 1 92.31 113 THR B N 1
ATOM 2902 C CA . THR B 1 113 ? 9.219 22.203 24.172 1 92.31 113 THR B CA 1
ATOM 2903 C C . THR B 1 113 ? 9.461 23.25 25.266 1 92.31 113 THR B C 1
ATOM 2905 O O . THR B 1 113 ? 9.023 24.391 25.125 1 92.31 113 THR B O 1
ATOM 2908 N N . GLU B 1 114 ? 10.156 22.844 26.312 1 93.56 114 GLU B N 1
ATOM 2909 C CA . GLU B 1 114 ? 10.383 23.766 27.422 1 93.56 114 GLU B CA 1
ATOM 2910 C C . GLU B 1 114 ? 11.148 25.016 26.953 1 93.56 114 GLU B C 1
ATOM 2912 O O . GLU B 1 114 ? 10.852 26.125 27.391 1 93.56 114 GLU B O 1
ATOM 2917 N N . GLU B 1 115 ? 12.125 24.828 26.125 1 93.19 115 GLU B N 1
ATOM 2918 C CA . GLU B 1 115 ? 12.922 25.938 25.625 1 93.19 115 GLU B CA 1
ATOM 2919 C C . GLU B 1 115 ? 12.086 26.891 24.766 1 93.19 115 GLU B C 1
ATOM 2921 O O . GLU B 1 115 ? 12.289 28.094 24.797 1 93.19 115 GLU B O 1
ATOM 2926 N N . PHE B 1 116 ? 11.219 26.375 24.047 1 95.56 116 PHE B N 1
ATOM 2927 C CA . PHE B 1 116 ? 10.297 27.141 23.219 1 95.56 116 PHE B CA 1
ATOM 2928 C C . PHE B 1 116 ? 9.289 27.891 24.078 1 95.56 116 PHE B C 1
ATOM 2930 O O . PHE B 1 116 ? 9.023 29.078 23.859 1 95.56 116 PHE B O 1
ATOM 2937 N N . GLN B 1 117 ? 8.812 27.281 25.094 1 95.5 117 GLN B N 1
ATOM 2938 C CA . GLN B 1 117 ? 7.73 27.797 25.922 1 95.5 117 GLN B CA 1
ATOM 2939 C C . GLN B 1 117 ? 8.227 28.906 26.844 1 95.5 117 GLN B C 1
ATOM 2941 O O . GLN B 1 117 ? 7.434 29.688 27.375 1 95.5 117 GLN B O 1
ATOM 2946 N N . LYS B 1 118 ? 9.539 28.922 27.047 1 95.06 118 LYS B N 1
ATOM 2947 C CA . LYS B 1 118 ? 10.117 30.047 27.797 1 95.06 118 LYS B CA 1
ATOM 2948 C C . LYS B 1 118 ? 9.805 31.375 27.125 1 95.06 118 LYS B C 1
ATOM 2950 O O . LYS B 1 118 ? 9.656 32.406 27.797 1 95.06 118 LYS B O 1
ATOM 2955 N N . HIS B 1 119 ? 9.672 31.344 25.812 1 95.81 119 HIS B N 1
ATOM 2956 C CA . HIS B 1 119 ? 9.477 32.562 25.047 1 95.81 119 HIS B CA 1
ATOM 2957 C C . HIS B 1 119 ? 8.031 32.688 24.562 1 95.81 119 HIS B C 1
ATOM 2959 O O . HIS B 1 119 ? 7.531 33.812 24.391 1 95.81 119 HIS B O 1
ATOM 2965 N N . VAL B 1 120 ? 7.438 31.578 24.344 1 96.38 120 VAL B N 1
ATOM 2966 C CA . VAL B 1 120 ? 6.051 31.547 23.891 1 96.38 120 VAL B CA 1
ATOM 2967 C C . VAL B 1 120 ? 5.242 30.625 24.797 1 96.38 120 VAL B C 1
ATOM 2969 O O . VAL B 1 120 ? 4.895 29.5 24.422 1 96.38 120 VAL B O 1
ATOM 2972 N N . PRO B 1 121 ? 4.84 31.062 25.891 1 93.69 121 PRO B N 1
ATOM 2973 C CA . PRO B 1 121 ? 4.227 30.203 26.906 1 93.69 121 PRO B CA 1
ATOM 2974 C C . PRO B 1 121 ? 2.867 29.656 26.469 1 93.69 121 PRO B C 1
ATOM 2976 O O . PRO B 1 121 ? 2.436 28.609 26.969 1 93.69 121 PRO B O 1
ATOM 2979 N N . ASN B 1 122 ? 2.18 30.297 25.594 1 93 122 ASN B N 1
ATOM 2980 C CA . ASN B 1 122 ? 0.84 29.875 25.203 1 93 122 ASN B CA 1
ATOM 2981 C C . ASN B 1 122 ? 0.877 28.922 24.016 1 93 122 ASN B C 1
ATOM 2983 O O . ASN B 1 122 ? -0.158 28.625 23.406 1 93 122 ASN B O 1
ATOM 2987 N N . ALA B 1 123 ? 2.01 28.469 23.688 1 96 123 ALA B N 1
ATOM 2988 C CA . ALA B 1 123 ? 2.141 27.531 22.578 1 96 123 ALA B CA 1
ATOM 2989 C C . ALA B 1 123 ? 1.498 26.188 22.906 1 96 123 ALA B C 1
ATOM 2991 O O . ALA B 1 123 ? 1.545 25.734 24.062 1 96 123 ALA B O 1
ATOM 2992 N N . ILE B 1 124 ? 0.87 25.594 21.984 1 96.44 124 ILE B N 1
ATOM 2993 C CA . ILE B 1 124 ? 0.204 24.312 22.141 1 96.44 124 ILE B CA 1
ATOM 2994 C C . ILE B 1 124 ? 0.972 23.234 21.375 1 96.44 124 ILE B C 1
ATOM 2996 O O . ILE B 1 124 ? 1.295 23.406 20.188 1 96.44 124 ILE B O 1
ATOM 3000 N N . PHE B 1 125 ? 1.306 22.203 22.031 1 96.31 125 PHE B N 1
ATOM 3001 C CA . PHE B 1 125 ? 1.94 21.047 21.406 1 96.31 125 PHE B CA 1
ATOM 3002 C C . PHE B 1 125 ? 0.983 19.859 21.359 1 96.31 125 PHE B C 1
ATOM 3004 O O . PHE B 1 125 ? 0.537 19.391 22.406 1 96.31 125 PHE B O 1
ATOM 3011 N N . SER B 1 126 ? 0.662 19.438 20.234 1 95.81 126 SER B N 1
ATOM 3012 C CA . SER B 1 126 ? -0.357 18.406 20.078 1 95.81 126 SER B CA 1
ATOM 3013 C C . SER B 1 126 ? 0.21 17.156 19.406 1 95.81 126 SER B C 1
ATOM 3015 O O . SER B 1 126 ? 1.376 17.141 19 1 95.81 126 SER B O 1
ATOM 3017 N N . SER B 1 127 ? -0.592 16.156 19.391 1 93.62 127 SER B N 1
ATOM 3018 C CA . SER B 1 127 ? -0.235 14.914 18.719 1 93.62 127 SER B CA 1
ATOM 3019 C C . SER B 1 127 ? -0.544 14.984 17.219 1 93.62 127 SER B C 1
ATOM 3021 O O . SER B 1 127 ? -1.134 15.961 16.75 1 93.62 127 SER B O 1
ATOM 3023 N N . ASN B 1 128 ? -0.08 14.023 16.531 1 93.88 128 ASN B N 1
ATOM 3024 C CA . ASN B 1 128 ? -0.323 13.844 15.102 1 93.88 128 ASN B CA 1
ATOM 3025 C C . ASN B 1 128 ? -1.073 12.539 14.82 1 93.88 128 ASN B C 1
ATOM 3027 O O . ASN B 1 128 ? -0.524 11.453 14.992 1 93.88 128 ASN B O 1
ATOM 3031 N N . PRO B 1 129 ? -2.324 12.688 14.445 1 94.19 129 PRO B N 1
ATOM 3032 C CA . PRO B 1 129 ? -3.072 13.852 13.961 1 94.19 129 PRO B CA 1
ATOM 3033 C C . PRO B 1 129 ? -3.619 14.711 15.102 1 94.19 129 PRO B C 1
ATOM 3035 O O . PRO B 1 129 ? -3.562 14.312 16.266 1 94.19 129 PRO B O 1
ATOM 3038 N N . CYS B 1 130 ? -4.012 15.93 14.672 1 95.25 130 CYS B N 1
ATOM 3039 C CA . CYS B 1 130 ? -4.602 16.859 15.633 1 95.25 130 CYS B CA 1
ATOM 3040 C C . CYS B 1 130 ? -5.934 17.391 15.125 1 95.25 130 CYS B C 1
ATOM 3042 O O . CYS B 1 130 ? -6.055 17.75 13.953 1 95.25 130 CYS B O 1
ATOM 3044 N N . ARG B 1 131 ? -6.906 17.406 16 1 93.44 131 ARG B N 1
ATOM 3045 C CA . ARG B 1 131 ? -8.219 17.953 15.68 1 93.44 131 ARG B CA 1
ATOM 3046 C C . ARG B 1 131 ? -8.461 19.266 16.406 1 93.44 131 ARG B C 1
ATOM 3048 O O . ARG B 1 131 ? -8.25 19.359 17.625 1 93.44 131 ARG B O 1
ATOM 3055 N N . VAL B 1 132 ? -8.789 20.266 15.664 1 92.69 132 VAL B N 1
ATOM 3056 C CA . VAL B 1 132 ? -9.055 21.578 16.219 1 92.69 132 VAL B CA 1
ATOM 3057 C C . VAL B 1 132 ? -10.484 22.016 15.906 1 92.69 132 VAL B C 1
ATOM 3059 O O . VAL B 1 132 ? -10.93 21.891 14.758 1 92.69 132 VAL B O 1
ATOM 3062 N N . LYS B 1 133 ? -11.117 22.453 16.938 1 90.44 133 LYS B N 1
ATOM 3063 C CA . LYS B 1 133 ? -12.438 23.031 16.75 1 90.44 133 LYS B CA 1
ATOM 3064 C C . LYS B 1 133 ? -12.391 24.562 16.828 1 90.44 133 LYS B C 1
ATOM 3066 O O . LYS B 1 133 ? -11.781 25.125 17.75 1 90.44 133 LYS B O 1
ATOM 3071 N N . PHE B 1 134 ? -12.883 25.188 15.859 1 88.06 134 PHE B N 1
ATOM 3072 C CA . PHE B 1 134 ? -12.992 26.641 15.812 1 88.06 134 PHE B CA 1
ATOM 3073 C C . PHE B 1 134 ? -14.406 27.062 15.422 1 88.06 134 PHE B C 1
ATOM 3075 O O . PHE B 1 134 ? -14.805 26.938 14.266 1 88.06 134 PHE B O 1
ATOM 3082 N N . CYS B 1 135 ? -15.078 27.625 16.406 1 84.19 135 CYS B N 1
ATOM 3083 C CA . CYS B 1 135 ? -16.484 27.938 16.203 1 84.19 135 CYS B CA 1
ATOM 3084 C C . CYS B 1 135 ? -17.266 26.719 15.734 1 84.19 135 CYS B C 1
ATOM 3086 O O . CYS B 1 135 ? -17.266 25.688 16.406 1 84.19 135 CYS B O 1
ATOM 3088 N N . THR B 1 136 ? -17.688 26.734 14.492 1 85.12 136 THR B N 1
ATOM 3089 C CA . THR B 1 136 ? -18.484 25.609 14 1 85.12 136 THR B CA 1
ATOM 3090 C C . THR B 1 136 ? -17.641 24.719 13.078 1 85.12 136 THR B C 1
ATOM 3092 O O . THR B 1 136 ? -18.141 23.734 12.523 1 85.12 136 THR B O 1
ATOM 3095 N N . GLN B 1 137 ? -16.406 25.078 13.039 1 89.25 137 GLN B N 1
ATOM 3096 C CA . GLN B 1 137 ? -15.562 24.359 12.102 1 89.25 137 GLN B CA 1
ATOM 3097 C C . GLN B 1 137 ? -14.68 23.344 12.82 1 89.25 137 GLN B C 1
ATOM 3099 O O . GLN B 1 137 ? -14.18 23.609 13.914 1 89.25 137 GLN B O 1
ATOM 3104 N N . GLU B 1 138 ? -14.664 22.188 12.273 1 93.75 138 GLU B N 1
ATOM 3105 C CA . GLU B 1 138 ? -13.711 21.172 12.719 1 93.75 138 GLU B CA 1
ATOM 3106 C C . GLU B 1 138 ? -12.609 20.969 11.68 1 93.75 138 GLU B C 1
ATOM 3108 O O . GLU B 1 138 ? -12.898 20.703 10.516 1 93.75 138 GLU B O 1
ATOM 3113 N N . ILE B 1 139 ? -11.367 21.109 12.18 1 95.69 139 ILE B N 1
ATOM 3114 C CA . ILE B 1 139 ? -10.211 21 11.297 1 95.69 139 ILE B CA 1
ATOM 3115 C C . ILE B 1 139 ? -9.297 19.875 11.789 1 95.69 139 ILE B C 1
ATOM 3117 O O . ILE B 1 139 ? -8.992 19.797 12.977 1 95.69 139 ILE B O 1
ATOM 3121 N N . VAL B 1 140 ? -8.914 18.984 10.875 1 96.81 140 VAL B N 1
ATOM 3122 C CA . VAL B 1 140 ? -7.984 17.922 11.211 1 96.81 140 VAL B CA 1
ATOM 3123 C C . VAL B 1 140 ? -6.633 18.188 10.555 1 96.81 140 VAL B C 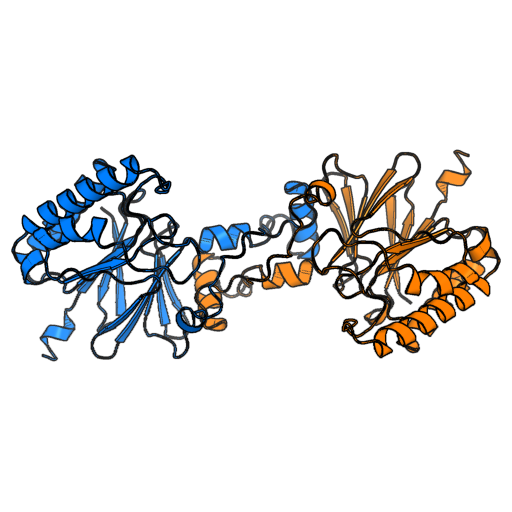1
ATOM 3125 O O . VAL B 1 140 ? -6.555 18.391 9.344 1 96.81 140 VAL B O 1
ATOM 3128 N N . PHE B 1 141 ? -5.598 18.25 11.359 1 97.62 141 PHE B N 1
ATOM 3129 C CA . PHE B 1 141 ? -4.23 18.375 10.875 1 97.62 141 PHE B CA 1
ATOM 3130 C C . PHE B 1 141 ? -3.523 17.016 10.891 1 97.62 141 PHE B C 1
ATOM 3132 O O . PHE B 1 141 ? -3.516 16.328 11.914 1 97.62 141 PHE B O 1
ATOM 3139 N N . PHE B 1 142 ? -3 16.625 9.812 1 96.81 142 PHE B N 1
ATOM 3140 C CA . PHE B 1 142 ? -2.285 15.359 9.727 1 96.81 142 PHE B CA 1
ATOM 3141 C C . PHE B 1 142 ? -0.972 15.531 8.969 1 96.81 142 PHE B C 1
ATOM 3143 O O . PHE B 1 142 ? -0.971 15.812 7.773 1 96.81 142 PHE B O 1
ATOM 3150 N N . ARG B 1 143 ? 0.105 15.336 9.68 1 96.31 143 ARG B N 1
ATOM 3151 C CA . ARG B 1 143 ? 1.434 15.453 9.086 1 96.31 143 ARG B CA 1
ATOM 3152 C C . ARG B 1 143 ? 2.01 14.078 8.766 1 96.31 143 ARG B C 1
ATOM 3154 O O . ARG B 1 143 ? 2.521 13.391 9.648 1 96.31 143 ARG B O 1
ATOM 3161 N N . GLN B 1 144 ? 1.939 13.68 7.508 1 90.06 144 GLN B N 1
ATOM 3162 C CA . GLN B 1 144 ? 2.473 12.438 6.973 1 90.06 144 GLN B CA 1
ATOM 3163 C C . GLN B 1 144 ? 2.727 12.547 5.473 1 90.06 144 GLN B C 1
ATOM 3165 O O . GLN B 1 144 ? 1.972 13.203 4.758 1 90.06 144 GLN B O 1
ATOM 3170 N N . ASP B 1 145 ? 3.76 11.93 5.059 1 84.38 145 ASP B N 1
ATOM 3171 C CA . ASP B 1 145 ? 4.035 11.945 3.625 1 84.38 145 ASP B CA 1
ATOM 3172 C C . ASP B 1 145 ? 3.266 10.844 2.904 1 84.38 145 ASP B C 1
ATOM 3174 O O . ASP B 1 145 ? 3.861 9.883 2.402 1 84.38 145 ASP B O 1
ATOM 3178 N N . LEU B 1 146 ? 2.033 11.078 2.695 1 78.25 146 LEU B N 1
ATOM 3179 C CA . LEU B 1 146 ? 1.123 10.055 2.207 1 78.25 146 LEU B CA 1
ATOM 3180 C C . LEU B 1 146 ? 1.279 9.859 0.702 1 78.25 146 LEU B C 1
ATOM 3182 O O . LEU B 1 146 ? 1.159 8.734 0.201 1 78.25 146 LEU B O 1
ATOM 3186 N N . LEU B 1 147 ? 1.467 11.031 0.041 1 72.5 147 LEU B N 1
ATOM 3187 C CA . LEU B 1 147 ? 1.514 10.938 -1.414 1 72.5 147 LEU B CA 1
ATOM 3188 C C . LEU B 1 147 ? 2.693 10.078 -1.866 1 72.5 147 LEU B C 1
ATOM 3190 O O . LEU B 1 147 ? 2.57 9.289 -2.807 1 72.5 147 LEU B O 1
ATOM 3194 N N . TYR B 1 148 ? 3.766 10.344 -1.19 1 63.62 148 TYR B N 1
ATOM 3195 C CA . TYR B 1 148 ? 4.934 9.531 -1.498 1 63.62 148 TYR B CA 1
ATOM 3196 C C . TYR B 1 148 ? 4.629 8.047 -1.305 1 63.62 148 TYR B C 1
ATOM 3198 O O . TYR B 1 148 ? 4.934 7.23 -2.174 1 63.62 148 TYR B O 1
ATOM 3206 N N . ARG B 1 149 ? 4.113 7.789 -0.163 1 65.06 149 ARG B N 1
ATOM 3207 C CA . ARG B 1 149 ? 3.807 6.406 0.189 1 65.06 149 ARG B CA 1
ATOM 3208 C C . ARG B 1 149 ? 2.785 5.812 -0.774 1 65.06 149 ARG B C 1
ATOM 3210 O O . ARG B 1 149 ? 2.887 4.641 -1.149 1 65.06 149 ARG B O 1
ATOM 3217 N N . MET B 1 150 ? 1.857 6.641 -1.047 1 65.31 150 MET B N 1
ATOM 3218 C CA . MET B 1 150 ? 0.823 6.199 -1.979 1 65.31 150 MET B CA 1
ATOM 3219 C C . MET B 1 150 ? 1.42 5.887 -3.346 1 65.31 150 MET B C 1
ATOM 3221 O O . MET B 1 150 ? 1.036 4.906 -3.984 1 65.31 150 MET B O 1
ATOM 3225 N N . ARG B 1 151 ? 2.225 6.809 -3.725 1 57.69 151 ARG B N 1
ATOM 3226 C CA . ARG B 1 151 ? 2.855 6.605 -5.023 1 57.69 151 ARG B CA 1
ATOM 3227 C C . ARG B 1 151 ? 3.666 5.312 -5.043 1 57.69 151 ARG B C 1
ATOM 3229 O O . ARG B 1 151 ? 3.666 4.586 -6.039 1 57.69 151 ARG B O 1
ATOM 3236 N N . ARG B 1 152 ? 4.363 5.223 -3.924 1 54.66 152 ARG B N 1
ATOM 3237 C CA . ARG B 1 152 ? 5.199 4.027 -3.818 1 54.66 152 ARG B CA 1
ATOM 3238 C C . ARG B 1 152 ? 4.348 2.766 -3.783 1 54.66 152 ARG B C 1
ATOM 3240 O O . ARG B 1 152 ? 4.758 1.718 -4.285 1 54.66 152 ARG B O 1
ATOM 3247 N N . SER B 1 153 ? 3.32 3.01 -3.014 1 53.22 153 SER B N 1
ATOM 3248 C CA . SER B 1 153 ? 2.426 1.865 -2.873 1 53.22 153 SER B CA 1
ATOM 3249 C C . SER B 1 153 ? 1.657 1.603 -4.164 1 53.22 153 SER B C 1
ATOM 3251 O O . SER B 1 153 ? 1.196 0.484 -4.398 1 53.22 153 SER B O 1
ATOM 3253 N N . CYS B 1 154 ? 1.262 2.863 -4.75 1 47.25 154 CYS B N 1
ATOM 3254 C CA . CYS B 1 154 ? 0.499 2.713 -5.984 1 47.25 154 CYS B CA 1
ATOM 3255 C C . CYS B 1 154 ? 1.301 1.951 -7.031 1 47.25 154 CYS B C 1
ATOM 3257 O O . CYS B 1 154 ? 2.48 2.24 -7.246 1 47.25 154 CYS B O 1
ATOM 3259 N N . LEU B 1 155 ? 1.129 0.812 -7.09 1 46.09 155 LEU B N 1
ATOM 3260 C CA . LEU B 1 155 ? 1.675 0.105 -8.242 1 46.09 155 LEU B CA 1
ATOM 3261 C C . LEU B 1 155 ? 1.762 1.027 -9.453 1 46.09 155 LEU B C 1
ATOM 3263 O O . LEU B 1 155 ? 0.832 1.788 -9.727 1 46.09 155 LEU B O 1
ATOM 3267 N N . MET B 1 156 ? 3.008 1.729 -9.664 1 42.62 156 MET B N 1
ATOM 3268 C CA . MET B 1 156 ? 3.344 2.584 -10.805 1 42.62 156 MET B CA 1
ATOM 3269 C C . MET B 1 156 ? 2.408 2.322 -11.977 1 42.62 156 MET B C 1
ATOM 3271 O O . MET B 1 156 ? 2.262 1.182 -12.422 1 42.62 156 MET B O 1
ATOM 3275 N N . ARG B 1 157 ? 1.298 3.053 -12.008 1 43.22 157 ARG B N 1
ATOM 3276 C CA . ARG B 1 157 ? 0.686 3.008 -13.336 1 43.22 157 ARG B CA 1
ATOM 3277 C C . ARG B 1 157 ? 1.737 3.148 -14.43 1 43.22 157 ARG B C 1
ATOM 3279 O O . ARG B 1 157 ? 2.535 4.086 -14.414 1 43.22 157 ARG B O 1
ATOM 3286 N N . PRO B 1 158 ? 2.139 2.068 -14.984 1 42.94 158 PRO B N 1
ATOM 3287 C CA . PRO B 1 158 ? 2.906 2.453 -16.172 1 42.94 158 PRO B CA 1
ATOM 3288 C C . PRO B 1 158 ? 2.375 3.721 -16.844 1 42.94 158 PRO B C 1
ATOM 3290 O O . PRO B 1 158 ? 1.199 4.059 -16.672 1 42.94 158 PRO B O 1
ATOM 3293 N N . SER B 1 159 ? 3.221 4.672 -17.031 1 40.66 159 SER B N 1
ATOM 3294 C CA . SER B 1 159 ? 2.752 5.785 -17.859 1 40.66 159 SER B CA 1
ATOM 3295 C C . SER B 1 159 ? 1.536 5.391 -18.688 1 40.66 159 SER B C 1
ATOM 3297 O O . SER B 1 159 ? 1.475 4.277 -19.219 1 40.66 159 SER B O 1
ATOM 3299 N N . THR B 1 160 ? 0.354 5.926 -18.25 1 44.72 160 THR B N 1
ATOM 3300 C CA . THR B 1 160 ? -0.799 5.781 -19.125 1 44.72 160 THR B CA 1
ATOM 3301 C C . THR B 1 160 ? -0.355 5.461 -20.562 1 44.72 160 THR B C 1
ATOM 3303 O O . THR B 1 160 ? -1.153 4.996 -21.375 1 44.72 160 THR B O 1
ATOM 3306 N N . GLU B 1 161 ? 0.774 5.805 -20.828 1 48.03 161 GLU B N 1
ATOM 3307 C CA . GLU B 1 161 ? 1.283 5.602 -22.188 1 48.03 161 GLU B CA 1
ATOM 3308 C C . GLU B 1 161 ? 1.587 4.129 -22.453 1 48.03 161 GLU B C 1
ATOM 3310 O O . GLU B 1 161 ? 1.582 3.684 -23.594 1 48.03 161 GLU B O 1
ATOM 3315 N N . GLU B 1 162 ? 1.787 3.389 -21.375 1 50.34 162 GLU B N 1
ATOM 3316 C CA . GLU B 1 162 ? 2.246 2.047 -21.719 1 50.34 162 GLU B CA 1
ATOM 3317 C C . GLU B 1 162 ? 1.094 1.046 -21.688 1 50.34 162 GLU B C 1
ATOM 3319 O O . GLU B 1 162 ? 0.947 0.234 -22.609 1 50.34 162 GLU B O 1
ATOM 3324 N N . THR B 1 163 ? 0.388 0.797 -20.578 1 57.25 163 THR B N 1
ATOM 3325 C CA . THR B 1 163 ? -0.771 -0.089 -20.625 1 57.25 163 THR B CA 1
ATOM 3326 C C . THR B 1 163 ? -1.806 0.336 -19.578 1 57.25 163 THR B C 1
ATOM 3328 O O . THR B 1 163 ? -1.458 0.921 -18.547 1 57.25 163 THR B O 1
ATOM 3331 N N . ASN B 1 164 ? -3.02 0.331 -19.797 1 59.81 164 ASN B N 1
ATOM 3332 C CA . ASN B 1 164 ? -4.141 0.583 -18.891 1 59.81 164 ASN B CA 1
ATOM 3333 C C . ASN B 1 164 ? -4.605 -0.698 -18.203 1 59.81 164 ASN B C 1
ATOM 3335 O O . ASN B 1 164 ? -5.547 -0.674 -17.422 1 59.81 164 ASN B O 1
ATOM 3339 N N . ASP B 1 165 ? -3.84 -1.819 -18.422 1 74.56 165 ASP B N 1
ATOM 3340 C CA . ASP B 1 165 ? -4.25 -3.092 -17.844 1 74.56 165 ASP B CA 1
ATOM 3341 C C . ASP B 1 165 ? -3.549 -3.332 -16.5 1 74.56 165 ASP B C 1
ATOM 3343 O O . ASP B 1 165 ? -2.322 -3.248 -16.422 1 74.56 165 ASP B O 1
ATOM 3347 N N . THR B 1 166 ? -4.305 -3.543 -15.461 1 74.69 166 THR B N 1
ATOM 3348 C CA . THR B 1 166 ? -3.807 -3.678 -14.102 1 74.69 166 THR B CA 1
ATOM 3349 C C . THR B 1 166 ? -2.82 -4.836 -13.992 1 74.69 166 THR B C 1
ATOM 3351 O O . THR B 1 166 ? -1.843 -4.762 -13.242 1 74.69 166 THR B O 1
ATOM 3354 N N . PHE B 1 167 ? -3.072 -5.918 -14.766 1 83.31 167 PHE B N 1
ATOM 3355 C CA . PHE B 1 167 ? -2.164 -7.059 -14.727 1 83.31 167 PHE B CA 1
ATOM 3356 C C . PHE B 1 167 ? -0.816 -6.699 -15.344 1 83.31 167 PHE B C 1
ATOM 3358 O O . PHE B 1 167 ? 0.232 -7.059 -14.805 1 83.31 167 PHE B O 1
ATOM 3365 N N . GLU B 1 168 ? -0.879 -6.051 -16.344 1 83.12 168 GLU B N 1
ATOM 3366 C CA . GLU B 1 168 ? 0.355 -5.637 -17 1 83.12 168 GLU B CA 1
ATOM 3367 C C . GLU B 1 168 ? 1.167 -4.699 -16.109 1 83.12 168 GLU B C 1
ATOM 3369 O O . GLU B 1 168 ? 2.395 -4.789 -16.062 1 83.12 168 GLU B O 1
ATOM 3374 N N . HIS B 1 169 ? 0.407 -3.943 -15.461 1 76.75 169 HIS B N 1
ATOM 3375 C CA . HIS B 1 169 ? 1.065 -3.041 -14.523 1 76.75 169 HIS B CA 1
ATOM 3376 C C . HIS B 1 169 ? 1.748 -3.816 -13.398 1 76.75 169 HIS B C 1
ATOM 3378 O O . HIS B 1 169 ? 2.863 -3.48 -13 1 76.75 169 HIS B O 1
ATOM 3384 N N . LEU B 1 170 ? 1.052 -4.734 -12.906 1 80.69 170 LEU B N 1
ATOM 3385 C CA . LEU B 1 170 ? 1.609 -5.57 -11.844 1 80.69 170 LEU B CA 1
ATOM 3386 C C . LEU B 1 170 ? 2.893 -6.25 -12.312 1 80.69 170 LEU B C 1
ATOM 3388 O O . LEU B 1 170 ? 3.904 -6.227 -11.602 1 80.69 170 LEU B O 1
ATOM 3392 N N . VAL B 1 171 ? 2.834 -6.797 -13.484 1 86.38 171 VAL B N 1
ATOM 3393 C CA . VAL B 1 171 ? 3.984 -7.508 -14.031 1 86.38 171 VAL B CA 1
ATOM 3394 C C . VAL B 1 171 ? 5.16 -6.547 -14.188 1 86.38 171 VAL B C 1
ATOM 3396 O O . VAL B 1 171 ? 6.289 -6.871 -13.82 1 86.38 171 VAL B O 1
ATOM 3399 N N . ALA B 1 172 ? 4.824 -5.43 -14.758 1 81.62 172 ALA B N 1
ATOM 3400 C CA . ALA B 1 172 ? 5.875 -4.426 -14.922 1 81.62 172 ALA B CA 1
ATOM 3401 C C . ALA B 1 172 ? 6.504 -4.066 -13.578 1 81.62 172 ALA B C 1
ATOM 3403 O O . ALA B 1 172 ? 7.727 -3.967 -13.469 1 81.62 172 ALA B O 1
ATOM 3404 N N . THR B 1 173 ? 5.719 -3.924 -12.617 1 75.69 173 THR B N 1
ATOM 3405 C CA . THR B 1 173 ? 6.184 -3.531 -11.297 1 75.69 173 THR B CA 1
ATOM 3406 C C . THR B 1 173 ? 7.062 -4.617 -10.688 1 75.69 173 THR B C 1
ATOM 3408 O O . THR B 1 173 ? 8.156 -4.332 -10.188 1 75.69 173 THR B O 1
ATOM 3411 N N . ILE B 1 174 ? 6.625 -5.836 -10.734 1 83.06 174 ILE B N 1
ATOM 3412 C CA . ILE B 1 174 ? 7.352 -6.977 -10.188 1 83.06 174 ILE B CA 1
ATOM 3413 C C . ILE B 1 174 ? 8.695 -7.125 -10.891 1 83.06 174 ILE B C 1
ATOM 3415 O O . ILE B 1 174 ? 9.719 -7.363 -10.25 1 83.06 174 ILE B O 1
ATOM 3419 N N . THR B 1 175 ? 8.648 -6.914 -12.18 1 83.75 175 THR B N 1
ATOM 3420 C CA . THR B 1 175 ? 9.852 -7.082 -12.984 1 83.75 175 THR B CA 1
ATOM 3421 C C . THR B 1 175 ? 10.852 -5.965 -12.703 1 83.75 175 THR B C 1
ATOM 3423 O O . THR B 1 175 ? 12.039 -6.223 -12.523 1 83.75 175 THR B O 1
ATOM 3426 N N . HIS B 1 176 ? 10.305 -4.777 -12.594 1 75.75 176 HIS B N 1
ATOM 3427 C CA . HIS B 1 176 ? 11.172 -3.631 -12.352 1 75.75 176 HIS B CA 1
ATOM 3428 C C . HIS B 1 176 ? 11.789 -3.699 -10.961 1 75.75 176 HIS B C 1
ATOM 3430 O O . HIS B 1 176 ? 12.945 -3.314 -10.773 1 75.75 176 HIS B O 1
ATOM 3436 N N . GLN B 1 177 ? 11.039 -4.184 -10.039 1 72.94 177 GLN B N 1
ATOM 3437 C CA . GLN B 1 177 ? 11.508 -4.27 -8.656 1 72.94 177 GLN B CA 1
ATOM 3438 C C . GLN B 1 177 ? 12.242 -5.582 -8.406 1 72.94 177 GLN B C 1
ATOM 3440 O O . GLN B 1 177 ? 12.859 -5.762 -7.359 1 72.94 177 GLN B O 1
ATOM 3445 N N . SER B 1 178 ? 12.164 -6.477 -9.367 1 82.94 178 SER B N 1
ATOM 3446 C CA . SER B 1 178 ? 12.727 -7.816 -9.258 1 82.94 178 SER B CA 1
ATOM 3447 C C . SER B 1 178 ? 12.336 -8.469 -7.934 1 82.94 178 SER B C 1
ATOM 3449 O O . SER B 1 178 ? 13.18 -9.055 -7.25 1 82.94 178 SER B O 1
ATOM 3451 N N . HIS B 1 179 ? 11.047 -8.234 -7.566 1 83.44 179 HIS B N 1
ATOM 3452 C CA . HIS B 1 179 ? 10.492 -8.758 -6.324 1 83.44 179 HIS B CA 1
ATOM 3453 C C . HIS B 1 179 ? 9.023 -9.133 -6.484 1 83.44 179 HIS B C 1
ATOM 3455 O O . HIS B 1 179 ? 8.242 -8.375 -7.066 1 83.44 179 HIS B O 1
ATOM 3461 N N . LEU B 1 180 ? 8.641 -10.281 -6.047 1 85.25 180 LEU B N 1
ATOM 3462 C CA . LEU B 1 180 ? 7.301 -10.812 -6.246 1 85.25 180 LEU B CA 1
ATOM 3463 C C . LEU B 1 180 ? 6.273 -10.008 -5.449 1 85.25 180 LEU B C 1
ATOM 3465 O O . LEU B 1 180 ? 5.086 -10.016 -5.781 1 85.25 180 LEU B O 1
ATOM 3469 N N . CYS B 1 181 ? 6.59 -9.461 -4.426 1 73.62 181 CYS B N 1
ATOM 3470 C CA . CYS B 1 181 ? 5.691 -8.656 -3.613 1 73.62 181 CYS B CA 1
ATOM 3471 C C . CYS B 1 181 ? 6.16 -7.203 -3.562 1 73.62 181 CYS B C 1
ATOM 3473 O O . CYS B 1 181 ? 6.758 -6.773 -2.574 1 73.62 181 CYS B O 1
ATOM 3475 N N . PRO B 1 182 ? 5.867 -6.633 -4.781 1 61.38 182 PRO B N 1
ATOM 3476 C CA . PRO B 1 182 ? 6.406 -5.277 -4.875 1 61.38 182 PRO B CA 1
ATOM 3477 C C . PRO B 1 182 ? 5.75 -4.312 -3.889 1 61.38 182 PRO B C 1
ATOM 3479 O O . PRO B 1 182 ? 6.18 -3.162 -3.766 1 61.38 182 PRO B O 1
ATOM 3482 N N . LEU B 1 183 ? 4.672 -4.746 -3.268 1 54.38 183 LEU B N 1
ATOM 3483 C CA . LEU B 1 183 ? 3.938 -3.766 -2.473 1 54.38 183 LEU B CA 1
ATOM 3484 C C . LEU B 1 183 ? 4.762 -3.311 -1.275 1 54.38 183 LEU B C 1
ATOM 3486 O O . LEU B 1 183 ? 5.457 -4.117 -0.651 1 54.38 183 LEU B O 1
ATOM 3490 N N . PRO B 1 184 ? 5.02 -2.104 -1.361 1 49.25 184 PRO B N 1
ATOM 3491 C CA . PRO B 1 184 ? 5.77 -1.548 -0.231 1 49.25 184 PRO B CA 1
ATOM 3492 C C . PRO B 1 184 ? 5.281 -2.076 1.116 1 49.25 184 PRO B C 1
ATOM 3494 O O . PRO B 1 184 ? 4.074 -2.221 1.326 1 49.25 184 PRO B O 1
ATOM 3497 N N . LEU B 1 185 ? 6 -3.162 1.584 1 44.19 185 LEU B N 1
ATOM 3498 C CA . LEU B 1 185 ? 5.934 -3.545 2.99 1 44.19 185 LEU B CA 1
ATOM 3499 C C . LEU B 1 185 ? 5.578 -2.348 3.863 1 44.19 185 LEU B C 1
ATOM 3501 O O . LEU B 1 185 ? 5.391 -2.49 5.074 1 44.19 185 LEU B O 1
ATOM 3505 N N . SER B 1 186 ? 5.871 -1.21 3.369 1 45.53 186 SER B N 1
ATOM 3506 C CA . SER B 1 186 ? 5.965 -0.229 4.445 1 45.53 186 SER B CA 1
ATOM 3507 C C . SER B 1 186 ? 4.582 0.197 4.926 1 45.53 186 SER B C 1
ATOM 3509 O O . SER B 1 186 ? 3.84 0.852 4.195 1 45.53 186 SER B O 1
ATOM 3511 N N . VAL B 1 187 ? 3.873 -0.8 5.57 1 50.72 187 VAL B N 1
ATOM 3512 C CA . VAL B 1 187 ? 2.654 -0.472 6.305 1 50.72 187 VAL B CA 1
ATOM 3513 C C . VAL B 1 187 ? 2.957 0.579 7.367 1 50.72 187 VAL B C 1
ATOM 3515 O O . VAL B 1 187 ? 3.967 0.488 8.07 1 50.72 187 VAL B O 1
ATOM 3518 N N . GLN B 1 188 ? 2.377 1.866 7.113 1 55.34 188 GLN B N 1
ATOM 3519 C CA . GLN B 1 188 ? 2.412 2.779 8.25 1 55.34 188 GLN B CA 1
ATOM 3520 C C . GLN B 1 188 ? 1.915 2.098 9.523 1 55.34 188 GLN B C 1
ATOM 3522 O O . GLN B 1 188 ? 0.744 1.726 9.617 1 55.34 188 GLN B O 1
ATOM 3527 N N . PRO B 1 189 ? 2.873 1.646 10.359 1 59.72 189 PRO B N 1
ATOM 3528 C CA . PRO B 1 189 ? 2.418 1.056 11.617 1 59.72 189 PRO B CA 1
ATOM 3529 C C . PRO B 1 189 ? 1.42 1.942 12.359 1 59.72 189 PRO B C 1
ATOM 3531 O O . PRO B 1 189 ? 1.642 3.148 12.492 1 59.72 189 PRO B O 1
ATOM 3534 N N . VAL B 1 190 ? 0.242 1.408 12.523 1 63.84 190 VAL B N 1
ATOM 3535 C CA . VAL B 1 190 ? -0.759 2.1 13.328 1 63.84 190 VAL B CA 1
ATOM 3536 C C . VAL B 1 190 ? -0.966 1.357 14.641 1 63.84 190 VAL B C 1
ATOM 3538 O O . VAL B 1 190 ? -1.128 0.135 14.656 1 63.84 190 VAL B O 1
ATOM 3541 N N . ILE B 1 191 ? -0.794 2.086 15.773 1 61.03 191 ILE B N 1
ATOM 3542 C CA . ILE B 1 191 ? -1.101 1.487 17.062 1 61.03 191 ILE B CA 1
ATOM 3543 C C . ILE B 1 191 ? -2.584 1.13 17.125 1 61.03 191 ILE B C 1
ATOM 3545 O O . ILE B 1 191 ? -3.443 2.014 17.094 1 61.03 191 ILE B O 1
ATOM 3549 N N . TRP B 1 192 ? -2.818 -0.091 17.234 1 59.88 192 TRP B N 1
ATOM 3550 C CA . TRP B 1 192 ? -4.164 -0.628 17.062 1 59.88 192 TRP B CA 1
ATOM 3551 C C . TRP B 1 192 ? -5.145 0.062 18 1 59.88 192 TRP B C 1
ATOM 3553 O O . TRP B 1 192 ? -6.238 0.457 17.594 1 59.88 192 TRP B O 1
ATOM 3563 N N . ASN B 1 193 ? -4.703 0.33 19.172 1 65.38 193 ASN B N 1
ATOM 3564 C CA . ASN B 1 193 ? -5.602 0.87 20.188 1 65.38 193 ASN B CA 1
ATOM 3565 C C . ASN B 1 193 ? -5.934 2.336 19.922 1 65.38 193 ASN B C 1
ATOM 3567 O O . ASN B 1 193 ? -6.871 2.881 20.5 1 65.38 193 ASN B O 1
ATOM 3571 N N . TYR B 1 194 ? -5.191 2.879 18.969 1 70.81 194 TYR B N 1
ATOM 3572 C CA . TYR B 1 194 ? -5.395 4.305 18.734 1 70.81 194 TYR B CA 1
ATOM 3573 C C . TYR B 1 194 ? -5.793 4.559 17.281 1 70.81 194 TYR B C 1
ATOM 3575 O O . TYR B 1 194 ? -5.68 5.684 16.797 1 70.81 194 TYR B O 1
ATOM 3583 N N . ASP B 1 195 ? -6.238 3.533 16.672 1 74.81 195 ASP B N 1
ATOM 3584 C CA . ASP B 1 195 ? -6.648 3.66 15.281 1 74.81 195 ASP B CA 1
ATOM 3585 C C . ASP B 1 195 ? -7.801 4.652 15.133 1 74.81 195 ASP B C 1
ATOM 3587 O O . ASP B 1 195 ? -7.926 5.32 14.102 1 74.81 195 ASP B O 1
ATOM 3591 N N . HIS B 1 196 ? -8.555 4.793 16.188 1 76 196 HIS B N 1
ATOM 3592 C CA . HIS B 1 196 ? -9.719 5.672 16.141 1 76 196 HIS B CA 1
ATOM 3593 C C . HIS B 1 196 ? -9.305 7.125 15.938 1 76 196 HIS B C 1
ATOM 3595 O O . HIS B 1 196 ? -10.086 7.93 15.422 1 76 196 HIS B O 1
ATOM 3601 N N . CYS B 1 197 ? -8.07 7.449 16.297 1 81.5 197 CYS B N 1
ATOM 3602 C CA . CYS B 1 197 ? -7.555 8.805 16.125 1 81.5 197 CYS B CA 1
ATOM 3603 C C . CYS B 1 197 ? -7.363 9.133 14.656 1 81.5 197 CYS B C 1
ATOM 3605 O O . CYS B 1 197 ? -7.281 10.305 14.281 1 81.5 197 CYS B O 1
ATOM 3607 N N . LEU B 1 198 ? -7.395 8.047 13.867 1 84.81 198 LEU B N 1
ATOM 3608 C CA . LEU B 1 198 ? -7.137 8.242 12.445 1 84.81 198 LEU B CA 1
ATOM 3609 C C . LEU B 1 198 ? -8.438 8.25 11.656 1 84.81 198 LEU B C 1
ATOM 3611 O O . LEU B 1 198 ? -8.438 8.539 10.453 1 84.81 198 LEU B O 1
ATOM 3615 N N . HIS B 1 199 ? -9.492 8.039 12.359 1 85.12 199 HIS B N 1
ATOM 3616 C CA . HIS B 1 199 ? -10.797 8.039 11.695 1 85.12 199 HIS B CA 1
ATOM 3617 C C . HIS B 1 199 ? -11.305 9.461 11.477 1 85.12 199 HIS B C 1
ATOM 3619 O O . HIS B 1 199 ? -11.102 10.336 12.328 1 85.12 199 HIS B O 1
ATOM 3625 N N . LEU B 1 200 ? -11.938 9.617 10.391 1 87.5 200 LEU B N 1
ATOM 3626 C CA . LEU B 1 200 ? -12.406 10.953 10.023 1 87.5 200 LEU B CA 1
ATOM 3627 C C . LEU B 1 200 ? -13.898 11.094 10.281 1 87.5 200 LEU B C 1
ATOM 3629 O O . LEU B 1 200 ? -14.438 12.203 10.25 1 87.5 200 LEU B O 1
ATOM 3633 N N . TYR B 1 201 ? -14.484 9.992 10.617 1 79.25 201 TYR B N 1
ATOM 3634 C CA . TYR B 1 201 ? -15.914 10.094 10.906 1 79.25 201 TYR B CA 1
ATOM 3635 C C . TYR B 1 201 ? -16.141 10.539 12.344 1 79.25 201 TYR B C 1
ATOM 3637 O O . TYR B 1 201 ? -15.586 9.961 13.273 1 79.25 201 TYR B O 1
ATOM 3645 N N . PRO B 1 202 ? -17.016 11.57 12.57 1 83.44 202 PRO B N 1
ATOM 3646 C CA . PRO B 1 202 ? -17.734 12.375 11.594 1 83.44 202 PRO B CA 1
ATOM 3647 C C . PRO B 1 202 ? -16.812 13.234 10.727 1 83.44 202 PRO B C 1
ATOM 3649 O O . PRO B 1 202 ? -15.75 13.648 11.18 1 83.44 202 PRO B O 1
ATOM 3652 N N . ALA B 1 203 ? -17.25 13.445 9.492 1 88.38 203 ALA B N 1
ATOM 3653 C CA . ALA B 1 203 ? -16.406 14.133 8.531 1 88.38 203 ALA B CA 1
ATOM 3654 C C . ALA B 1 203 ? -16.094 15.555 8.984 1 88.38 203 ALA B C 1
ATOM 3656 O O . ALA B 1 203 ? -17.016 16.328 9.305 1 88.38 203 ALA B O 1
ATOM 3657 N N . PRO B 1 204 ? -14.852 15.891 9.078 1 93.62 204 PRO B N 1
ATOM 3658 C CA . PRO B 1 204 ? -14.508 17.281 9.391 1 93.62 204 PRO B CA 1
ATOM 3659 C C . PRO B 1 204 ? -14.82 18.25 8.25 1 93.62 204 PRO B C 1
ATOM 3661 O O . PRO B 1 204 ? -15.133 17.812 7.141 1 93.62 204 PRO B O 1
ATOM 3664 N N . HIS B 1 205 ? -14.789 19.531 8.641 1 94.5 205 HIS B N 1
ATOM 3665 C CA . HIS B 1 205 ? -15.008 20.531 7.613 1 94.5 205 HIS B CA 1
ATOM 3666 C C . HIS B 1 205 ? -13.766 20.734 6.762 1 94.5 205 HIS B C 1
ATOM 3668 O O . HIS B 1 205 ? -13.859 21.062 5.574 1 94.5 205 HIS B O 1
ATOM 3674 N N . THR B 1 206 ? -12.609 20.547 7.379 1 96.19 206 THR B N 1
ATOM 3675 C CA . THR B 1 206 ? -11.344 20.797 6.688 1 96.19 206 THR B CA 1
ATOM 3676 C C . THR B 1 206 ? -10.297 19.766 7.098 1 96.19 206 THR B C 1
ATOM 3678 O O . THR B 1 206 ? -10.188 19.422 8.273 1 96.19 206 THR B O 1
ATOM 3681 N N . ILE B 1 207 ? -9.594 19.25 6.133 1 96.44 207 ILE B N 1
ATOM 3682 C CA . ILE B 1 207 ? -8.469 18.359 6.367 1 96.44 207 ILE B CA 1
ATOM 3683 C C . ILE B 1 207 ? -7.188 18.984 5.812 1 96.44 207 ILE B C 1
ATOM 3685 O O . ILE B 1 207 ? -7.117 19.328 4.629 1 96.44 207 ILE B O 1
ATOM 3689 N N . VAL B 1 208 ? -6.223 19.156 6.656 1 97.62 208 VAL B N 1
ATOM 3690 C CA . VAL B 1 208 ? -4.922 19.672 6.234 1 97.62 208 VAL B CA 1
ATOM 3691 C C . VAL B 1 208 ? -3.91 18.531 6.203 1 97.62 208 VAL B C 1
ATOM 3693 O O . VAL B 1 208 ? -3.559 17.969 7.246 1 97.62 208 VAL B O 1
ATOM 3696 N N . LEU B 1 209 ? -3.486 18.219 5.07 1 95.69 209 LEU B N 1
ATOM 3697 C CA . LEU B 1 209 ? -2.482 17.172 4.895 1 95.69 209 LEU B CA 1
ATOM 3698 C C . LEU B 1 209 ? -1.091 17.766 4.734 1 95.69 209 LEU B C 1
ATOM 3700 O O . LEU B 1 209 ? -0.758 18.297 3.668 1 95.69 209 LEU B O 1
ATOM 3704 N N . GLY B 1 210 ? -0.329 17.734 5.754 1 96.12 210 GLY B N 1
ATOM 3705 C CA . GLY B 1 210 ? 1.04 18.219 5.688 1 96.12 210 GLY B CA 1
ATOM 3706 C C . GLY B 1 210 ? 1.983 17.266 4.988 1 96.12 210 GLY B C 1
ATOM 3707 O O . GLY B 1 210 ? 2.818 16.625 5.633 1 96.12 210 GLY B O 1
ATOM 3708 N N . ASP B 1 211 ? 1.894 17.156 3.721 1 91.56 211 ASP B N 1
ATOM 3709 C CA . ASP B 1 211 ? 2.746 16.344 2.863 1 91.56 211 ASP B CA 1
ATOM 3710 C C . ASP B 1 211 ? 3.859 17.188 2.236 1 91.56 211 ASP B C 1
ATOM 3712 O O . ASP B 1 211 ? 3.654 18.359 1.921 1 91.56 211 ASP B O 1
ATOM 3716 N N . LYS B 1 212 ? 4.961 16.516 2.047 1 90.62 212 LYS B N 1
ATOM 3717 C CA . LYS B 1 212 ? 6.09 17.25 1.481 1 90.62 212 LYS B CA 1
ATOM 3718 C C . LYS B 1 212 ? 5.871 17.531 -0.002 1 90.62 212 LYS B C 1
ATOM 3720 O O . LYS B 1 212 ? 6.578 18.359 -0.593 1 90.62 212 LYS B O 1
ATOM 3725 N N . SER B 1 213 ? 4.875 16.953 -0.505 1 86.75 213 SER B N 1
ATOM 3726 C CA . SER B 1 213 ? 4.598 17.109 -1.929 1 86.75 213 SER B CA 1
ATOM 3727 C C . SER B 1 213 ? 4.113 18.531 -2.236 1 86.75 213 SER B C 1
ATOM 3729 O O . SER B 1 213 ? 4.047 19.375 -1.343 1 86.75 213 SER B O 1
ATOM 3731 N N . GLN B 1 214 ? 3.758 18.766 -3.414 1 90.44 214 GLN B N 1
ATOM 3732 C CA . GLN B 1 214 ? 3.371 20.094 -3.883 1 90.44 214 GLN B CA 1
ATOM 3733 C C . GLN B 1 214 ? 2.123 20.594 -3.162 1 90.44 214 GLN B C 1
ATOM 3735 O O . GLN B 1 214 ? 1.196 19.828 -2.906 1 90.44 214 GLN B O 1
ATOM 3740 N N . GLN B 1 215 ? 2.207 21.906 -2.965 1 94.5 215 GLN B N 1
ATOM 3741 C CA . GLN B 1 215 ? 1.062 22.562 -2.348 1 94.5 215 GLN B CA 1
ATOM 3742 C C . GLN B 1 215 ? -0.172 22.469 -3.24 1 94.5 215 GLN B C 1
ATOM 3744 O O . GLN B 1 215 ? -0.077 22.641 -4.457 1 94.5 215 GLN B O 1
ATOM 3749 N N . LYS B 1 216 ? -1.272 22.141 -2.654 1 94.19 216 LYS B N 1
ATOM 3750 C CA . LYS B 1 216 ? -2.498 22 -3.432 1 94.19 216 LYS B CA 1
ATOM 3751 C C . LYS B 1 216 ? -3.73 22.062 -2.535 1 94.19 216 LYS B C 1
ATOM 3753 O O . LYS B 1 216 ? -3.664 21.734 -1.35 1 94.19 216 LYS B O 1
ATOM 3758 N N . ALA B 1 217 ? -4.805 22.641 -3.051 1 95.56 217 ALA B N 1
ATOM 3759 C CA . ALA B 1 217 ? -6.098 22.656 -2.369 1 95.56 217 ALA B CA 1
ATOM 3760 C C . ALA B 1 217 ? -7.168 21.953 -3.207 1 95.56 217 ALA B C 1
ATOM 3762 O O . ALA B 1 217 ? -7.145 22.031 -4.438 1 95.56 217 ALA B O 1
ATOM 3763 N N . PHE B 1 218 ? -8.07 21.281 -2.529 1 93.94 218 PHE B N 1
ATOM 3764 C CA . PHE B 1 218 ? -9.109 20.516 -3.213 1 93.94 218 PHE B CA 1
ATOM 3765 C C . PHE B 1 218 ? -10.359 20.406 -2.344 1 93.94 218 PHE B C 1
ATOM 3767 O O . PHE B 1 218 ? -10.266 20.078 -1.155 1 93.94 218 PHE B O 1
ATOM 3774 N N . ASN B 1 219 ? -11.445 20.75 -2.91 1 93.5 219 ASN B N 1
ATOM 3775 C CA . ASN B 1 219 ? -12.727 20.531 -2.244 1 93.5 219 ASN B CA 1
ATOM 3776 C C . ASN B 1 219 ? -13.422 19.281 -2.768 1 93.5 219 ASN B C 1
ATOM 3778 O O . ASN B 1 219 ? -13.648 19.141 -3.971 1 93.5 219 ASN B O 1
ATOM 3782 N N . TYR B 1 220 ? -13.695 18.391 -1.854 1 88.69 220 TYR B N 1
ATOM 3783 C CA . TYR B 1 220 ? -14.297 17.125 -2.244 1 88.69 220 TYR B CA 1
ATOM 3784 C C . TYR B 1 220 ? -15.445 16.75 -1.314 1 88.69 220 TYR B C 1
ATOM 3786 O O . TYR B 1 220 ? -15.25 16.609 -0.105 1 88.69 220 TYR B O 1
ATOM 3794 N N . THR B 1 221 ? -16.609 16.562 -1.82 1 88.62 221 THR B N 1
ATOM 3795 C CA . THR B 1 221 ? -17.812 16.188 -1.095 1 88.62 221 THR B CA 1
ATOM 3796 C C . THR B 1 221 ? -18.031 17.109 0.106 1 88.62 221 THR B C 1
ATOM 3798 O O . THR B 1 221 ? -18.328 16.625 1.206 1 88.62 221 THR B O 1
ATOM 3801 N N . GLY B 1 222 ? -17.688 18.391 -0.004 1 91.19 222 GLY B N 1
ATOM 3802 C CA . GLY B 1 222 ? -17.953 19.391 1.029 1 91.19 222 GLY B CA 1
ATOM 3803 C C . GLY B 1 222 ? -16.812 19.516 2.025 1 91.19 222 GLY B C 1
ATOM 3804 O O . GLY B 1 222 ? -16.875 20.344 2.938 1 91.19 222 GLY B O 1
ATOM 3805 N N . ILE B 1 223 ? -15.852 18.719 1.87 1 93.56 223 ILE B N 1
ATOM 3806 C CA . ILE B 1 223 ? -14.695 18.797 2.752 1 93.56 223 ILE B CA 1
ATOM 3807 C C . ILE B 1 223 ? -13.57 19.562 2.057 1 93.56 223 ILE B C 1
ATOM 3809 O O . ILE B 1 223 ? -13.188 19.234 0.933 1 93.56 223 ILE B O 1
ATOM 3813 N N . THR B 1 224 ? -13.102 20.641 2.682 1 96 224 THR B N 1
ATOM 3814 C CA . THR B 1 224 ? -11.953 21.375 2.174 1 96 224 THR B CA 1
ATOM 3815 C C . THR B 1 224 ? -10.648 20.688 2.566 1 96 224 THR B C 1
ATOM 3817 O O . THR B 1 224 ? -10.391 20.453 3.75 1 96 224 THR B O 1
ATOM 3820 N N . CYS B 1 225 ? -9.93 20.234 1.564 1 95.81 225 CYS B N 1
ATOM 3821 C CA . CYS B 1 225 ? -8.656 19.578 1.825 1 95.81 225 CYS B CA 1
ATOM 3822 C C . CYS B 1 225 ? -7.504 20.328 1.163 1 95.81 225 CYS B C 1
ATOM 3824 O O . CYS B 1 225 ? -7.641 20.797 0.034 1 95.81 225 CYS B O 1
ATOM 3826 N N . PHE B 1 226 ? -6.367 20.5 1.938 1 97.25 226 PHE B N 1
ATOM 3827 C CA . PHE B 1 226 ? -5.23 21.141 1.274 1 97.25 226 PHE B CA 1
ATOM 3828 C C . PHE B 1 226 ? -3.916 20.672 1.89 1 97.25 226 PHE B C 1
ATOM 3830 O O . PHE B 1 226 ? -3.902 20.109 2.988 1 97.25 226 PHE B O 1
ATOM 3837 N N . ASN B 1 227 ? -2.949 20.766 1.134 1 97.06 227 ASN B N 1
ATOM 3838 C CA . ASN B 1 227 ? -1.563 20.484 1.492 1 97.06 227 ASN B CA 1
ATOM 3839 C C . ASN B 1 227 ? -0.696 21.734 1.404 1 97.06 227 ASN B C 1
ATOM 3841 O O . ASN B 1 227 ? -0.51 22.297 0.32 1 97.06 227 ASN B O 1
ATOM 3845 N N . PRO B 1 228 ? -0.16 22.172 2.545 1 97.44 228 PRO B N 1
ATOM 3846 C CA . PRO B 1 228 ? 0.682 23.375 2.494 1 97.44 228 PRO B CA 1
ATOM 3847 C C . PRO B 1 228 ? 1.976 23.156 1.713 1 97.44 228 PRO B C 1
ATOM 3849 O O . PRO B 1 228 ? 2.578 24.109 1.225 1 97.44 228 PRO B O 1
ATOM 3852 N N . GLY B 1 229 ? 2.432 21.906 1.604 1 95.81 229 GLY B N 1
ATOM 3853 C CA . GLY B 1 229 ? 3.721 21.625 0.989 1 95.81 229 GLY B CA 1
ATOM 3854 C C . GLY B 1 229 ? 4.883 21.75 1.959 1 95.81 229 GLY B C 1
ATOM 3855 O O . GLY B 1 229 ? 4.676 21.859 3.17 1 95.81 229 GLY B O 1
ATOM 3856 N N . SER B 1 230 ? 6.09 21.703 1.468 1 96.31 230 SER B N 1
ATOM 3857 C CA . SER B 1 230 ? 7.289 21.797 2.293 1 96.31 230 SER B CA 1
ATOM 3858 C C . SER B 1 230 ? 7.77 23.234 2.43 1 96.31 230 SER B C 1
ATOM 3860 O O . SER B 1 230 ? 8.188 23.844 1.447 1 96.31 230 SER B O 1
ATOM 3862 N N . PHE B 1 231 ? 7.797 23.797 3.545 1 98.06 231 PHE B N 1
ATOM 3863 C CA . PHE B 1 231 ? 8.258 25.156 3.771 1 98.06 231 PHE B CA 1
ATOM 3864 C C . PHE B 1 231 ? 9.766 25.266 3.561 1 98.06 231 PHE B C 1
ATOM 3866 O O . PHE B 1 231 ? 10.258 26.25 3.006 1 98.06 231 PHE B O 1
ATOM 3873 N N . SER B 1 232 ? 10.438 24.234 4.02 1 96.38 232 SER B N 1
ATOM 3874 C CA . SER B 1 232 ? 11.891 24.266 3.957 1 96.38 232 SER B CA 1
ATOM 3875 C C . SER B 1 232 ? 12.391 24.188 2.518 1 96.38 232 SER B C 1
ATOM 3877 O O . SER B 1 232 ? 13.359 24.859 2.15 1 96.38 232 SER B O 1
ATOM 3879 N N . ASN B 1 233 ? 11.703 23.469 1.755 1 94.38 233 ASN B N 1
ATOM 3880 C CA . ASN B 1 233 ? 12.18 23.25 0.393 1 94.38 233 ASN B CA 1
ATOM 3881 C C . ASN B 1 233 ? 11.578 24.25 -0.578 1 94.38 233 ASN B C 1
ATOM 3883 O O . ASN B 1 233 ? 12.266 24.766 -1.464 1 94.38 233 ASN B O 1
ATOM 3887 N N . ASP B 1 234 ? 10.281 24.578 -0.335 1 94.75 234 ASP B N 1
ATOM 3888 C CA . ASP B 1 234 ? 9.578 25.359 -1.347 1 94.75 234 ASP B CA 1
ATOM 3889 C C . ASP B 1 234 ? 9.125 26.703 -0.785 1 94.75 234 ASP B C 1
ATOM 3891 O O . ASP B 1 234 ? 8.578 27.531 -1.516 1 94.75 234 ASP B O 1
ATOM 3895 N N . SER B 1 235 ? 9.273 26.969 0.457 1 97.12 235 SER B N 1
ATOM 3896 C CA . SER B 1 235 ? 8.836 28.188 1.137 1 97.12 235 SER B CA 1
ATOM 3897 C C . SER B 1 235 ? 7.336 28.406 0.968 1 97.12 235 SER B C 1
ATOM 3899 O O . SER B 1 235 ? 6.891 29.531 0.731 1 97.12 235 SER B O 1
ATOM 3901 N N . THR B 1 236 ? 6.676 27.281 0.963 1 97.31 236 THR B N 1
ATOM 3902 C CA . THR B 1 236 ? 5.23 27.359 0.786 1 97.31 236 THR B CA 1
ATOM 3903 C C . THR B 1 236 ? 4.512 27.266 2.129 1 97.31 236 THR B C 1
ATOM 3905 O O . THR B 1 236 ? 5.008 26.625 3.059 1 97.31 236 THR B O 1
ATOM 3908 N N . PHE B 1 237 ? 3.412 27.969 2.262 1 97.94 237 PHE B N 1
ATOM 3909 C CA . PHE B 1 237 ? 2.502 27.906 3.4 1 97.94 237 PHE B CA 1
ATOM 3910 C C . PHE B 1 237 ? 1.085 28.281 2.982 1 97.94 237 PHE B C 1
ATOM 3912 O O . PHE B 1 237 ? 0.845 28.625 1.825 1 97.94 237 PHE B O 1
ATOM 3919 N N . VAL B 1 238 ? 0.124 28.078 3.918 1 98.19 238 VAL B N 1
ATOM 3920 C CA . VAL B 1 238 ? -1.268 28.344 3.562 1 98.19 238 VAL B CA 1
ATOM 3921 C C . VAL B 1 238 ? -1.886 29.312 4.562 1 98.19 238 VAL B C 1
ATOM 3923 O O . VAL B 1 238 ? -1.692 29.188 5.773 1 98.19 238 VAL B O 1
ATOM 3926 N N . ALA B 1 239 ? -2.479 30.375 4.039 1 97.06 239 ALA B N 1
ATOM 3927 C CA . ALA B 1 239 ? -3.391 31.203 4.832 1 97.06 239 ALA B CA 1
ATOM 3928 C C . ALA B 1 239 ? -4.828 30.703 4.699 1 97.06 239 ALA B C 1
ATOM 3930 O O . ALA B 1 239 ? -5.379 30.672 3.596 1 97.06 239 ALA B O 1
ATOM 3931 N N . TYR B 1 240 ? -5.379 30.312 5.824 1 96.56 240 TYR B N 1
ATOM 3932 C CA . TYR B 1 240 ? -6.699 29.703 5.828 1 96.56 240 TYR B CA 1
ATOM 3933 C C . TYR B 1 240 ? -7.676 30.5 6.68 1 96.56 240 TYR B C 1
ATOM 3935 O O . TYR B 1 240 ? -7.348 30.891 7.801 1 96.56 240 TYR B O 1
ATOM 3943 N N . ARG B 1 241 ? -8.789 30.766 6.062 1 94 241 ARG B N 1
ATOM 3944 C CA . ARG B 1 241 ? -9.859 31.438 6.797 1 94 241 ARG B CA 1
ATOM 3945 C C . ARG B 1 241 ? -10.984 30.453 7.125 1 94 241 ARG B C 1
ATOM 3947 O O . ARG B 1 241 ? -11.828 30.172 6.273 1 94 241 ARG B O 1
ATOM 3954 N N . PRO B 1 242 ? -11.062 30 8.32 1 91.19 242 PRO B N 1
ATOM 3955 C CA . PRO B 1 242 ? -11.984 28.922 8.695 1 91.19 242 PRO B CA 1
ATOM 3956 C C . PRO B 1 242 ? -13.453 29.312 8.477 1 91.19 242 PRO B C 1
ATOM 3958 O O . PRO B 1 242 ? -14.266 28.453 8.094 1 91.19 242 PRO B O 1
ATOM 3961 N N . CYS B 1 243 ? -13.844 30.578 8.703 1 86.25 243 CYS B N 1
ATOM 3962 C CA . CYS B 1 243 ? -15.242 30.984 8.617 1 86.25 243 CYS B CA 1
ATOM 3963 C C . CYS B 1 243 ? -15.781 30.797 7.203 1 86.25 243 CYS B C 1
ATOM 3965 O O . CYS B 1 243 ? -16.891 30.312 7.023 1 86.25 243 CYS B O 1
ATOM 3967 N N . THR B 1 244 ? -14.922 31.156 6.27 1 87.62 244 THR B N 1
ATOM 3968 C CA . THR B 1 244 ? -15.344 31.031 4.875 1 87.62 244 THR B CA 1
ATOM 3969 C C . THR B 1 244 ? -14.703 29.812 4.219 1 87.62 244 THR B C 1
ATOM 3971 O O . THR B 1 244 ? -14.977 29.516 3.055 1 87.62 244 THR B O 1
ATOM 3974 N N . ARG B 1 245 ? -13.938 29.094 4.898 1 90.88 245 ARG B N 1
ATOM 3975 C CA . ARG B 1 245 ? -13.195 27.938 4.391 1 90.88 245 ARG B CA 1
ATOM 3976 C C . ARG B 1 245 ? -12.406 28.312 3.137 1 90.88 245 ARG B C 1
ATOM 3978 O O . ARG B 1 245 ? -12.398 27.547 2.162 1 90.88 245 ARG B O 1
ATOM 3985 N N . GLU B 1 246 ? -11.891 29.516 3.154 1 93.19 246 GLU B N 1
ATOM 3986 C CA . GLU B 1 246 ? -11.062 30 2.047 1 93.19 246 GLU B CA 1
ATOM 3987 C C . GLU B 1 246 ? -9.602 29.609 2.25 1 93.19 246 GLU B C 1
ATOM 3989 O O . GLU B 1 246 ? -9.031 29.859 3.312 1 93.19 246 GLU B O 1
ATOM 3994 N N . VAL B 1 247 ? -9.094 29 1.201 1 96.12 247 VAL B N 1
ATOM 3995 C CA . VAL B 1 247 ? -7.703 28.547 1.238 1 96.12 247 VAL B CA 1
ATOM 3996 C C . VAL B 1 247 ? -6.852 29.422 0.315 1 96.12 247 VAL B C 1
ATOM 3998 O O . VAL B 1 247 ? -7.105 29.5 -0.89 1 96.12 247 VAL B O 1
ATOM 4001 N N . GLU B 1 248 ? -5.906 30.109 0.888 1 96.56 248 GLU B N 1
ATOM 4002 C CA . GLU B 1 248 ? -4.957 30.875 0.1 1 96.56 248 GLU B CA 1
ATOM 4003 C C . GLU B 1 248 ? -3.584 30.219 0.075 1 96.56 248 GLU B C 1
ATOM 4005 O O . GLU B 1 248 ? -2.867 30.219 1.078 1 96.56 248 GLU B O 1
ATOM 4010 N N . LEU B 1 249 ? -3.248 29.672 -1.054 1 96.31 249 LEU B N 1
ATOM 4011 C CA . LEU B 1 249 ? -1.922 29.078 -1.226 1 96.31 249 LEU B CA 1
ATOM 4012 C C . LEU B 1 249 ? -0.862 30.172 -1.371 1 96.31 249 LEU B C 1
ATOM 4014 O O . LEU B 1 249 ? -0.937 31 -2.281 1 96.31 249 LEU B O 1
ATOM 4018 N N . SER B 1 250 ? 0.087 30.156 -0.438 1 95.88 250 SER B N 1
ATOM 4019 C CA . SER B 1 250 ? 1.074 31.234 -0.402 1 95.88 250 SER B CA 1
ATOM 4020 C C . SER B 1 250 ? 2.494 30.688 -0.48 1 95.88 250 SER B C 1
ATOM 4022 O O . SER B 1 250 ? 2.729 29.516 -0.17 1 95.88 250 SER B O 1
ATOM 4024 N N . ALA B 1 251 ? 3.391 31.516 -1.017 1 94.06 251 ALA B N 1
ATOM 4025 C CA . ALA B 1 251 ? 4.816 31.203 -1.07 1 94.06 251 ALA B CA 1
ATOM 4026 C C . ALA B 1 251 ? 5.656 32.469 -0.926 1 94.06 251 ALA B C 1
ATOM 4028 O O . ALA B 1 251 ? 5.203 33.562 -1.261 1 94.06 251 ALA B O 1
ATOM 4029 N N . LEU B 1 252 ? 6.789 32.344 -0.374 1 92.44 252 LEU B N 1
ATOM 4030 C CA . LEU B 1 252 ? 7.719 33.469 -0.311 1 92.44 252 LEU B CA 1
ATOM 4031 C C . LEU B 1 252 ? 8.453 33.625 -1.635 1 92.44 252 LEU B C 1
ATOM 4033 O O . LEU B 1 252 ? 8.828 32.656 -2.277 1 92.44 252 LEU B O 1
#